Protein 6V81 (pdb70)

Solvent-accessible surface area: 26970 Å² total; per-residue (Å²): 193,132,39,26,52,7,4,20,16,59,34,76,0,101,77,6,9,44,2,7,21,11,20,14,7,12,44,22,3,24,17,21,11,5,2,17,6,11,42,20,70,7,32,0,21,17,18,23,8,7,2,10,8,13,12,14,66,19,40,93,30,3,33,2,6,0,1,21,10,14,32,1,2,3,0,14,2,1,0,50,10,17,10,11,1,6,7,3,3,0,5,89,16,2,54,2,19,12,5,10,14,1,6,21,53,0,1,4,7,7,0,4,5,27,3,53,14,40,71,11,127,99,49,41,28,78,23,37,2,46,16,121,4,40,71,24,21,112,3,83,4,103,14,38,14,0,11,87,17,98,124,114,57,51,26,46,38,70,1,71,2,49,7,100,14,52,14,154,15,39,12,82,36,5,23,0,101,18,43,12,35,9,15,39,74,6,66,66,93,37,132,1,75,59,11,78,6,85,2,23,4,38,3,100,1,42,11,7,18,11,0,42,94,75,36,16,126,87,64,40,70,52,12,52,46,2,131,105,18,44,13,48,28,47,8,109,10,50,5,51,4,74,81,60,42,97,63,108,52,117,116,8,59,59,20,48,19,89,13,52,5,82,33,90,13,32,35,28,52,34,51,66,105,76,57,2,120,63,64,22,14,19,5,0,0,16,32,28,71,30,79,6,79,5,80,28,42,88,124,36,56,120,8,82,166,74,42,69,9,33,44,31,29,17,81,14,66,3,16,1,18,3,42,28,65,0,40,14,4,35,187,42,119,21,86,75,28,135,58,27,21,25,11,111,4,38,0,80,0,54,0,68,25,71,51,19,83,78,85,80,56,154,91,57,8,58,7,36,9,42,11,64,0,6,0,70,0,31,8,61,16,109,35,92,42,131,61,9,24,71,12,35,19,82,17,53,22,90,61,148,2,50,8,25,4,88,39,100,18,84,64,138,32,86,20,43,3,83,1,41,12,133,7,3,27,2,0,4,5,60,9,0,16,25,68,57,102,68,106,70,13,5,28,109,68,11,106,19,2,38,9,56,14,85,2,81,2,20,10,29,140,64,53,101,5,37,61,20,63,5,82,11,53,2,44,2,53,29,13,3,17,64,47,48,74,94,31,46,54,45,7,49,62,39,25,10,106,2,85,9,89,14,20,3,68,18,75,29,33,125,89,105,52,59,91,45,32,47,34,11,84,11,108,9,72,1,27,8,123,26,65,10,22,92,168,111,109,0,48,58,32,23,11,1,6,1,3,99,45,23,7,35,49,24,98,8,104,24,38,103,91,13,179,8,33,7,52,28,35,46,63,12,2,26,2,26,0,3,24,66,33,105,14,74,1,44,48,22,73,18,36,1,72,14,59,7,85,64,106,41,131,143,63,52,10,32,20,101,6,25,26,39,20,4,53,149,70,87,119,23,2,6,1,0,10,0,50,24,106,97,18,55,21,4,7,11,15,7,30,97,32,108,2,86,4,78,19,64,21,120,76,137

Nearest PDB structures (foldseek):
  6v81-assembly1_A  TM=1.002E+00  e=0.000E+00  Escherichia coli BW25113
  9c4o-assembly1_A  TM=9.715E-01  e=0.000E+00  Escherichia coli BW25113
  4cu4-assembly1_A  TM=8.064E-01  e=3.973E-36  Escherichia coli str. K-12 substr. MG1655
  8b14-assembly1_A  TM=7.980E-01  e=5.601E-36  Escherichia coli
  1by5-assembly1_A  TM=8.026E-01  e=2.342E-35  Escherichia coli

Secondary structure (DSSP, 8-state):
--S-SSSEEEEEHHHHTTTS-SS-GGGTSTTSTTEEEE--S-TTS--EEEETTBTTT-SSSB-SSEEEETTEESB-TTS-B--TT--GGGEEEEEEEESGGGGGG-TT-SEEEEEEE----SS-EEEEEEEEETTTEEEEEEEEEEESS---TT-EEEEEEEEEEEE--SSSS--EEEEEEEEEEEEE----EEEEEEEEEEEEEE----B-HHHHHH-SS--HHHHHHT-EEEEEEEEEEEEEEEE-SSSEEEEEEEEEEEEEEEEE----TTGGGSTT---SEEEEEEEEEEEEEEEEE---SSSSEEEEEEEEEEEEEEEEEEE-S----SS--SEEEEEEEEEEEEEEEEEEEEEEETTEEEEEEEEEEEEEEEEEE---BTTB----EEEEEEEEEEEEEEEEESSSSEEEEEEEE--EEPPPHHHHS--TT--SS--TT---EE--EEEEEEEEEETTEEEEEEEEEEEEBS-EEEEEEETTEEEEEE---EEEEEEEEEEEEEETTTEEEEEEEEEEEEEESS---SSS--TTPBPTT-BSEEEEEEEEE--SSS-EEEEEEEEE--EE--SS---EEPPEEEEEEEEEEEEEETTEEEEEEEEEESTT---EEEEE-TT-TTS--EEEE-SSEEEEEEEEEEE-

Organism: Escherichia coli (strain K12) (NCBI:txid83333)

B-factor: mean 84.2, std 17.34, range [40.43, 155.65]

Sequence (652 aa):
ELDTPAAVSVVDGEEMRLATPRINLSESLTGVPGLQVQNRQNYAQDLQLSIRGFGSRSTYGIRGIRLYVDGIPATMPDGQGQTSNIDLSSVQNVEVLRGPFSALYGNASGGVMNVTTQTGQQPPTIEASSYYGSFGSWRYGLKATGATGDGQPGDVDYTVSTTRFTTHGYRDHSGAQKNLANAKLGVRIDESKLSLIFNSVDIKADDPGGLTKAEWKANPQQAPRAEQYDTRKTIKQTQAGLRYERSLSSRDDMSVMMYAGERETTQYQSIPMAPQLNPSHAGGVITLQRHYQGIDSRWTHRGELGVPVTFTTGLNYENMSENRKGYNNFREYGQKGELRRDERNLMWNIDPYLQTQWQLSEKLSLDAGVRYSSVWFDSNDHYVTPGNGDDSGDASYHKWLPAGSLKYAMTDAWNIYLAAGRGFETPTINELSYRADGQSGMNLGLKPSTNDTIEIGSKTRIGDGLLSLALFQTDTDDEIVVDSSSGGRTTYKNAGKTRRQGAELAWDQRFAGDFRVNASWTWLDATYRSNVCNEQDCNGNRMPGIARNMGFASIGYVPEDGWYAGTEARYMGDIMADDENTAKAPSYTLVGLFTGYKYNYHNLTVDLFGRVDNLFDKEYVGSVIVNESNGRYYEPSPGRNYGVGMNIAWRF

GO terms:
  GO:0009279 cell outer membrane (C, IDA)

Structure (mmCIF, N/CA/C/O backbone):
data_6V81
#
_entry.id   6V81
#
_cell.length_a   87.940
_cell.length_b   98.640
_cell.length_c   124.860
_cell.angle_alpha   90.000
_cell.angle_beta   90.000
_cell.angle_gamma   90.00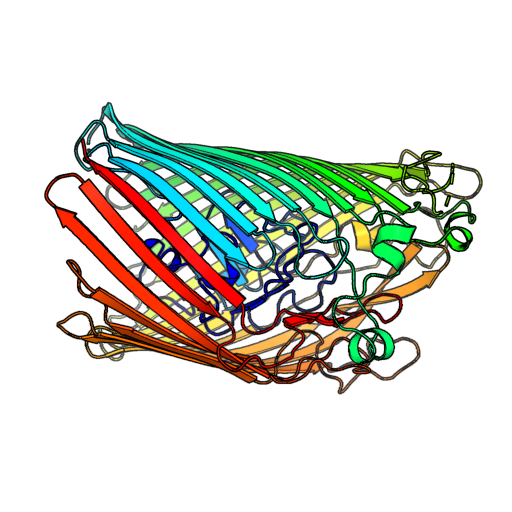0
#
_symmetry.space_group_name_H-M   'P 21 2 21'
#
loop_
_entity.id
_entity.type
_entity.pdbx_description
1 polymer 'Probable TonB-dependent receptor YncD'
2 non-polymer 'octyl beta-D-glucopyranoside'
3 non-polymer 'CALCIUM ION'
#
loop_
_atom_site.group_PDB
_atom_site.id
_atom_site.type_symbol
_atom_site.label_atom_id
_atom_site.label_alt_id
_atom_site.label_comp_id
_atom_site.label_asym_id
_atom_site.label_entity_id
_atom_site.label_seq_id
_atom_site.pdbx_PDB_ins_code
_atom_site.Cartn_x
_atom_site.Cartn_y
_atom_site.Cartn_z
_atom_site.occupancy
_atom_site.B_iso_or_equiv
_atom_site.auth_seq_id
_atom_site.auth_comp_id
_atom_site.auth_asym_id
_atom_site.auth_atom_id
_atom_site.pdbx_PDB_model_num
ATOM 1 N N . GLU A 1 40 ? 20.400 37.288 32.670 1.00 87.36 40 GLU A N 1
ATOM 2 C CA . GLU A 1 40 ? 19.591 36.338 31.917 1.00 97.74 40 GLU A CA 1
ATOM 3 C C . GLU A 1 40 ? 18.094 36.635 32.021 1.00 98.58 40 GLU A C 1
ATOM 4 O O . GLU A 1 40 ? 17.328 35.804 32.511 1.00 98.01 40 GLU A O 1
ATOM 10 N N . LEU A 1 41 ? 17.673 37.808 31.553 1.00 90.92 41 LEU A N 1
ATOM 11 C CA . LEU A 1 41 ? 16.288 38.241 31.682 1.00 86.52 41 LEU A CA 1
ATOM 12 C C . LEU A 1 41 ? 15.629 38.338 30.315 1.00 95.28 41 LEU A C 1
ATOM 13 O O . LEU A 1 41 ? 16.272 38.723 29.331 1.00 81.80 41 LEU A O 1
ATOM 18 N N . ASP A 1 42 ? 14.346 37.991 30.267 1.00 88.21 42 ASP A N 1
ATOM 19 C CA . ASP A 1 42 ? 13.556 38.128 29.049 1.00 83.38 42 ASP A CA 1
ATOM 20 C C . ASP A 1 42 ? 13.332 39.608 28.788 1.00 77.41 42 ASP A C 1
ATOM 21 O O . ASP A 1 42 ? 12.440 40.236 29.364 1.00 67.01 42 ASP A O 1
ATOM 26 N N . THR A 1 43 ? 14.156 40.169 27.919 1.00 97.40 43 THR A N 1
ATOM 27 C CA . THR A 1 43 ? 14.135 41.595 27.651 1.00 88.42 43 THR A CA 1
ATOM 28 C C . THR A 1 43 ? 15.020 41.935 26.451 1.00 89.36 43 THR A C 1
ATOM 29 O O . THR A 1 43 ? 14.591 42.739 25.620 1.00 95.14 43 THR A O 1
ATOM 33 N N . PRO A 1 44 ? 16.216 41.351 26.270 1.00 83.83 44 PRO A N 1
ATOM 34 C CA . PRO A 1 44 ? 17.029 41.789 25.117 1.00 83.40 44 PRO A CA 1
ATOM 35 C C . PRO A 1 44 ? 16.363 41.523 23.775 1.00 81.86 44 PRO A C 1
ATOM 36 O O . PRO A 1 44 ? 16.252 42.443 22.953 1.00 74.67 44 PRO A O 1
ATOM 40 N N . ALA A 1 45 ? 15.904 40.294 23.532 1.00 86.29 45 ALA A N 1
ATOM 41 C CA . ALA A 1 45 ? 15.388 39.953 22.205 1.00 80.55 45 ALA A CA 1
ATOM 42 C C . ALA A 1 45 ? 14.404 38.785 22.342 1.00 83.17 45 ALA A C 1
ATOM 43 O O . ALA A 1 45 ? 13.753 38.635 23.378 1.00 77.58 45 ALA A O 1
ATOM 45 N N . ALA A 1 46 ? 14.286 37.978 21.277 1.00 75.68 46 ALA A N 1
ATOM 46 C CA . ALA A 1 46 ? 13.413 36.801 21.274 1.00 66.94 46 ALA A CA 1
ATOM 47 C C . ALA A 1 46 ? 14.182 35.629 21.870 1.00 70.18 46 ALA A C 1
ATOM 48 O O . ALA A 1 46 ? 14.665 34.728 21.179 1.00 75.54 46 ALA A O 1
ATOM 50 N N . VAL A 1 47 ? 14.298 35.651 23.185 1.00 77.00 47 VAL A N 1
ATOM 51 C CA . VAL A 1 47 ? 15.057 34.655 23.921 1.00 77.16 47 VAL A CA 1
ATOM 52 C C . VAL A 1 47 ? 14.124 34.063 24.957 1.00 68.72 47 VAL A C 1
ATOM 53 O O . VAL A 1 47 ? 13.355 34.791 25.595 1.00 87.19 47 VAL A O 1
ATOM 57 N N . SER A 1 48 ? 14.165 32.752 25.110 1.00 62.53 48 SER A N 1
ATOM 58 C CA . SER A 1 48 ? 13.330 32.091 26.099 1.00 78.01 48 SER A CA 1
ATOM 59 C C . SER A 1 48 ? 14.176 31.108 26.888 1.00 66.28 48 SER A C 1
ATOM 60 O O . SER A 1 48 ? 14.983 30.365 26.321 1.00 61.23 48 SER A O 1
ATOM 63 N N . VAL A 1 49 ? 13.972 31.109 28.202 1.00 80.08 49 VAL A N 1
ATOM 64 C CA . VAL A 1 49 ? 14.778 30.345 29.142 1.00 78.54 49 VAL A CA 1
ATOM 65 C C . VAL A 1 49 ? 13.860 29.408 29.907 1.00 61.62 49 VAL A C 1
ATOM 66 O O . VAL A 1 49 ? 12.820 29.838 30.420 1.00 94.15 49 VAL A O 1
ATOM 70 N N . VAL A 1 50 ? 14.244 28.136 29.994 1.00 62.14 50 VAL A N 1
ATOM 71 C CA . VAL A 1 50 ? 13.461 27.120 30.686 1.00 94.17 50 VAL A CA 1
ATOM 72 C C . VAL A 1 50 ? 14.283 26.573 31.845 1.00 92.24 50 VAL A C 1
ATOM 73 O O . VAL A 1 50 ? 15.469 26.255 31.684 1.00 93.42 50 VAL A O 1
ATOM 77 N N . ASP A 1 51 ? 13.630 26.432 33.000 1.00 106.72 51 ASP A N 1
ATOM 78 C CA . ASP A 1 51 ? 14.279 26.024 34.238 1.00 102.08 51 ASP A CA 1
ATOM 79 C C . ASP A 1 51 ? 14.383 24.507 34.324 1.00 98.97 51 ASP A C 1
ATOM 80 O O . ASP A 1 51 ? 13.526 23.772 33.828 1.00 97.75 51 ASP A O 1
ATOM 85 N N . GLY A 1 52 ? 15.434 24.040 34.985 1.00 98.88 52 GLY A N 1
ATOM 86 C CA . GLY A 1 52 ? 15.725 22.627 35.039 1.00 86.83 52 GLY A CA 1
ATOM 87 C C . GLY A 1 52 ? 14.840 21.855 35.991 1.00 86.92 52 GLY A C 1
ATOM 88 O O . GLY A 1 52 ? 14.294 20.808 35.627 1.00 90.09 52 GLY A O 1
ATOM 89 N N . GLU A 1 53 ? 14.686 22.364 37.216 1.00 87.10 53 GLU A N 1
ATOM 90 C CA . GLU A 1 53 ? 13.907 21.635 38.212 1.00 103.08 53 GLU A CA 1
ATOM 91 C C . GLU A 1 53 ? 12.457 21.472 37.772 1.00 104.64 53 GLU A C 1
ATOM 92 O O . GLU A 1 53 ? 11.780 20.525 38.194 1.00 97.58 53 GLU A O 1
ATOM 98 N N . GLU A 1 54 ? 12.019 22.329 36.862 1.00 109.66 54 GLU A N 1
ATOM 99 C CA . GLU A 1 54 ? 10.629 22.229 36.366 1.00 100.87 54 GLU A CA 1
ATOM 100 C C . GLU A 1 54 ? 10.622 21.339 35.137 1.00 84.15 54 GLU A C 1
ATOM 101 O O . GLU A 1 54 ? 9.646 20.666 34.906 1.00 90.82 54 GLU A O 1
ATOM 107 N N . MET A 1 55 ? 11.676 21.409 34.354 1.00 80.76 55 MET A N 1
ATOM 108 C CA . MET A 1 55 ? 11.847 20.470 33.252 1.00 75.31 55 MET A CA 1
ATOM 109 C C . MET A 1 55 ? 12.095 19.056 33.748 1.00 75.77 55 MET A C 1
ATOM 110 O O . MET A 1 55 ? 12.166 18.126 32.936 1.00 75.78 55 MET A O 1
ATOM 115 N N . ARG A 1 56 ? 12.229 18.893 35.059 1.00 81.04 56 ARG A N 1
ATOM 116 C CA . ARG A 1 56 ? 12.521 17.627 35.711 1.00 80.61 56 ARG A CA 1
ATOM 117 C C . ARG A 1 56 ? 11.339 17.137 36.530 1.00 80.23 56 ARG A C 1
ATOM 118 O O . ARG A 1 56 ? 11.422 16.062 37.141 1.00 62.48 56 ARG A O 1
ATOM 126 N N . LEU A 1 57 ? 10.236 17.891 36.525 1.00 96.93 57 LEU A N 1
ATOM 127 C CA . LEU A 1 57 ? 9.132 17.719 37.462 1.00 91.99 57 LEU A CA 1
ATOM 128 C C . LEU A 1 57 ? 8.207 16.622 36.964 1.00 75.32 57 LEU A C 1
ATOM 129 O O . LEU A 1 57 ? 7.459 16.823 36.002 1.00 69.62 57 LEU A O 1
ATOM 134 N N . ALA A 1 58 ? 8.222 15.479 37.640 1.00 67.96 58 ALA A N 1
ATOM 135 C CA . ALA A 1 58 ? 7.438 14.330 37.215 1.00 62.02 58 ALA A CA 1
ATOM 136 C C . ALA A 1 58 ? 7.614 14.116 35.715 1.00 70.85 58 ALA A C 1
ATOM 137 O O . ALA A 1 58 ? 6.697 14.297 34.924 1.00 90.80 58 ALA A O 1
ATOM 139 N N . THR A 1 59 ? 8.839 13.792 35.328 1.00 76.54 59 THR A N 1
ATOM 140 C CA . THR A 1 59 ? 9.166 13.503 33.942 1.00 67.27 59 THR A CA 1
ATOM 141 C C . THR A 1 59 ? 10.198 12.387 33.924 1.00 70.29 59 THR A C 1
ATOM 142 O O . THR A 1 59 ? 10.967 12.229 34.881 1.00 75.68 59 THR A O 1
ATOM 146 N N . PRO A 1 60 ? 10.208 11.575 32.865 1.00 67.81 60 PRO A N 1
ATOM 147 C CA . PRO A 1 60 ? 11.197 10.484 32.783 1.00 70.59 60 PRO A CA 1
ATOM 148 C C . PRO A 1 60 ? 12.619 10.980 32.875 1.00 76.01 60 PRO A C 1
ATOM 149 O O . PRO A 1 60 ? 13.515 10.221 33.283 1.00 70.78 60 PRO A O 1
ATOM 153 N N . ARG A 1 61 ? 12.858 12.238 32.512 1.00 70.08 61 ARG A N 1
ATOM 154 C CA . ARG A 1 61 ? 14.195 12.816 32.486 1.00 68.10 61 ARG A CA 1
ATOM 155 C C . ARG A 1 61 ? 15.062 12.092 31.462 1.00 70.52 61 ARG A C 1
ATOM 156 O O . ARG A 1 61 ? 16.207 11.717 31.726 1.00 66.70 61 ARG A O 1
ATOM 164 N N . ILE A 1 62 ? 14.495 11.911 30.270 1.00 69.97 62 ILE A N 1
ATOM 165 C CA . ILE A 1 62 ? 15.143 11.184 29.188 1.00 70.26 62 ILE A CA 1
ATOM 166 C C . ILE A 1 62 ? 15.337 12.130 28.012 1.00 70.84 62 ILE A C 1
ATOM 167 O O . ILE A 1 62 ? 16.471 12.411 27.605 1.00 62.68 62 ILE A O 1
ATOM 172 N N . ASN A 1 63 ? 14.230 12.631 27.467 1.00 66.35 63 ASN A N 1
ATOM 173 C CA . ASN A 1 63 ? 14.246 13.426 26.250 1.00 60.15 63 ASN A CA 1
ATOM 174 C C . ASN A 1 63 ? 13.900 14.878 26.533 1.00 58.55 63 ASN A C 1
ATOM 175 O O . ASN A 1 63 ? 12.983 15.171 27.303 1.00 57.47 63 ASN A O 1
ATOM 180 N N . LEU A 1 64 ? 14.651 15.780 25.896 1.00 71.98 64 LEU A N 1
ATOM 181 C CA . LEU A 1 64 ? 14.344 17.201 25.980 1.00 58.71 64 LEU A CA 1
ATOM 182 C C . LEU A 1 64 ? 12.913 17.470 25.547 1.00 72.44 64 LEU A C 1
ATOM 183 O O . LEU A 1 64 ? 12.273 18.394 26.047 1.00 84.01 64 LEU A O 1
ATOM 188 N N . SER A 1 65 ? 12.402 16.676 24.613 1.00 77.15 65 SER A N 1
ATOM 189 C CA . SER A 1 65 ? 11.046 16.874 24.121 1.00 80.05 65 SER A CA 1
ATOM 190 C C . SER A 1 65 ? 10.041 16.963 25.264 1.00 77.60 65 SER A C 1
ATOM 191 O O . SER A 1 65 ? 9.164 17.832 25.260 1.00 69.50 65 SER A O 1
ATOM 194 N N . GLU A 1 66 ? 10.168 16.090 26.267 1.00 72.65 66 GLU A N 1
ATOM 195 C CA . GLU A 1 66 ? 9.191 16.064 27.348 1.00 63.57 66 GLU A CA 1
ATOM 196 C C . GLU A 1 66 ? 9.198 17.344 28.176 1.00 54.77 66 GLU A C 1
ATOM 197 O O . GLU A 1 66 ? 8.249 17.590 28.927 1.00 72.32 66 GLU A O 1
ATOM 203 N N . SER A 1 67 ? 10.246 18.152 28.062 1.00 68.21 67 SER A N 1
ATOM 204 C CA . SER A 1 67 ? 10.435 19.286 28.955 1.00 77.99 67 SER A CA 1
ATOM 205 C C . SER A 1 67 ? 10.080 20.600 28.266 1.00 73.62 67 SER A C 1
ATOM 206 O O . SER A 1 67 ? 9.119 21.271 28.651 1.00 79.84 67 SER A O 1
ATOM 209 N N . LEU A 1 68 ? 10.851 20.972 27.244 1.00 87.59 68 LEU A N 1
ATOM 210 C CA . LEU A 1 68 ? 10.743 22.270 26.589 1.00 90.18 68 LEU A CA 1
ATOM 211 C C . LEU A 1 68 ? 9.833 22.237 25.374 1.00 74.19 68 LEU A C 1
ATOM 212 O O . LEU A 1 68 ? 10.072 22.968 24.401 1.00 69.06 68 LEU A O 1
ATOM 217 N N . THR A 1 69 ? 8.795 21.405 25.401 1.00 81.85 69 THR A N 1
ATOM 218 C CA . THR A 1 69 ? 7.909 21.282 24.254 1.00 84.14 69 THR A CA 1
ATOM 219 C C . THR A 1 69 ? 7.074 22.533 24.018 1.00 70.39 69 THR A C 1
ATOM 220 O O . THR A 1 69 ? 6.429 22.634 22.971 1.00 69.66 69 THR A O 1
ATOM 224 N N . GLY A 1 70 ? 7.086 23.487 24.943 1.00 71.40 70 GLY A N 1
ATOM 225 C CA . GLY A 1 70 ? 6.227 24.646 24.832 1.00 74.50 70 GLY A CA 1
ATOM 226 C C . GLY A 1 70 ? 6.896 25.947 24.438 1.00 67.79 70 GLY A C 1
ATOM 227 O O . GLY A 1 70 ? 6.216 26.968 24.303 1.00 82.25 70 GLY A O 1
ATOM 228 N N . VAL A 1 71 ? 8.211 25.949 24.252 1.00 74.10 71 VAL A N 1
ATOM 229 C CA . VAL A 1 71 ? 8.893 27.188 23.878 1.00 81.63 71 VAL A CA 1
ATOM 230 C C . VAL A 1 71 ? 8.353 27.593 22.511 1.00 72.48 71 VAL A C 1
ATOM 231 O O . VAL A 1 71 ? 8.405 26.791 21.566 1.00 62.46 71 VAL A O 1
ATOM 235 N N . PRO A 1 72 ? 7.821 28.805 22.357 1.00 80.02 72 PRO A N 1
ATOM 236 C CA . PRO A 1 72 ? 7.274 29.200 21.056 1.00 78.18 72 PRO A CA 1
ATOM 237 C C . PRO A 1 72 ? 8.366 29.314 20.009 1.00 63.13 72 PRO A C 1
ATOM 238 O O . PRO A 1 72 ? 9.500 29.708 20.293 1.00 80.60 72 PRO A O 1
ATOM 242 N N . GLY A 1 73 ? 8.009 28.947 18.781 1.00 64.77 73 GLY A N 1
ATOM 243 C CA . GLY A 1 73 ? 8.943 28.957 17.681 1.00 74.08 73 GLY A CA 1
ATOM 244 C C . GLY A 1 73 ? 9.916 27.803 17.659 1.00 64.94 73 GLY A C 1
ATOM 245 O O . GLY A 1 73 ? 10.604 27.616 16.646 1.00 61.42 73 GLY A O 1
ATOM 246 N N . LEU A 1 74 ? 10.006 27.024 18.737 1.00 69.58 74 LEU A N 1
ATOM 247 C CA . LEU A 1 74 ? 10.921 25.892 18.815 1.00 72.57 74 LEU A CA 1
ATOM 248 C C . LEU A 1 74 ? 10.105 24.623 18.615 1.00 67.97 74 LEU A C 1
ATOM 249 O O . LEU A 1 74 ? 9.290 24.259 19.471 1.00 74.14 74 LEU A O 1
ATOM 254 N N . GLN A 1 75 ? 10.315 23.957 17.485 1.00 56.89 75 GLN A N 1
ATOM 255 C CA . GLN A 1 75 ? 9.585 22.743 17.145 1.00 67.38 75 GLN A CA 1
ATOM 256 C C . GLN A 1 75 ? 10.472 21.557 17.496 1.00 58.62 75 GLN A C 1
ATOM 257 O O . GLN A 1 75 ? 11.477 21.306 16.826 1.00 63.10 75 GLN A O 1
ATOM 263 N N . VAL A 1 76 ? 10.098 20.838 18.552 1.00 67.92 76 VAL A N 1
ATOM 264 C CA . VAL A 1 76 ? 10.835 19.680 19.040 1.00 66.16 76 VAL A CA 1
ATOM 265 C C . VAL A 1 76 ? 9.877 18.499 19.103 1.00 65.45 76 VAL A C 1
ATOM 266 O O . VAL A 1 76 ? 8.768 18.619 19.636 1.00 75.22 76 VAL A O 1
ATOM 270 N N . GLN A 1 77 ? 10.298 17.366 18.548 1.00 53.62 77 GLN A N 1
ATOM 271 C CA . GLN A 1 77 ? 9.497 16.150 18.568 1.00 53.82 77 GLN A CA 1
ATOM 272 C C . GLN A 1 77 ? 10.405 14.953 18.801 1.00 54.48 77 GLN A C 1
ATOM 273 O O . GLN A 1 77 ? 11.466 14.837 18.178 1.00 69.71 77 GLN A O 1
ATOM 279 N N . ASN A 1 78 ? 9.981 14.072 19.706 1.00 62.53 78 ASN A N 1
ATOM 280 C CA . ASN A 1 78 ? 10.772 12.918 20.124 1.00 64.21 78 ASN A CA 1
ATOM 281 C C . ASN A 1 78 ? 10.423 11.729 19.238 1.00 51.56 78 ASN A C 1
ATOM 282 O O . ASN A 1 78 ? 9.326 11.171 19.337 1.00 51.69 78 ASN A O 1
ATOM 287 N N . ARG A 1 79 ? 11.371 11.326 18.390 1.00 54.92 79 ARG A N 1
ATOM 288 C CA . ARG A 1 79 ? 11.182 10.184 17.509 1.00 55.15 79 ARG A CA 1
ATOM 289 C C . ARG A 1 79 ? 11.097 8.858 18.252 1.00 52.01 79 ARG A C 1
ATOM 290 O O . ARG A 1 79 ? 10.821 7.836 17.614 1.00 50.50 79 ARG A O 1
ATOM 298 N N . GLN A 1 80 ? 11.352 8.837 19.557 1.00 56.34 80 GLN A N 1
ATOM 299 C CA . GLN A 1 80 ? 11.430 7.592 20.323 1.00 61.84 80 GLN A CA 1
ATOM 300 C C . GLN A 1 80 ? 12.258 6.549 19.566 1.00 56.36 80 GLN A C 1
ATOM 301 O O . GLN A 1 80 ? 11.898 5.377 19.445 1.00 50.16 80 GLN A O 1
ATOM 307 N N . ASN A 1 81 ? 13.402 7.007 19.058 1.00 74.61 81 ASN A N 1
ATOM 308 C CA . ASN A 1 81 ? 14.311 6.205 18.236 1.00 72.99 81 ASN A CA 1
ATOM 309 C C . ASN A 1 81 ? 15.718 6.654 18.611 1.00 69.86 81 ASN A C 1
ATOM 310 O O . ASN A 1 81 ? 16.215 7.661 18.093 1.00 67.05 81 ASN A O 1
ATOM 315 N N . TYR A 1 82 ? 16.351 5.929 19.529 1.00 68.89 82 TYR A N 1
ATOM 316 C CA . TYR A 1 82 ? 17.634 6.335 20.088 1.00 67.89 82 TYR A CA 1
ATOM 317 C C . TYR A 1 82 ? 18.807 5.963 19.195 1.00 62.45 82 TYR A C 1
ATOM 318 O O . TYR A 1 82 ? 19.958 6.061 19.625 1.00 56.43 82 TYR A O 1
ATOM 327 N N . ALA A 1 83 ? 18.536 5.553 17.958 1.00 63.90 83 ALA A N 1
ATOM 328 C CA . ALA A 1 83 ? 19.529 5.536 16.897 1.00 59.28 83 ALA A CA 1
ATOM 329 C C . ALA A 1 83 ? 19.403 6.757 15.986 1.00 57.94 83 ALA A C 1
ATOM 330 O O . ALA A 1 83 ? 19.913 6.740 14.861 1.00 62.93 83 ALA A O 1
ATOM 332 N N . GLN A 1 84 ? 18.721 7.806 16.450 1.00 50.47 84 GLN A N 1
ATOM 333 C CA . GLN A 1 84 ? 18.532 9.038 15.696 1.00 47.28 84 GLN A CA 1
ATOM 334 C C . GLN A 1 84 ? 18.347 10.181 16.691 1.00 52.04 84 GLN A C 1
ATOM 335 O O . GLN A 1 84 ? 18.257 9.966 17.905 1.00 57.68 84 GLN A O 1
ATOM 341 N N . ASP A 1 85 ? 18.269 11.401 16.173 1.00 62.25 85 ASP A N 1
ATOM 342 C CA . ASP A 1 85 ? 18.198 12.591 17.009 1.00 73.43 85 ASP A CA 1
ATOM 343 C C . ASP A 1 85 ? 16.771 13.129 17.055 1.00 71.47 85 ASP A C 1
ATOM 344 O O . ASP A 1 85 ? 15.905 12.740 16.268 1.00 73.68 85 ASP A O 1
ATOM 349 N N . LEU A 1 86 ? 16.541 14.047 17.994 1.00 79.07 86 LEU A N 1
ATOM 350 C CA . LEU A 1 86 ? 15.249 14.710 18.085 1.00 70.11 86 LEU A CA 1
ATOM 351 C C . LEU A 1 86 ? 14.970 15.487 16.806 1.00 77.48 86 LEU A C 1
ATOM 352 O O . LEU A 1 86 ? 15.882 16.053 16.195 1.00 72.92 86 LEU A O 1
ATOM 357 N N . GLN A 1 87 ? 13.707 15.508 16.395 1.00 87.69 87 GLN A N 1
ATOM 358 C CA . GLN A 1 87 ? 13.296 16.406 15.320 1.00 78.93 87 GLN A CA 1
ATOM 359 C C . GLN A 1 87 ? 13.261 17.802 15.923 1.00 75.23 87 GLN A C 1
ATOM 360 O O . GLN A 1 87 ? 12.312 18.165 16.620 1.00 84.90 87 GLN A O 1
ATOM 366 N N . LEU A 1 88 ? 14.329 18.566 15.715 1.00 74.92 88 LEU A N 1
ATOM 367 C CA . LEU A 1 88 ? 14.484 19.885 16.307 1.00 69.23 88 LEU A CA 1
ATOM 368 C C . LEU A 1 88 ? 14.602 20.932 15.211 1.00 62.29 88 LEU A C 1
ATOM 369 O O . LEU A 1 88 ? 15.324 20.736 14.229 1.00 74.86 88 LEU A O 1
ATOM 374 N N . SER A 1 89 ? 13.891 22.041 15.390 1.00 59.07 89 SER A N 1
ATOM 375 C CA . SER A 1 89 ? 14.007 23.174 14.481 1.00 57.53 89 SER A CA 1
ATOM 376 C C . SER A 1 89 ? 13.593 24.437 15.221 1.00 59.62 89 SER A C 1
ATOM 377 O O . SER A 1 89 ? 12.869 24.389 16.217 1.00 65.28 89 SER A O 1
ATOM 380 N N . ILE A 1 90 ? 14.075 25.568 14.720 1.00 55.69 90 ILE A N 1
ATOM 381 C CA . ILE A 1 90 ? 13.729 26.882 15.247 1.00 55.29 90 ILE A CA 1
ATOM 382 C C . ILE A 1 90 ? 13.198 27.692 14.075 1.00 59.86 90 ILE A C 1
ATOM 383 O O . ILE A 1 90 ? 13.932 27.942 13.110 1.00 60.06 90 ILE A O 1
ATOM 388 N N . ARG A 1 91 ? 11.921 28.076 14.145 1.00 62.29 91 ARG A N 1
ATOM 389 C CA . ARG A 1 91 ? 11.305 28.933 13.133 1.00 53.39 91 ARG A CA 1
ATOM 390 C C . ARG A 1 91 ? 11.617 28.428 11.728 1.00 62.89 91 ARG A C 1
ATOM 391 O O . ARG A 1 91 ? 11.947 29.199 10.821 1.00 62.18 91 ARG A O 1
ATOM 399 N N . GLY A 1 92 ? 11.530 27.108 11.553 1.00 61.50 92 GLY A N 1
ATOM 400 C CA . GLY A 1 92 ? 11.771 26.482 10.275 1.00 66.69 92 GLY A CA 1
ATOM 401 C C . GLY A 1 92 ? 13.216 26.140 9.984 1.00 74.25 92 GLY A C 1
ATOM 402 O O . GLY A 1 92 ? 13.479 25.423 9.007 1.00 69.02 92 GLY A O 1
ATOM 403 N N . PHE A 1 93 ? 14.158 26.629 10.790 1.00 77.46 93 PHE A N 1
ATOM 404 C CA . PHE A 1 93 ? 15.569 26.326 10.577 1.00 69.51 93 PHE A CA 1
ATOM 405 C C . PHE A 1 93 ? 15.852 24.872 10.942 1.00 63.30 93 PHE A C 1
ATOM 406 O O . PHE A 1 93 ? 15.557 24.436 12.058 1.00 65.01 93 PHE A O 1
ATOM 414 N N . GLY A 1 94 ? 16.424 24.122 10.003 1.00 72.46 94 GLY A N 1
ATOM 415 C CA . GLY A 1 94 ? 16.745 22.730 10.235 1.00 74.99 94 GLY A CA 1
ATOM 416 C C . GLY A 1 94 ? 15.593 21.765 10.074 1.00 74.08 94 GLY A C 1
ATOM 417 O O . GLY A 1 94 ? 15.779 20.561 10.305 1.00 69.14 94 GLY A O 1
ATOM 418 N N . SER A 1 95 ? 14.414 22.250 9.683 1.00 82.43 95 SER A N 1
ATOM 419 C CA . SER A 1 95 ? 13.259 21.372 9.536 1.00 76.61 95 SER A CA 1
ATOM 420 C C . SER A 1 95 ? 13.485 20.332 8.444 1.00 83.34 95 SER A C 1
ATOM 421 O O . SER A 1 95 ? 13.073 19.174 8.587 1.00 83.85 95 SER A O 1
ATOM 424 N N . ARG A 1 96 ? 14.135 20.729 7.344 1.00 82.13 96 ARG A N 1
ATOM 425 C CA . ARG A 1 96 ? 14.328 19.839 6.206 1.00 75.23 96 ARG A CA 1
ATOM 426 C C . ARG A 1 96 ? 15.292 18.693 6.500 1.00 79.48 96 ARG A C 1
ATOM 427 O O . ARG A 1 96 ? 15.404 17.775 5.677 1.00 60.33 96 ARG A O 1
ATOM 435 N N . SER A 1 97 ? 15.974 18.712 7.646 1.00 68.85 97 SER A N 1
ATOM 436 C CA . SER A 1 97 ? 16.985 17.704 7.929 1.00 52.64 97 SER A CA 1
ATOM 437 C C . SER A 1 97 ? 16.357 16.325 8.077 1.00 44.61 97 SER A C 1
ATOM 438 O O . SER A 1 97 ? 15.291 16.166 8.673 1.00 57.33 97 SER A O 1
ATOM 441 N N . THR A 1 98 ? 17.047 15.317 7.551 1.00 56.94 98 THR A N 1
ATOM 442 C CA . THR A 1 98 ? 16.497 13.973 7.456 1.00 50.94 98 THR A CA 1
ATOM 443 C C . THR A 1 98 ? 16.890 13.098 8.642 1.00 60.82 98 THR A C 1
ATOM 444 O O . THR A 1 98 ? 16.020 12.470 9.255 1.00 56.60 98 THR A O 1
ATOM 448 N N . TYR A 1 99 ? 18.187 13.044 8.981 1.00 54.27 99 TYR A N 1
ATOM 449 C CA . TYR A 1 99 ? 18.661 12.126 10.012 1.00 73.39 99 TYR A CA 1
ATOM 450 C C . TYR A 1 99 ? 19.381 12.787 11.178 1.00 80.29 99 TYR A C 1
ATOM 451 O O . TYR A 1 99 ? 19.330 12.251 12.291 1.00 72.57 99 TYR A O 1
ATOM 460 N N . GLY A 1 100 ? 20.043 13.920 10.967 1.00 69.66 100 GLY A N 1
ATOM 461 C CA . GLY A 1 100 ? 20.608 14.693 12.051 1.00 70.52 100 GLY A CA 1
ATOM 462 C C . GLY A 1 100 ? 19.826 15.967 12.292 1.00 61.76 100 GLY A C 1
ATOM 463 O O . GLY A 1 100 ? 18.742 16.181 11.749 1.00 63.30 100 GLY A O 1
ATOM 464 N N . ILE A 1 101 ? 20.391 16.819 13.129 1.00 61.47 101 ILE A N 1
ATOM 465 C CA . ILE A 1 101 ? 19.906 18.186 13.268 1.00 74.15 101 ILE A CA 1
ATOM 466 C C . ILE A 1 101 ? 20.850 19.087 12.483 1.00 67.51 101 ILE A C 1
ATOM 467 O O . ILE A 1 101 ? 22.071 18.893 12.499 1.00 66.63 101 ILE A O 1
ATOM 472 N N . ARG A 1 102 ? 20.286 20.053 11.767 1.00 77.19 102 ARG A N 1
ATOM 473 C CA . ARG A 1 102 ? 21.059 20.917 10.887 1.00 71.92 102 ARG A CA 1
ATOM 474 C C . ARG A 1 102 ? 20.541 22.341 11.019 1.00 71.13 102 ARG A C 1
ATOM 475 O O . ARG A 1 102 ? 19.445 22.581 11.531 1.00 88.67 102 ARG A O 1
ATOM 483 N N . GLY A 1 103 ? 21.363 23.290 10.582 1.00 71.28 103 GLY A N 1
ATOM 484 C CA . GLY A 1 103 ? 20.932 24.669 10.470 1.00 69.80 103 GLY A CA 1
ATOM 485 C C . GLY A 1 103 ? 20.737 25.416 11.766 1.00 73.68 103 GLY A C 1
ATOM 486 O O . GLY A 1 103 ? 20.261 26.555 11.734 1.00 73.69 103 GLY A O 1
ATOM 487 N N . ILE A 1 104 ? 21.091 24.823 12.908 1.00 73.89 104 ILE A N 1
ATOM 488 C CA . ILE A 1 104 ? 20.984 25.493 14.199 1.00 88.98 104 ILE A CA 1
ATOM 489 C C . ILE A 1 104 ? 22.260 25.254 15.000 1.00 73.65 104 ILE A C 1
ATOM 490 O O . ILE A 1 104 ? 23.137 24.490 14.604 1.00 68.86 104 ILE A O 1
ATOM 495 N N . ARG A 1 105 ? 22.348 25.929 16.147 1.00 82.23 105 ARG A N 1
ATOM 496 C CA . ARG A 1 105 ? 23.496 25.846 17.039 1.00 76.37 105 ARG A CA 1
ATOM 497 C C . ARG A 1 105 ? 23.060 25.321 18.400 1.00 67.43 105 ARG A C 1
ATOM 498 O O . ARG A 1 105 ? 22.106 25.836 18.994 1.00 65.37 105 ARG A O 1
ATOM 506 N N . LEU A 1 106 ? 23.778 24.314 18.895 1.00 67.60 106 LEU A N 1
ATOM 507 C CA . LEU A 1 106 ? 23.511 23.701 20.191 1.00 71.61 106 LEU A CA 1
ATOM 508 C C . LEU A 1 106 ? 24.808 23.618 20.985 1.00 77.61 106 LEU A C 1
ATOM 509 O O . LEU A 1 106 ? 25.838 23.185 20.455 1.00 79.71 106 LEU A O 1
ATOM 514 N N . TYR A 1 107 ? 24.757 24.038 22.249 1.00 74.77 107 TYR A N 1
ATOM 515 C CA . TYR A 1 107 ? 25.912 24.012 23.136 1.00 70.93 107 TYR A CA 1
ATOM 516 C C . TYR A 1 107 ? 25.505 23.384 24.455 1.00 67.53 107 TYR A C 1
ATOM 517 O O . TYR A 1 107 ? 24.533 23.815 25.083 1.00 75.30 107 TYR A O 1
ATOM 526 N N . VAL A 1 108 ? 26.238 22.355 24.855 1.00 72.76 108 VAL A N 1
ATOM 527 C CA . VAL A 1 108 ? 26.054 21.690 26.137 1.00 81.78 108 VAL A CA 1
ATOM 528 C C . VAL A 1 108 ? 27.236 22.091 27.008 1.00 83.36 108 VAL A C 1
ATOM 529 O O . VAL A 1 108 ? 28.367 21.647 26.774 1.00 87.10 108 VAL A O 1
ATOM 533 N N . ASP A 1 109 ? 26.988 22.936 28.008 1.00 75.67 109 ASP A N 1
ATOM 534 C CA . ASP A 1 109 ? 28.053 23.417 28.883 1.00 72.90 109 ASP A CA 1
ATOM 535 C C . ASP A 1 109 ? 29.138 24.113 28.067 1.00 74.33 109 ASP A C 1
ATOM 536 O O . ASP A 1 109 ? 30.333 23.867 28.235 1.00 75.11 109 ASP A O 1
ATOM 541 N N . GLY A 1 110 ? 28.709 24.971 27.147 1.00 79.17 110 GLY A N 1
ATOM 542 C CA . GLY A 1 110 ? 29.630 25.655 26.270 1.00 74.10 110 GLY A CA 1
ATOM 543 C C . GLY A 1 110 ? 30.311 24.789 25.235 1.00 78.94 110 GLY A C 1
ATOM 544 O O . GLY A 1 110 ? 31.037 25.327 24.388 1.00 64.75 110 GLY A O 1
ATOM 545 N N . ILE A 1 111 ? 30.109 23.475 25.264 1.00 81.05 111 ILE A N 1
ATOM 546 C CA . ILE A 1 111 ? 30.697 22.579 24.269 1.00 77.96 111 ILE A CA 1
ATOM 547 C C . ILE A 1 111 ? 29.760 22.494 23.070 1.00 82.34 111 ILE A C 1
ATOM 548 O O . ILE A 1 111 ? 28.564 22.215 23.240 1.00 75.16 111 ILE A O 1
ATOM 553 N N . PRO A 1 112 ? 30.253 22.717 21.849 1.00 80.03 112 PRO A N 1
ATOM 554 C CA . PRO A 1 112 ? 29.364 22.687 20.678 1.00 79.48 112 PRO A CA 1
ATOM 555 C C . PRO A 1 112 ? 28.873 21.275 20.399 1.00 77.76 112 PRO A C 1
ATOM 556 O O . PRO A 1 112 ? 29.647 20.314 20.428 1.00 69.02 112 PRO A O 1
ATOM 560 N N . ALA A 1 113 ? 27.573 21.156 20.142 1.00 74.49 113 ALA A N 1
ATOM 561 C CA . ALA A 1 113 ? 26.995 19.902 19.688 1.00 64.26 113 ALA A CA 1
ATOM 562 C C . ALA A 1 113 ? 26.828 19.860 18.180 1.00 58.82 113 ALA A C 1
ATOM 563 O O . ALA A 1 113 ? 26.749 18.766 17.607 1.00 51.14 113 ALA A O 1
ATOM 565 N N . THR A 1 114 ? 26.785 21.019 17.530 1.00 67.78 114 THR A N 1
ATOM 566 C CA . THR A 1 114 ? 26.783 21.104 16.078 1.00 76.43 114 THR A CA 1
ATOM 567 C C . THR A 1 114 ? 28.202 21.372 15.593 1.00 78.55 114 THR A C 1
ATOM 568 O O . THR A 1 114 ? 28.943 22.166 16.184 1.00 81.19 114 THR A O 1
ATOM 572 N N . MET A 1 115 ? 28.576 20.691 14.524 1.00 65.21 115 MET A N 1
ATOM 573 C CA . MET A 1 115 ? 29.921 20.766 13.993 1.00 69.23 115 MET A CA 1
ATOM 574 C C . MET A 1 115 ? 30.057 21.996 13.113 1.00 72.15 115 MET A C 1
ATOM 575 O O . MET A 1 115 ? 29.072 22.663 12.788 1.00 58.94 115 MET A O 1
ATOM 580 N N . PRO A 1 116 ? 31.286 22.350 12.746 1.00 79.68 116 PRO A N 1
ATOM 581 C CA . PRO A 1 116 ? 31.471 23.505 11.854 1.00 64.74 116 PRO A CA 1
ATOM 582 C C . PRO A 1 116 ? 30.591 23.449 10.619 1.00 67.68 116 PRO A C 1
ATOM 583 O O . PRO A 1 116 ? 29.997 24.464 10.241 1.00 74.41 116 PRO A O 1
ATOM 587 N N . ASP A 1 117 ? 30.470 22.281 9.991 1.00 59.61 117 ASP A N 1
ATOM 588 C CA . ASP A 1 117 ? 29.695 22.178 8.761 1.00 65.58 117 ASP A CA 1
ATOM 589 C C . ASP A 1 117 ? 28.200 22.373 8.984 1.00 66.88 117 ASP A C 1
ATOM 590 O O . ASP A 1 117 ? 27.461 22.519 8.005 1.00 63.96 117 ASP A O 1
ATOM 595 N N . GLY A 1 118 ? 27.737 22.403 10.229 1.00 82.39 118 GLY A N 1
ATOM 596 C CA . GLY A 1 118 ? 26.347 22.631 10.545 1.00 76.69 118 GLY A CA 1
ATOM 597 C C . GLY A 1 118 ? 25.613 21.418 11.080 1.00 73.76 118 GLY A C 1
ATOM 598 O O . GLY A 1 118 ? 24.548 21.579 11.689 1.00 83.73 118 GLY A O 1
ATOM 599 N N . GLN A 1 119 ? 26.152 20.215 10.873 1.00 65.73 119 GLN A N 1
ATOM 600 C CA . GLN A 1 119 ? 25.498 19.001 11.350 1.00 63.30 119 GLN A CA 1
ATOM 601 C C . GLN A 1 119 ? 25.597 18.899 12.868 1.00 60.30 119 GLN A C 1
ATOM 602 O O . GLN A 1 119 ? 26.631 19.209 13.460 1.00 71.15 119 GLN A O 1
ATOM 608 N N . GLY A 1 120 ? 24.502 18.462 13.501 1.00 66.69 120 GLY A N 1
ATOM 609 C CA . GLY A 1 120 ? 24.432 18.404 14.946 1.00 64.55 120 GLY A CA 1
ATOM 610 C C . GLY A 1 120 ? 23.797 17.117 15.426 1.00 61.92 120 GLY A C 1
ATOM 611 O O . GLY A 1 120 ? 23.302 16.305 14.639 1.00 63.13 120 GLY A O 1
ATOM 612 N N . GLN A 1 121 ? 23.811 16.946 16.748 1.00 64.04 121 GLN A N 1
ATOM 613 C CA . GLN A 1 121 ? 23.317 15.742 17.405 1.00 64.04 121 GLN A CA 1
ATOM 614 C C . GLN A 1 121 ? 22.716 16.155 18.746 1.00 71.76 121 GLN A C 1
ATOM 615 O O . GLN A 1 121 ? 22.757 17.328 19.131 1.00 64.05 121 GLN A O 1
ATOM 621 N N . THR A 1 122 ? 22.135 15.181 19.456 1.00 77.42 122 THR A N 1
ATOM 622 C CA . THR A 1 122 ? 21.365 15.500 20.652 1.00 72.58 122 THR A CA 1
ATOM 623 C C . THR A 1 122 ? 21.528 14.504 21.797 1.00 70.09 122 THR A C 1
ATOM 624 O O . THR A 1 122 ? 20.924 14.709 22.855 1.00 71.97 122 THR A O 1
ATOM 628 N N . SER A 1 123 ? 22.348 13.464 21.646 1.00 72.28 123 SER A N 1
ATOM 629 C CA . SER A 1 123 ? 22.377 12.381 22.626 1.00 77.96 123 SER A CA 1
ATOM 630 C C . SER A 1 123 ? 23.090 12.737 23.927 1.00 83.80 123 SER A C 1
ATOM 631 O O . SER A 1 123 ? 22.994 11.967 24.890 1.00 69.15 123 SER A O 1
ATOM 634 N N . ASN A 1 124 ? 23.784 13.871 23.990 1.00 87.20 124 ASN A N 1
ATOM 635 C CA . ASN A 1 124 ? 24.687 14.166 25.095 1.00 63.34 124 ASN A CA 1
ATOM 636 C C . ASN A 1 124 ? 23.985 14.693 26.343 1.00 73.12 124 ASN A C 1
ATOM 637 O O . ASN A 1 124 ? 24.605 14.723 27.411 1.00 77.48 124 ASN A O 1
ATOM 642 N N . ILE A 1 125 ? 22.727 15.101 26.260 1.00 85.54 125 ILE A N 1
ATOM 643 C CA . ILE A 1 125 ? 22.113 15.862 27.342 1.00 81.76 125 ILE A CA 1
ATOM 644 C C . ILE A 1 125 ? 21.610 14.913 28.427 1.00 76.63 125 ILE A C 1
ATOM 645 O O . ILE A 1 125 ? 20.785 14.030 28.166 1.00 63.47 125 ILE A O 1
ATOM 650 N N . ASP A 1 126 ? 22.090 15.123 29.658 1.00 89.27 126 ASP A N 1
ATOM 651 C CA . ASP A 1 126 ? 21.657 14.377 30.838 1.00 84.93 126 ASP A CA 1
ATOM 652 C C . ASP A 1 126 ? 20.653 15.247 31.585 1.00 71.73 126 ASP A C 1
ATOM 653 O O . ASP A 1 126 ? 21.034 16.196 32.274 1.00 72.06 126 ASP A O 1
ATOM 658 N N . LEU A 1 127 ? 19.368 14.914 31.453 1.00 75.41 127 LEU A N 1
ATOM 659 C CA . LEU A 1 127 ? 18.313 15.730 32.035 1.00 71.48 127 LEU A CA 1
ATOM 660 C C . LEU A 1 127 ? 18.249 15.634 33.555 1.00 75.49 127 LEU A C 1
ATOM 661 O O . LEU A 1 127 ? 17.560 16.448 34.176 1.00 81.93 127 LEU A O 1
ATOM 666 N N . SER A 1 128 ? 18.941 14.678 34.171 1.00 82.98 128 SER A N 1
ATOM 667 C CA . SER A 1 128 ? 18.946 14.546 35.622 1.00 73.96 128 SER A CA 1
ATOM 668 C C . SER A 1 128 ? 19.989 15.439 36.295 1.00 69.05 128 SER A C 1
ATOM 669 O O . SER A 1 128 ? 20.266 15.253 37.483 1.00 77.41 128 SER A O 1
ATOM 672 N N . SER A 1 129 ? 20.559 16.408 35.570 1.00 85.88 129 SER A N 1
ATOM 673 C CA . SER A 1 129 ? 21.582 17.290 36.126 1.00 79.59 129 SER A CA 1
ATOM 674 C C . SER A 1 129 ? 21.722 18.579 35.320 1.00 72.70 129 SER A C 1
ATOM 675 O O . SER A 1 129 ? 22.841 19.036 35.067 1.00 74.14 129 SER A O 1
ATOM 678 N N . VAL A 1 130 ? 20.600 19.180 34.930 1.00 79.54 130 VAL A N 1
ATOM 679 C CA . VAL A 1 130 ? 20.576 20.352 34.058 1.00 79.11 130 VAL A CA 1
ATOM 680 C C . VAL A 1 130 ? 20.117 21.556 34.867 1.00 82.44 130 VAL A C 1
ATOM 681 O O . VAL A 1 130 ? 19.142 21.463 35.622 1.00 87.00 130 VAL A O 1
ATOM 685 N N . GLN A 1 131 ? 20.806 22.689 34.706 1.00 74.11 131 GLN A N 1
ATOM 686 C CA . GLN A 1 131 ? 20.363 23.911 35.368 1.00 73.24 131 GLN A CA 1
ATOM 687 C C . GLN A 1 131 ? 19.276 24.598 34.554 1.00 92.10 131 GLN A C 1
ATOM 688 O O . GLN A 1 131 ? 18.175 24.847 35.052 1.00 105.20 131 GLN A O 1
ATOM 694 N N . ASN A 1 132 ? 19.572 24.921 33.298 1.00 87.69 132 ASN A N 1
ATOM 695 C CA . ASN A 1 132 ? 18.614 25.645 32.476 1.00 87.34 132 ASN A CA 1
ATOM 696 C C . ASN A 1 132 ? 18.944 25.430 31.009 1.00 84.86 132 ASN A C 1
ATOM 697 O O . ASN A 1 132 ? 20.044 24.992 30.656 1.00 73.94 132 ASN A O 1
ATOM 702 N N . VAL A 1 133 ? 17.967 25.738 30.159 1.00 90.67 133 VAL A N 1
ATOM 703 C CA . VAL A 1 133 ? 18.159 25.735 28.713 1.00 74.01 133 VAL A CA 1
ATOM 704 C C . VAL A 1 133 ? 17.696 27.082 28.180 1.00 60.08 133 VAL A C 1
ATOM 705 O O . VAL A 1 133 ? 16.537 27.463 28.367 1.00 72.52 133 VAL A O 1
ATOM 709 N N . GLU A 1 134 ? 18.606 27.809 27.545 1.00 67.30 134 GLU A N 1
ATOM 710 C CA . GLU A 1 134 ? 18.315 29.094 26.928 1.00 70.58 134 GLU A CA 1
ATOM 711 C C . GLU A 1 134 ? 18.272 28.899 25.420 1.00 71.63 134 GLU A C 1
ATOM 712 O O . GLU A 1 134 ? 19.215 28.359 24.834 1.00 77.78 134 GLU A O 1
ATOM 718 N N . VAL A 1 135 ? 17.181 29.326 24.798 1.00 68.85 135 VAL A N 1
ATOM 719 C CA . VAL A 1 135 ? 17.043 29.311 23.351 1.00 72.23 135 VAL A CA 1
ATOM 720 C C . VAL A 1 135 ? 17.002 30.757 22.885 1.00 66.51 135 VAL A C 1
ATOM 721 O O . VAL A 1 135 ? 16.194 31.556 23.375 1.00 71.46 135 VAL A O 1
ATOM 725 N N . LEU A 1 136 ? 17.886 31.098 21.967 1.00 66.67 136 LEU A N 1
ATOM 726 C CA . LEU A 1 136 ? 17.912 32.413 21.343 1.00 66.67 136 LEU A CA 1
ATOM 727 C C . LEU A 1 136 ? 17.470 32.215 19.905 1.00 72.10 136 LEU A C 1
ATOM 728 O O . LEU A 1 136 ? 18.206 31.644 19.096 1.00 82.37 136 LEU A O 1
ATOM 733 N N . ARG A 1 137 ? 16.268 32.669 19.592 1.00 69.83 137 ARG A N 1
ATOM 734 C CA . ARG A 1 137 ? 15.766 32.621 18.231 1.00 78.40 137 ARG A CA 1
ATOM 735 C C . ARG A 1 137 ? 15.713 34.035 17.676 1.00 74.62 137 ARG A C 1
ATOM 736 O O . ARG A 1 137 ? 15.523 35.008 18.413 1.00 67.06 137 ARG A O 1
ATOM 744 N N . GLY A 1 138 ? 15.912 34.138 16.371 1.00 79.31 138 GLY A N 1
ATOM 745 C CA . GLY A 1 138 ? 15.905 35.415 15.713 1.00 84.09 138 GLY A CA 1
ATOM 746 C C . GLY A 1 138 ? 17.248 35.757 15.116 1.00 83.86 138 GLY A C 1
ATOM 747 O O . GLY A 1 138 ? 18.159 34.927 15.046 1.00 91.69 138 GLY A O 1
ATOM 748 N N . PRO A 1 139 ? 17.400 37.008 14.684 1.00 86.86 139 PRO A N 1
ATOM 749 C CA . PRO A 1 139 ? 18.626 37.387 13.967 1.00 88.37 139 PRO A CA 1
ATOM 750 C C . PRO A 1 139 ? 19.877 37.264 14.814 1.00 102.19 139 PRO A C 1
ATOM 751 O O . PRO A 1 139 ? 20.942 36.926 14.281 1.00 94.36 139 PRO A O 1
ATOM 755 N N . PHE A 1 140 ? 19.786 37.537 16.118 1.00 104.64 140 PHE A N 1
ATOM 756 C CA . PHE A 1 140 ? 20.974 37.520 16.961 1.00 93.64 140 PHE A CA 1
ATOM 757 C C . PHE A 1 140 ? 21.558 36.120 17.100 1.00 83.76 140 PHE A C 1
ATOM 758 O O . PHE A 1 140 ? 22.732 35.988 17.457 1.00 71.50 140 PHE A O 1
ATOM 766 N N . SER A 1 141 ? 20.773 35.075 16.825 1.00 84.37 141 SER A N 1
ATOM 767 C CA . SER A 1 141 ? 21.342 33.733 16.769 1.00 82.28 141 SER A CA 1
ATOM 768 C C . SER A 1 141 ? 22.492 33.668 15.772 1.00 84.66 141 SER A C 1
ATOM 769 O O . SER A 1 141 ? 23.409 32.855 15.931 1.00 81.11 141 SER A O 1
ATOM 772 N N . ALA A 1 142 ? 22.471 34.528 14.749 1.00 84.69 142 ALA A N 1
ATOM 773 C CA . ALA A 1 142 ? 23.547 34.564 13.766 1.00 86.20 142 ALA A CA 1
ATOM 774 C C . ALA A 1 142 ? 24.904 34.873 14.391 1.00 83.00 142 ALA A C 1
ATOM 775 O O . ALA A 1 142 ? 25.938 34.604 13.768 1.00 71.56 142 ALA A O 1
ATOM 777 N N . LEU A 1 143 ? 24.932 35.430 15.603 1.00 93.89 143 LEU A N 1
ATOM 778 C CA . LEU A 1 143 ? 26.209 35.664 16.263 1.00 78.91 143 LEU A CA 1
ATOM 779 C C . LEU A 1 143 ? 26.903 34.371 16.666 1.00 79.79 143 LEU A C 1
ATOM 780 O O . LEU A 1 143 ? 28.081 34.413 17.036 1.00 92.76 143 LEU A O 1
ATOM 785 N N . TYR A 1 144 ? 26.209 33.234 16.614 1.00 80.39 144 TYR A N 1
ATOM 786 C CA . TYR A 1 144 ? 26.689 32.010 17.238 1.00 82.01 144 TYR A CA 1
ATOM 787 C C . TYR A 1 144 ? 27.145 30.967 16.225 1.00 82.94 144 TYR A C 1
ATOM 788 O O . TYR A 1 144 ? 27.209 29.780 16.557 1.00 87.70 144 TYR A O 1
ATOM 797 N N . GLY A 1 145 ? 27.465 31.374 15.002 1.00 74.08 145 GLY A N 1
ATOM 798 C CA . GLY A 1 145 ? 28.211 30.493 14.132 1.00 88.03 145 GLY A CA 1
ATOM 799 C C . GLY A 1 145 ? 27.759 30.567 12.686 1.00 83.55 145 GLY A C 1
ATOM 800 O O . GLY A 1 145 ? 27.080 31.502 12.267 1.00 81.23 145 GLY A O 1
ATOM 801 N N . ASN A 1 146 ? 28.180 29.546 11.937 1.00 84.16 146 ASN A N 1
ATOM 802 C CA . ASN A 1 146 ? 27.937 29.500 10.500 1.00 75.26 146 ASN A CA 1
ATOM 803 C C . ASN A 1 146 ? 26.461 29.295 10.200 1.00 80.40 146 ASN A C 1
ATOM 804 O O . ASN A 1 146 ? 25.827 30.116 9.527 1.00 89.20 146 ASN A O 1
ATOM 809 N N . ALA A 1 147 ? 25.903 28.190 10.678 1.00 82.45 147 ALA A N 1
ATOM 810 C CA . ALA A 1 147 ? 24.513 27.855 10.415 1.00 73.06 147 ALA A CA 1
ATOM 811 C C . ALA A 1 147 ? 23.719 28.051 11.696 1.00 76.22 147 ALA A C 1
ATOM 812 O O . ALA A 1 147 ? 23.211 27.086 12.277 1.00 71.89 147 ALA A O 1
ATOM 814 N N . SER A 1 148 ? 23.632 29.290 12.161 1.00 74.61 148 SER A N 1
ATOM 815 C CA . SER A 1 148 ? 22.904 29.621 13.380 1.00 75.54 148 SER A CA 1
ATOM 816 C C . SER A 1 148 ? 21.658 30.407 12.980 1.00 87.52 148 SER A C 1
ATOM 817 O O . SER A 1 148 ? 21.680 31.636 12.888 1.00 88.40 148 SER A O 1
ATOM 820 N N . GLY A 1 149 ? 20.574 29.687 12.720 1.00 73.69 149 GLY A N 1
ATOM 821 C CA . GLY A 1 149 ? 19.299 30.340 12.523 1.00 70.86 149 GLY A CA 1
ATOM 822 C C . GLY A 1 149 ? 18.667 30.558 13.877 1.00 83.72 149 GLY A C 1
ATOM 823 O O . GLY A 1 149 ? 17.855 31.467 14.078 1.00 99.32 149 GLY A O 1
ATOM 824 N N . GLY A 1 150 ? 19.059 29.708 14.819 1.00 82.25 150 GLY A N 1
ATOM 825 C CA . GLY A 1 150 ? 18.607 29.801 16.188 1.00 79.32 150 GLY A CA 1
ATOM 826 C C . GLY A 1 150 ? 19.546 29.012 17.069 1.00 69.43 150 GLY A C 1
ATOM 827 O O . GLY A 1 150 ? 19.876 27.865 16.754 1.00 69.51 150 GLY A O 1
ATOM 828 N N . VAL A 1 151 ? 19.998 29.607 18.164 1.00 70.85 151 VAL A N 1
ATOM 829 C CA . VAL A 1 151 ? 21.000 28.994 19.021 1.00 66.28 151 VAL A CA 1
ATOM 830 C C . VAL A 1 151 ? 20.356 28.556 20.329 1.00 66.00 151 VAL A C 1
ATOM 831 O O . VAL A 1 151 ? 19.567 29.292 20.935 1.00 57.10 151 VAL A O 1
ATOM 835 N N . MET A 1 152 ? 20.725 27.361 20.772 1.00 70.78 152 MET A N 1
ATOM 836 C CA . MET A 1 152 ? 20.251 26.775 22.014 1.00 65.27 152 MET A CA 1
ATOM 837 C C . MET A 1 152 ? 21.454 26.479 22.899 1.00 81.58 152 MET A C 1
ATOM 838 O O . MET A 1 152 ? 22.450 25.916 22.431 1.00 81.25 152 MET A O 1
ATOM 843 N N . ASN A 1 153 ? 21.370 26.870 24.168 1.00 81.52 153 ASN A N 1
ATOM 844 C CA . ASN A 1 153 ? 22.477 26.703 25.100 1.00 71.52 153 ASN A CA 1
ATOM 845 C C . ASN A 1 153 ? 21.985 25.965 26.333 1.00 63.95 153 ASN A C 1
ATOM 846 O O . ASN A 1 153 ? 21.115 26.462 27.054 1.00 64.92 153 ASN A O 1
ATOM 851 N N . VAL A 1 154 ? 22.541 24.781 26.565 1.00 70.30 154 VAL A N 1
ATOM 852 C CA . VAL A 1 154 ? 22.241 23.981 27.745 1.00 77.65 154 VAL A CA 1
ATOM 853 C C . VAL A 1 154 ? 23.411 24.102 28.708 1.00 80.21 154 VAL A C 1
ATOM 854 O O . VAL A 1 154 ? 24.576 23.951 28.311 1.00 85.44 154 VAL A O 1
ATOM 858 N N . THR A 1 155 ? 23.108 24.378 29.970 1.00 72.38 155 THR A N 1
ATOM 859 C CA . THR A 1 155 ? 24.113 24.515 31.010 1.00 76.71 155 THR A CA 1
ATOM 860 C C . THR A 1 155 ? 23.738 23.610 32.177 1.00 81.24 155 THR A C 1
ATOM 861 O O . THR A 1 155 ? 22.557 23.378 32.453 1.00 95.64 155 THR A O 1
ATOM 865 N N . THR A 1 156 ? 24.753 23.086 32.854 1.00 84.65 156 THR A N 1
ATOM 866 C CA . THR A 1 156 ? 24.559 22.074 33.885 1.00 91.24 156 THR A CA 1
ATOM 867 C C . THR A 1 156 ? 24.652 22.684 35.283 1.00 90.32 156 THR A C 1
AT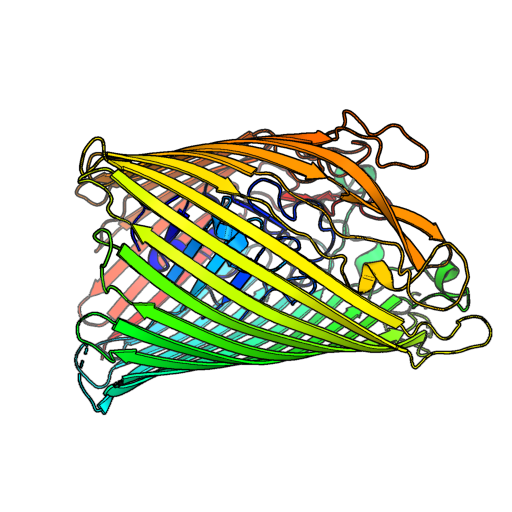OM 868 O O . THR A 1 156 ? 25.198 23.773 35.479 1.00 85.44 156 THR A O 1
ATOM 872 N N . GLN A 1 157 ? 24.094 21.959 36.258 1.00 99.16 157 GLN A N 1
ATOM 873 C CA . GLN A 1 157 ? 23.980 22.465 37.621 1.00 103.96 157 GLN A CA 1
ATOM 874 C C . GLN A 1 157 ? 25.350 22.759 38.223 1.00 101.49 157 GLN A C 1
ATOM 875 O O . GLN A 1 157 ? 26.345 22.095 37.922 1.00 104.20 157 GLN A O 1
ATOM 881 N N . THR A 1 158 ? 25.381 23.748 39.119 1.00 109.02 158 THR A N 1
ATOM 882 C CA . THR A 1 158 ? 26.632 24.237 39.687 1.00 110.12 158 THR A CA 1
ATOM 883 C C . THR A 1 158 ? 26.991 23.583 41.018 1.00 110.87 158 THR A C 1
ATOM 884 O O . THR A 1 158 ? 28.179 23.389 41.300 1.00 119.82 158 THR A O 1
ATOM 888 N N . GLY A 1 159 ? 26.008 23.238 41.845 1.00 10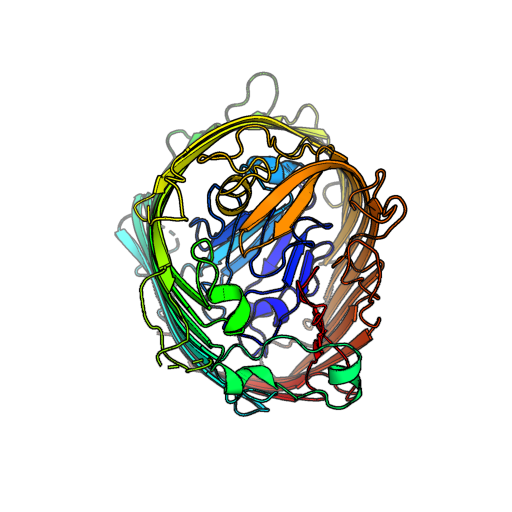6.30 159 GLY A N 1
ATOM 889 C CA . GLY A 1 159 ? 26.297 22.619 43.124 1.00 107.17 159 GLY A CA 1
ATOM 890 C C . GLY A 1 159 ? 26.574 23.648 44.198 1.00 112.94 159 GLY A C 1
ATOM 891 O O . GLY A 1 159 ? 27.181 24.685 43.918 1.00 127.62 159 GLY A O 1
ATOM 892 N N . GLN A 1 160 ? 26.144 23.382 45.427 1.00 112.41 160 GLN A N 1
ATOM 893 C CA . GLN A 1 160 ? 26.226 24.375 46.492 1.00 107.69 160 GLN A CA 1
ATOM 894 C C . GLN A 1 160 ? 26.059 23.664 47.831 1.00 100.24 160 GLN A C 1
ATOM 895 O O . GLN A 1 160 ? 26.042 22.431 47.902 1.00 95.16 160 GLN A O 1
ATOM 901 N N . GLN A 1 161 ? 25.965 24.446 48.906 1.00 99.35 161 GLN A N 1
ATOM 902 C CA . GLN A 1 161 ? 25.752 23.864 50.225 1.00 106.95 161 GLN A CA 1
ATOM 903 C C . GLN A 1 161 ? 24.286 23.455 50.379 1.00 99.46 161 GLN A C 1
ATOM 904 O O . GLN A 1 161 ? 23.388 24.201 49.976 1.00 84.83 161 GLN A O 1
ATOM 910 N N . PRO A 1 162 ? 24.006 22.281 50.966 1.00 101.10 162 PRO A N 1
ATOM 911 C CA . PRO A 1 162 ? 24.938 21.265 51.476 1.00 100.87 162 PRO A CA 1
ATOM 912 C C . PRO A 1 162 ? 25.276 20.188 50.454 1.00 93.31 162 PRO A C 1
ATOM 913 O O . PRO A 1 162 ? 24.595 20.084 49.435 1.00 93.49 162 PRO A O 1
ATOM 917 N N . PRO A 1 163 ? 26.312 19.390 50.720 1.00 91.88 163 PRO A N 1
ATOM 918 C CA . PRO A 1 163 ? 26.541 18.204 49.883 1.00 96.73 163 PRO A CA 1
ATOM 919 C C . PRO A 1 163 ? 25.329 17.288 49.918 1.00 98.72 163 PRO A C 1
ATOM 920 O O . PRO A 1 163 ? 25.084 16.611 50.919 1.00 95.59 163 PRO A O 1
ATOM 924 N N . THR A 1 164 ? 24.552 17.277 48.842 1.00 90.05 164 THR A N 1
ATOM 925 C CA . THR A 1 164 ? 23.352 16.465 48.746 1.00 80.08 164 THR A CA 1
ATOM 926 C C . THR A 1 164 ? 23.514 15.375 47.692 1.00 76.13 164 THR A C 1
ATOM 927 O O . THR A 1 164 ? 24.088 15.599 46.619 1.00 64.32 164 THR A O 1
ATOM 931 N N . ILE A 1 165 ? 22.980 14.199 48.010 1.00 73.03 165 ILE A N 1
ATOM 932 C CA . ILE A 1 165 ? 23.014 13.027 47.147 1.00 71.48 165 ILE A CA 1
ATOM 933 C C . ILE A 1 165 ? 21.581 12.675 46.776 1.00 67.22 165 ILE A C 1
ATOM 934 O O . ILE A 1 165 ? 20.712 12.591 47.649 1.00 58.96 165 ILE A O 1
ATOM 939 N N . GLU A 1 166 ? 21.340 12.457 45.491 1.00 72.69 166 GLU A N 1
ATOM 940 C CA . GLU A 1 166 ? 20.021 12.130 44.976 1.00 68.69 166 GLU A CA 1
ATOM 941 C C . GLU A 1 166 ? 20.083 10.813 44.216 1.00 70.90 166 GLU A C 1
ATOM 942 O O . GLU A 1 166 ? 21.015 10.567 43.444 1.00 68.52 166 GLU A O 1
ATOM 948 N N . ALA A 1 167 ? 19.077 9.973 44.451 1.00 76.21 167 ALA A N 1
ATOM 949 C CA . ALA A 1 167 ? 18.850 8.744 43.697 1.00 70.22 167 ALA A CA 1
ATOM 950 C C . ALA A 1 167 ? 17.494 8.880 43.012 1.00 72.88 167 ALA A C 1
ATOM 951 O O . ALA A 1 167 ? 16.455 8.926 43.678 1.00 60.65 167 ALA A O 1
ATOM 953 N N . SER A 1 168 ? 17.509 8.977 41.691 1.00 78.66 168 SER A N 1
ATOM 954 C CA . SER A 1 168 ? 16.307 9.143 40.894 1.00 59.20 168 SER A CA 1
ATOM 955 C C . SER A 1 168 ? 16.016 7.851 40.149 1.00 53.67 168 SER A C 1
ATOM 956 O O . SER A 1 168 ? 16.926 7.136 39.735 1.00 65.67 168 SER A O 1
ATOM 959 N N . SER A 1 169 ? 14.731 7.558 39.982 1.00 71.59 169 SER A N 1
ATOM 960 C CA . SER A 1 169 ? 14.306 6.364 39.273 1.00 69.71 169 SER A CA 1
ATOM 961 C C . SER A 1 169 ? 12.992 6.673 38.580 1.00 64.49 169 SER A C 1
ATOM 962 O O . SER A 1 169 ? 12.173 7.444 39.085 1.00 67.16 169 SER A O 1
ATOM 965 N N . TYR A 1 170 ? 12.807 6.070 37.409 1.00 64.99 170 TYR A N 1
ATOM 966 C CA . TYR A 1 170 ? 11.586 6.219 36.635 1.00 79.97 170 TYR A CA 1
ATOM 967 C C . TYR A 1 170 ? 11.338 4.916 35.893 1.00 70.05 170 TYR A C 1
ATOM 968 O O . TYR A 1 170 ? 12.277 4.222 35.494 1.00 78.07 170 TYR A O 1
ATOM 977 N N . TYR A 1 171 ? 10.059 4.590 35.712 1.00 60.92 171 TYR A N 1
ATOM 978 C CA . TYR A 1 171 ? 9.654 3.394 34.984 1.00 78.89 171 TYR A CA 1
ATOM 979 C C . TYR A 1 171 ? 8.407 3.707 34.174 1.00 89.66 171 TYR A C 1
ATOM 980 O O . TYR A 1 171 ? 7.412 4.191 34.721 1.00 83.57 171 TYR A O 1
ATOM 989 N N . GLY A 1 172 ? 8.458 3.422 32.871 1.00 86.54 172 GLY A N 1
ATOM 990 C CA . GLY A 1 172 ? 7.349 3.678 31.989 1.00 72.89 172 GLY A CA 1
ATOM 991 C C . GLY A 1 172 ? 7.068 2.482 31.094 1.00 74.33 172 GLY A C 1
ATOM 992 O O . GLY A 1 172 ? 7.859 1.529 30.999 1.00 79.91 172 GLY A O 1
ATOM 993 N N . SER A 1 173 ? 5.933 2.573 30.409 1.00 84.53 173 SER A N 1
ATOM 994 C CA . SER A 1 173 ? 5.412 1.463 29.634 1.00 83.20 173 SER A CA 1
ATOM 995 C C . SER A 1 173 ? 6.307 1.162 28.436 1.00 78.57 173 SER A C 1
ATOM 996 O O . SER A 1 173 ? 7.202 1.933 28.065 1.00 71.99 173 SER A O 1
ATOM 999 N N . PHE A 1 174 ? 6.041 0.009 27.820 1.00 81.15 174 PHE A N 1
ATOM 1000 C CA . PHE A 1 174 ? 6.885 -0.551 26.773 1.00 78.95 174 PHE A CA 1
ATOM 1001 C C . PHE A 1 174 ? 8.261 -0.930 27.312 1.00 76.95 174 PHE A C 1
ATOM 1002 O O . PHE A 1 174 ? 9.245 -0.970 26.567 1.00 81.58 174 PHE A O 1
ATOM 1010 N N . GLY A 1 175 ? 8.326 -1.220 28.607 1.00 78.89 175 GLY A N 1
ATOM 1011 C CA . GLY A 1 175 ? 9.542 -1.716 29.221 1.00 79.40 175 GLY A CA 1
ATOM 1012 C C . GLY A 1 175 ? 10.663 -0.707 29.307 1.00 72.22 175 GLY A C 1
ATOM 1013 O O . GLY A 1 175 ? 11.834 -1.079 29.150 1.00 72.28 175 GLY A O 1
ATOM 1014 N N . SER A 1 176 ? 10.341 0.560 29.556 1.00 67.85 176 SER A N 1
ATOM 1015 C CA . SER A 1 176 ? 11.361 1.591 29.687 1.00 65.39 176 SER A CA 1
ATOM 1016 C C . SER A 1 176 ? 11.624 1.849 31.162 1.00 75.78 176 SER A C 1
ATOM 1017 O O . SER A 1 176 ? 10.692 1.926 31.961 1.00 71.16 176 SER A O 1
ATOM 1020 N N . TRP A 1 177 ? 12.889 1.993 31.530 1.00 89.98 177 TRP A N 1
ATOM 1021 C CA . TRP A 1 177 ? 13.168 2.375 32.905 1.00 86.29 177 TRP A CA 1
ATOM 1022 C C . TRP A 1 177 ? 14.576 2.940 33.014 1.00 74.21 177 TRP A C 1
ATOM 1023 O O . TRP A 1 177 ? 15.497 2.506 32.311 1.00 65.05 177 TRP A O 1
ATOM 1034 N N . ARG A 1 178 ? 14.707 3.939 33.884 1.00 71.79 178 ARG A N 1
ATOM 1035 C CA . ARG A 1 178 ? 15.900 4.758 34.008 1.00 70.77 178 ARG A CA 1
ATOM 1036 C C . ARG A 1 178 ? 16.161 4.989 35.487 1.00 77.62 178 ARG A C 1
ATOM 1037 O O . ARG A 1 178 ? 15.233 5.049 36.296 1.00 78.82 178 ARG A O 1
ATOM 1045 N N . TYR A 1 179 ? 17.436 5.089 35.838 1.00 83.50 179 TYR A N 1
ATOM 1046 C CA . TYR A 1 179 ? 17.820 5.392 37.208 1.00 72.33 179 TYR A CA 1
ATOM 1047 C C . TYR A 1 179 ? 19.104 6.205 37.166 1.00 75.01 179 TYR A C 1
ATOM 1048 O O . TYR A 1 179 ? 19.788 6.266 36.144 1.00 72.11 179 TYR A O 1
ATOM 1057 N N . GLY A 1 180 ? 19.418 6.840 38.286 1.00 84.93 180 GLY A N 1
ATOM 1058 C CA . GLY A 1 180 ? 20.576 7.705 38.323 1.00 67.75 180 GLY A CA 1
ATOM 1059 C C . GLY A 1 180 ? 20.955 8.187 39.703 1.00 59.02 180 GLY A C 1
ATOM 1060 O O . GLY A 1 180 ? 20.107 8.331 40.591 1.00 50.48 180 GLY A O 1
ATOM 1061 N N . LEU A 1 181 ? 22.249 8.438 39.876 1.00 67.38 181 LEU A N 1
ATOM 1062 C CA . LEU A 1 181 ? 22.806 8.970 41.109 1.00 65.29 181 LEU A CA 1
ATOM 1063 C C . LEU A 1 181 ? 23.444 10.316 40.816 1.00 61.01 181 LEU A C 1
ATOM 1064 O O . LEU A 1 181 ? 24.181 10.456 39.837 1.00 65.82 181 LEU A O 1
ATOM 1069 N N . LYS A 1 182 ? 23.170 11.296 41.670 1.00 67.25 182 LYS A N 1
ATOM 1070 C CA . LYS A 1 182 ? 23.695 12.644 41.505 1.00 71.30 182 LYS A CA 1
ATOM 1071 C C . LYS A 1 182 ? 24.212 13.134 42.846 1.00 67.68 182 LYS A C 1
ATOM 1072 O O . LYS A 1 182 ? 23.445 13.267 43.799 1.00 75.56 182 LYS A O 1
ATOM 1078 N N . ALA A 1 183 ? 25.502 13.413 42.918 1.00 59.08 183 ALA A N 1
ATOM 1079 C CA . ALA A 1 183 ? 26.116 13.964 44.118 1.00 66.39 183 ALA A CA 1
ATOM 1080 C C . ALA A 1 183 ? 26.542 15.394 43.819 1.00 72.86 183 ALA A C 1
ATOM 1081 O O . ALA A 1 183 ? 27.318 15.628 42.888 1.00 70.54 183 ALA A O 1
ATOM 1083 N N . THR A 1 184 ? 26.047 16.349 44.608 1.00 81.18 184 THR A N 1
ATOM 1084 C CA . THR A 1 184 ? 26.326 17.753 44.344 1.00 78.44 184 THR A CA 1
ATOM 1085 C C . THR A 1 184 ? 26.489 18.552 45.629 1.00 80.26 184 THR A C 1
ATOM 1086 O O . THR A 1 184 ? 25.634 18.494 46.514 1.00 64.93 184 THR A O 1
ATOM 1090 N N . GLY A 1 185 ? 27.568 19.323 45.706 1.00 95.25 185 GLY A N 1
ATOM 1091 C CA . GLY A 1 185 ? 27.850 20.077 46.913 1.00 96.74 185 GLY A CA 1
ATOM 1092 C C . GLY A 1 185 ? 28.926 21.120 46.693 1.00 104.97 185 GLY A C 1
ATOM 1093 O O . GLY A 1 185 ? 29.335 21.394 45.563 1.00 101.60 185 GLY A O 1
ATOM 1094 N N . ALA A 1 186 ? 29.385 21.704 47.804 1.00 111.51 186 ALA A N 1
ATOM 1095 C CA . ALA A 1 186 ? 30.415 22.734 47.757 1.00 101.80 186 ALA A CA 1
ATOM 1096 C C . ALA A 1 186 ? 31.228 22.727 49.044 1.00 96.63 186 ALA A C 1
ATOM 1097 O O . ALA A 1 186 ? 30.745 22.323 50.105 1.00 97.61 186 ALA A O 1
ATOM 1099 N N . THR A 1 187 ? 32.474 23.189 48.931 1.00 102.19 187 THR A N 1
ATOM 1100 C CA . THR A 1 187 ? 33.383 23.282 50.066 1.00 104.18 187 THR A CA 1
ATOM 1101 C C . THR A 1 187 ? 33.235 24.585 50.835 1.00 107.80 187 THR A C 1
ATOM 1102 O O . THR A 1 187 ? 33.628 24.642 52.006 1.00 125.64 187 THR A O 1
ATOM 1106 N N . GLY A 1 188 ? 32.683 25.623 50.217 1.00 103.15 188 GLY A N 1
ATOM 1107 C CA . GLY A 1 188 ? 32.535 26.886 50.905 1.00 104.82 188 GLY A CA 1
ATOM 1108 C C . GLY A 1 188 ? 31.340 27.694 50.457 1.00 104.79 188 GLY A C 1
ATOM 1109 O O . GLY A 1 188 ? 30.495 27.212 49.699 1.00 103.85 188 GLY A O 1
ATOM 1110 N N . ASP A 1 189 ? 31.278 28.937 50.928 1.00 113.08 189 ASP A N 1
ATOM 1111 C CA . ASP A 1 189 ? 30.183 29.842 50.628 1.00 111.91 189 ASP A CA 1
ATOM 1112 C C . ASP A 1 189 ? 30.251 30.331 49.182 1.00 116.21 189 ASP A C 1
ATOM 1113 O O . ASP A 1 189 ? 31.267 30.201 48.492 1.00 117.43 189 ASP A O 1
ATOM 1118 N N . GLY A 1 190 ? 29.139 30.898 48.728 1.00 119.44 190 GLY A N 1
ATOM 1119 C CA . GLY A 1 190 ? 29.045 31.431 47.383 1.00 119.49 190 GLY A CA 1
ATOM 1120 C C . GLY A 1 190 ? 27.915 32.430 47.222 1.00 109.04 190 GLY A C 1
ATOM 1121 O O . GLY A 1 190 ? 27.534 33.112 48.175 1.00 107.91 190 GLY A O 1
ATOM 1122 N N . GLN A 1 192 ? 34.867 33.041 47.051 1.00 103.61 192 GLN A N 1
ATOM 1123 C CA . GLN A 1 192 ? 36.027 33.162 47.932 1.00 108.83 192 GLN A CA 1
ATOM 1124 C C . GLN A 1 192 ? 37.103 32.168 47.509 1.00 100.02 192 GLN A C 1
ATOM 1125 O O . GLN A 1 192 ? 36.795 31.016 47.225 1.00 94.46 192 GLN A O 1
ATOM 1131 N N . PRO A 1 193 ? 38.366 32.598 47.473 1.00 111.40 193 PRO A N 1
ATOM 1132 C CA . PRO A 1 193 ? 39.433 31.684 47.040 1.00 109.17 193 PRO A CA 1
ATOM 1133 C C . PRO A 1 193 ? 39.421 30.382 47.834 1.00 105.42 193 PRO A C 1
ATOM 1134 O O . PRO A 1 193 ? 39.069 30.352 49.017 1.00 103.57 193 PRO A O 1
ATOM 1138 N N . GLY A 1 194 ? 39.805 29.298 47.158 1.00 99.97 194 GLY A N 1
ATOM 1139 C CA . GLY A 1 194 ? 39.794 27.977 47.741 1.00 100.77 194 GLY A CA 1
ATOM 1140 C C . GLY A 1 194 ? 38.440 27.309 47.805 1.00 100.39 194 GLY A C 1
ATOM 1141 O O . GLY A 1 194 ? 38.382 26.094 48.045 1.00 95.03 194 GLY A O 1
ATOM 1142 N N . ASP A 1 195 ? 37.353 28.055 47.602 1.00 98.31 195 ASP A N 1
ATOM 1143 C CA . ASP A 1 195 ? 36.010 27.489 47.663 1.00 105.18 195 ASP A CA 1
ATOM 1144 C C . ASP A 1 195 ? 35.742 26.664 46.410 1.00 106.05 195 ASP A C 1
ATOM 1145 O O . ASP A 1 195 ? 35.744 27.201 45.297 1.00 98.13 195 ASP A O 1
ATOM 1150 N N . VAL A 1 196 ? 35.507 25.364 46.584 1.00 108.61 196 VAL A N 1
ATOM 1151 C CA . VAL A 1 196 ? 35.317 24.457 45.460 1.00 98.54 196 VAL A CA 1
ATOM 1152 C C . VAL A 1 196 ? 33.875 23.959 45.453 1.00 96.93 196 VAL A C 1
ATOM 1153 O O . VAL A 1 196 ? 33.182 23.952 46.476 1.00 99.97 196 VAL A O 1
ATOM 1157 N N . ASP A 1 197 ? 33.424 23.530 44.270 1.00 108.20 197 ASP A N 1
ATOM 1158 C CA . ASP A 1 197 ? 32.059 23.055 44.064 1.00 110.26 197 ASP A CA 1
ATOM 1159 C C . ASP A 1 197 ? 32.055 21.873 43.101 1.00 98.62 197 ASP A C 1
ATOM 1160 O O . ASP A 1 197 ? 32.844 21.821 42.152 1.00 91.85 197 ASP A O 1
ATOM 1165 N N . TYR A 1 198 ? 31.140 20.932 43.337 1.00 93.73 198 TYR A N 1
ATOM 1166 C CA . TYR A 1 198 ? 31.128 19.674 42.605 1.00 92.36 198 TYR A CA 1
ATOM 1167 C C . TYR A 1 198 ? 29.703 19.255 42.272 1.00 95.88 198 TYR A C 1
ATOM 1168 O O . TYR A 1 198 ? 28.775 19.499 43.050 1.00 86.27 198 TYR A O 1
ATOM 1177 N N . THR A 1 199 ? 29.537 18.637 41.098 1.00 86.24 199 THR A N 1
ATOM 1178 C CA . THR A 1 199 ? 28.265 18.022 40.729 1.00 73.42 199 THR A CA 1
ATOM 1179 C C . THR A 1 199 ? 28.566 16.874 39.776 1.00 63.83 199 THR A C 1
ATOM 1180 O O . THR A 1 199 ? 29.030 17.105 38.659 1.00 66.31 199 THR A O 1
ATOM 1184 N N . VAL A 1 200 ? 28.297 15.646 40.209 1.00 69.80 200 VAL A N 1
ATOM 1185 C CA . VAL A 1 200 ? 28.448 14.456 39.381 1.00 68.22 200 VAL A CA 1
ATOM 1186 C C . VAL A 1 200 ? 27.083 13.810 39.217 1.00 64.78 200 VAL A C 1
ATOM 1187 O O . VAL A 1 200 ? 26.287 13.776 40.160 1.00 67.35 200 VAL A O 1
ATOM 1191 N N . SER A 1 201 ? 26.812 13.298 38.020 1.00 63.20 201 SER A N 1
ATOM 1192 C CA . SER A 1 201 ? 25.564 12.604 37.755 1.00 73.65 201 SER A CA 1
ATOM 1193 C C . SER A 1 201 ? 25.849 11.428 36.836 1.00 54.89 201 SER A C 1
ATOM 1194 O O . SER A 1 201 ? 26.634 11.533 35.889 1.00 51.50 201 SER A O 1
ATOM 1197 N N . THR A 1 202 ? 25.235 10.303 37.157 1.00 49.77 202 THR A N 1
ATOM 1198 C CA . THR A 1 202 ? 25.266 9.111 36.331 1.00 52.53 202 THR A CA 1
ATOM 1199 C C . THR A 1 202 ? 23.833 8.645 36.176 1.00 71.22 202 THR A C 1
ATOM 1200 O O . THR A 1 202 ? 23.041 8.725 37.118 1.00 82.13 202 THR A O 1
ATOM 1204 N N . THR A 1 203 ? 23.497 8.184 34.982 1.00 74.74 203 THR A N 1
ATOM 1205 C CA . THR A 1 203 ? 22.174 7.645 34.726 1.00 66.65 203 THR A CA 1
ATOM 1206 C C . THR A 1 203 ? 22.303 6.477 33.763 1.00 61.41 203 THR A C 1
ATOM 1207 O O . THR A 1 203 ? 23.216 6.424 32.938 1.00 68.88 203 THR A O 1
ATOM 1211 N N . ARG A 1 204 ? 21.385 5.533 33.897 1.00 70.32 204 ARG A N 1
ATOM 1212 C CA . ARG A 1 204 ? 21.315 4.373 33.023 1.00 68.39 204 ARG A CA 1
ATOM 1213 C C . ARG A 1 204 ? 19.857 4.171 32.651 1.00 72.81 204 ARG A C 1
ATOM 1214 O O . ARG A 1 204 ? 18.983 4.199 33.524 1.00 73.47 204 ARG A O 1
ATOM 1222 N N . PHE A 1 205 ? 19.600 3.982 31.356 1.00 72.45 205 PHE A N 1
ATOM 1223 C CA . PHE A 1 205 ? 18.249 3.879 30.826 1.00 74.96 205 PHE A CA 1
ATOM 1224 C C . PHE A 1 205 ? 18.193 2.742 29.819 1.00 58.71 205 PHE A C 1
ATOM 1225 O O . PHE A 1 205 ? 19.120 2.560 29.026 1.00 63.30 205 PHE A O 1
ATOM 1233 N N . THR A 1 206 ? 17.116 1.960 29.866 1.00 75.70 206 THR A N 1
ATOM 1234 C CA . THR A 1 206 ? 16.928 0.878 28.906 1.00 71.19 206 THR A CA 1
ATOM 1235 C C . THR A 1 206 ? 15.451 0.745 28.564 1.00 80.83 206 THR A C 1
ATOM 1236 O O . THR A 1 206 ? 14.585 0.947 29.421 1.00 81.62 206 THR A O 1
ATOM 1240 N N . THR A 1 207 ? 15.170 0.400 27.305 1.00 86.04 207 THR A N 1
ATOM 1241 C CA . THR A 1 207 ? 13.803 0.284 26.817 1.00 87.21 207 THR A CA 1
ATOM 1242 C C . THR A 1 207 ? 13.678 -0.917 25.891 1.00 89.13 207 THR A C 1
ATOM 1243 O O . THR A 1 207 ? 14.618 -1.274 25.173 1.00 85.00 207 THR A O 1
ATOM 1247 N N . HIS A 1 208 ? 12.502 -1.543 25.920 1.00 80.21 208 HIS A N 1
ATOM 1248 C CA . HIS A 1 208 ? 12.175 -2.628 25.008 1.00 87.75 208 HIS A CA 1
ATOM 1249 C C . HIS A 1 208 ? 11.413 -2.141 23.787 1.00 84.27 208 HIS A C 1
ATOM 1250 O O . HIS A 1 208 ? 11.019 -2.958 22.946 1.00 81.41 208 HIS A O 1
ATOM 1257 N N . GLY A 1 209 ? 11.191 -0.834 23.679 1.00 83.00 209 GLY A N 1
ATOM 1258 C CA . GLY A 1 209 ? 10.657 -0.245 22.472 1.00 80.00 209 GLY A CA 1
ATOM 1259 C C . GLY A 1 209 ? 9.178 -0.481 22.300 1.00 74.92 209 GLY A C 1
ATOM 1260 O O . GLY A 1 209 ? 8.699 -1.607 22.454 1.00 88.85 209 GLY A O 1
ATOM 1261 N N . TYR A 1 210 ? 8.441 0.582 21.985 1.00 70.62 210 TYR A N 1
ATOM 1262 C CA . TYR A 1 210 ? 7.024 0.430 21.677 1.00 80.29 210 TYR A CA 1
ATOM 1263 C C . TYR A 1 210 ? 6.829 -0.393 20.409 1.00 81.65 210 TYR A C 1
ATOM 1264 O O . TYR A 1 210 ? 6.025 -1.332 20.382 1.00 79.94 210 TYR A O 1
ATOM 1273 N N . ARG A 1 211 ? 7.570 -0.067 19.354 1.00 93.12 211 ARG A N 1
ATOM 1274 C CA . ARG A 1 211 ? 7.460 -0.751 18.075 1.00 85.05 211 ARG A CA 1
ATOM 1275 C C . ARG A 1 211 ? 8.619 -1.719 17.872 1.00 86.96 211 ARG A C 1
ATOM 1276 O O . ARG A 1 211 ? 9.700 -1.570 18.445 1.00 81.18 211 ARG A O 1
ATOM 1284 N N . ASP A 1 212 ? 8.372 -2.723 17.032 1.00 87.58 212 ASP A N 1
ATOM 1285 C CA . ASP A 1 212 ? 9.329 -3.804 16.846 1.00 90.24 212 ASP A CA 1
ATOM 1286 C C . ASP A 1 212 ? 10.704 -3.254 16.502 1.00 88.52 212 ASP A C 1
ATOM 1287 O O . ASP A 1 212 ? 10.834 -2.245 15.804 1.00 80.38 212 ASP A O 1
ATOM 1292 N N . HIS A 1 213 ? 11.732 -3.931 17.002 1.00 93.65 213 HIS A N 1
ATOM 1293 C CA . HIS A 1 213 ? 13.118 -3.571 16.737 1.00 89.33 213 HIS A CA 1
ATOM 1294 C C . HIS A 1 213 ? 13.358 -2.090 17.030 1.00 82.39 213 HIS A C 1
ATOM 1295 O O . HIS A 1 213 ? 13.700 -1.292 16.155 1.00 74.02 213 HIS A O 1
ATOM 1302 N N . SER A 1 214 ? 13.163 -1.73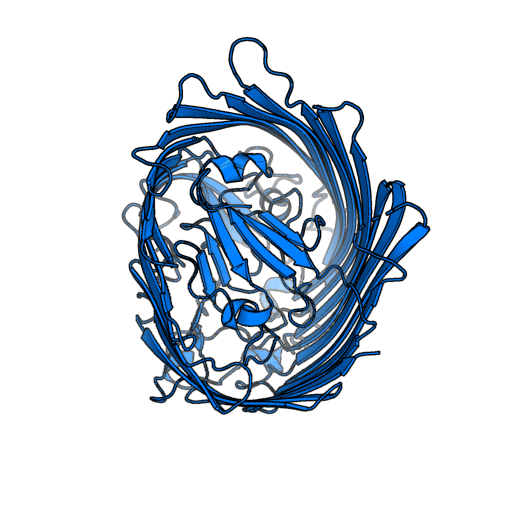9 18.301 1.00 84.02 214 SER A N 1
ATOM 1303 C CA . SER A 1 214 ? 13.363 -0.373 18.760 1.00 78.16 214 SER A CA 1
ATOM 1304 C C . SER A 1 214 ? 13.996 -0.301 20.144 1.00 82.15 214 SER A C 1
ATOM 1305 O O . SER A 1 214 ? 14.238 0.809 20.631 1.00 80.57 214 SER A O 1
ATOM 1308 N N . GLY A 1 215 ? 14.283 -1.432 20.784 1.00 73.41 215 GLY A N 1
ATOM 1309 C CA . GLY A 1 215 ? 14.881 -1.384 22.107 1.00 71.49 215 GLY A CA 1
ATOM 1310 C C . GLY A 1 215 ? 16.241 -0.710 22.072 1.00 62.12 215 GLY A C 1
ATOM 1311 O O . GLY A 1 215 ? 17.041 -0.924 21.160 1.00 76.51 215 GLY A O 1
ATOM 1312 N N . ALA A 1 216 ? 16.505 0.111 23.081 1.00 59.62 216 ALA A N 1
ATOM 1313 C CA . ALA A 1 216 ? 17.738 0.874 23.164 1.00 58.99 216 ALA A CA 1
ATOM 1314 C C . ALA A 1 216 ? 18.310 0.771 24.573 1.00 70.94 216 ALA A C 1
ATOM 1315 O O . ALA A 1 216 ? 17.630 0.357 25.517 1.00 77.50 216 ALA A O 1
ATOM 1317 N N . GLN A 1 217 ? 19.587 1.135 24.698 1.00 71.09 217 GLN A N 1
ATOM 1318 C CA . GLN A 1 217 ? 20.305 1.109 25.970 1.00 55.76 217 GLN A CA 1
ATOM 1319 C C . GLN A 1 217 ? 21.229 2.320 25.992 1.00 56.14 217 GLN A C 1
ATOM 1320 O O . GLN A 1 217 ? 22.078 2.458 25.108 1.00 69.78 217 GLN A O 1
ATOM 1326 N N . LYS A 1 218 ? 21.068 3.202 26.983 1.00 64.89 218 LYS A N 1
ATOM 1327 C CA . LYS A 1 218 ? 21.774 4.483 27.003 1.00 60.55 218 LYS A CA 1
ATOM 1328 C C . LYS A 1 218 ? 22.273 4.801 28.410 1.00 68.76 218 LYS A C 1
ATOM 1329 O O . LYS A 1 218 ? 21.481 4.886 29.354 1.00 69.32 218 LYS A O 1
ATOM 1335 N N . ASN A 1 219 ? 23.584 5.013 28.542 1.00 70.65 219 ASN A N 1
ATOM 1336 C CA . ASN A 1 219 ? 24.211 5.338 29.817 1.00 55.89 219 ASN A CA 1
ATOM 1337 C C . ASN A 1 219 ? 24.885 6.698 29.731 1.00 55.93 219 ASN A C 1
ATOM 1338 O O . ASN A 1 219 ? 25.678 6.948 28.817 1.00 57.67 219 ASN A O 1
ATOM 1343 N N . LEU A 1 220 ? 24.585 7.561 30.694 1.00 68.56 220 LEU A N 1
ATOM 1344 C CA . LEU A 1 220 ? 25.093 8.920 30.736 1.00 66.27 220 LEU A CA 1
ATOM 1345 C C . LEU A 1 220 ? 25.953 9.116 31.975 1.00 65.02 220 LEU A C 1
ATOM 1346 O O . LEU A 1 220 ? 25.618 8.636 33.063 1.00 57.86 220 LEU A O 1
ATOM 1351 N N . ALA A 1 221 ? 27.066 9.819 31.793 1.00 70.74 221 ALA A N 1
ATOM 1352 C CA . ALA A 1 221 ? 27.919 10.276 32.879 1.00 64.32 221 ALA A CA 1
ATOM 1353 C C . ALA A 1 221 ? 28.251 11.731 32.584 1.00 62.95 221 ALA A C 1
ATOM 1354 O O . ALA A 1 221 ? 28.796 12.041 31.518 1.00 59.19 221 ALA A O 1
ATOM 1356 N N . ASN A 1 222 ? 27.888 12.621 33.505 1.00 68.32 222 ASN A N 1
ATOM 1357 C CA . ASN A 1 222 ? 28.079 14.056 33.327 1.00 59.75 222 ASN A CA 1
ATOM 1358 C C . ASN A 1 222 ? 28.576 14.647 34.636 1.00 65.98 222 ASN A C 1
ATOM 1359 O O . ASN A 1 222 ? 27.883 14.568 35.655 1.00 64.16 222 ASN A O 1
ATOM 1364 N N . ALA A 1 223 ? 29.757 15.255 34.609 1.00 72.55 223 ALA A N 1
ATOM 1365 C CA . ALA A 1 223 ? 30.358 15.834 35.802 1.00 66.50 223 ALA A CA 1
ATOM 1366 C C . ALA A 1 223 ? 30.804 17.261 35.513 1.00 62.32 223 ALA A C 1
ATOM 1367 O O . ALA A 1 223 ? 31.229 17.579 34.397 1.00 67.07 223 ALA A O 1
ATOM 1369 N N . LYS A 1 224 ? 30.676 18.121 36.526 1.00 68.49 224 LYS A N 1
ATOM 1370 C CA . LYS A 1 224 ? 31.105 19.512 36.457 1.00 73.34 224 LYS A CA 1
ATOM 1371 C C . LYS A 1 224 ? 31.719 19.923 37.788 1.00 89.16 224 LYS A C 1
ATOM 1372 O O . LYS A 1 224 ? 31.091 19.759 38.842 1.00 91.47 224 LYS A O 1
ATOM 1378 N N . LEU A 1 225 ? 32.931 20.494 37.731 1.00 94.31 225 LEU A N 1
ATOM 1379 C CA . LEU A 1 225 ? 33.692 20.867 38.917 1.00 85.12 225 LEU A CA 1
ATOM 1380 C C . LEU A 1 225 ? 34.257 22.273 38.782 1.00 77.89 225 LEU A C 1
ATOM 1381 O O . LEU A 1 225 ? 34.665 22.682 37.689 1.00 74.85 225 LEU A O 1
ATOM 1386 N N . GLY A 1 226 ? 34.294 22.999 39.900 1.00 91.73 226 GLY A N 1
ATOM 1387 C CA . GLY A 1 226 ? 34.781 24.365 39.897 1.00 96.96 226 GLY A CA 1
ATOM 1388 C C . GLY A 1 226 ? 35.626 24.733 41.101 1.00 101.96 226 GLY A C 1
ATOM 1389 O O . GLY A 1 226 ? 35.344 24.301 42.223 1.00 103.73 226 GLY A O 1
ATOM 1390 N N . VAL A 1 227 ? 36.660 25.546 40.879 1.00 99.17 227 VAL A N 1
ATOM 1391 C CA . VAL A 1 227 ? 37.582 25.979 41.925 1.00 106.57 227 VAL A CA 1
ATOM 1392 C C . VAL A 1 227 ? 37.779 27.484 41.792 1.00 107.22 227 VAL A C 1
ATOM 1393 O O . VAL A 1 227 ? 38.066 27.978 40.696 1.00 108.09 227 VAL A O 1
ATOM 1397 N N . ARG A 1 228 ? 37.635 28.210 42.902 1.00 107.76 228 ARG A N 1
ATOM 1398 C CA . ARG A 1 228 ? 37.846 29.659 42.912 1.00 106.72 228 ARG A CA 1
ATOM 1399 C C . ARG A 1 228 ? 39.338 29.927 43.084 1.00 103.22 228 ARG A C 1
ATOM 1400 O O . ARG A 1 228 ? 39.880 29.820 44.188 1.00 95.88 228 ARG A O 1
ATOM 1408 N N . ILE A 1 229 ? 40.007 30.269 41.980 1.00 97.49 229 ILE A N 1
ATOM 1409 C CA . ILE A 1 229 ? 41.430 30.595 42.038 1.00 97.53 229 ILE A CA 1
ATOM 1410 C C . ILE A 1 229 ? 41.655 31.815 42.921 1.00 99.41 229 ILE A C 1
ATOM 1411 O O . ILE A 1 229 ? 42.472 31.793 43.850 1.00 108.03 229 ILE A O 1
ATOM 1416 N N . ASP A 1 230 ? 40.944 32.902 42.637 1.00 95.81 230 ASP A N 1
ATOM 1417 C CA . ASP A 1 230 ? 41.032 34.119 43.431 1.00 96.58 230 ASP A CA 1
ATOM 1418 C C . ASP A 1 230 ? 39.792 34.951 43.145 1.00 109.81 230 ASP A C 1
ATOM 1419 O O . ASP A 1 230 ? 38.995 34.626 42.261 1.00 115.33 230 ASP A O 1
ATOM 1424 N N . GLU A 1 231 ? 39.643 36.040 43.893 1.00 114.35 231 GLU A N 1
ATOM 1425 C CA . GLU A 1 231 ? 38.525 36.953 43.667 1.00 107.76 231 GLU A CA 1
ATOM 1426 C C . GLU A 1 231 ? 38.973 38.132 42.803 1.00 97.46 231 GLU A C 1
ATOM 1427 O O . GLU A 1 231 ? 39.298 37.964 41.626 1.00 88.82 231 GLU A O 1
ATOM 1433 N N . SER A 1 233 ? 38.810 35.658 39.576 1.00 95.06 233 SER A N 1
ATOM 1434 C CA . SER A 1 233 ? 39.352 34.579 38.755 1.00 94.08 233 SER A CA 1
ATOM 1435 C C . SER A 1 233 ? 38.863 33.203 39.222 1.00 98.09 233 SER A C 1
ATOM 1436 O O . SER A 1 233 ? 39.177 32.760 40.326 1.00 97.61 233 SER A O 1
ATOM 1439 N N . LYS A 1 234 ? 38.104 32.534 38.352 1.00 101.50 234 LYS A N 1
ATOM 1440 C CA . LYS A 1 234 ? 37.484 31.245 38.635 1.00 101.93 234 LYS A CA 1
ATOM 1441 C C . LYS A 1 234 ? 37.677 30.299 37.452 1.00 88.00 234 LYS A C 1
ATOM 1442 O O . LYS A 1 234 ? 37.920 30.725 36.319 1.00 78.73 234 LYS A O 1
ATOM 1448 N N . LEU A 1 235 ? 37.539 28.998 37.732 1.00 91.35 235 LEU A N 1
ATOM 1449 C CA . LEU A 1 235 ? 37.850 27.938 36.777 1.00 87.62 235 LEU A CA 1
ATOM 1450 C C . LEU A 1 235 ? 36.794 26.840 36.856 1.00 91.49 235 LEU A C 1
ATOM 1451 O O . LEU A 1 235 ? 36.113 26.681 37.873 1.00 89.20 235 LEU A O 1
ATOM 1456 N N . SER A 1 236 ? 36.669 26.072 35.769 1.00 82.78 236 SER A N 1
ATOM 1457 C CA . SER A 1 236 ? 35.678 25.004 35.713 1.00 78.67 236 SER A CA 1
ATOM 1458 C C . SER A 1 236 ? 36.072 23.921 34.715 1.00 75.76 236 SER A C 1
ATOM 1459 O O . SER A 1 236 ? 36.660 24.208 33.667 1.00 78.25 236 SER A O 1
ATOM 1462 N N . LEU A 1 237 ? 35.701 22.677 35.043 1.00 70.55 237 LEU A N 1
ATOM 1463 C CA . LEU A 1 237 ? 35.914 21.515 34.186 1.00 79.39 237 LEU A CA 1
ATOM 1464 C C . LEU A 1 237 ? 34.588 20.810 33.930 1.00 78.58 237 LEU A C 1
ATOM 1465 O O . LEU A 1 237 ? 33.750 20.695 34.830 1.00 82.64 237 LEU A O 1
ATOM 1470 N N . ILE A 1 238 ? 34.415 20.319 32.706 1.00 79.55 238 ILE A N 1
ATOM 1471 C CA . ILE A 1 238 ? 33.236 19.568 32.305 1.00 67.38 238 ILE A CA 1
ATOM 1472 C C . ILE A 1 238 ? 33.687 18.215 31.779 1.00 67.74 238 ILE A C 1
ATOM 1473 O O . ILE A 1 238 ? 34.651 18.133 31.006 1.00 67.93 238 ILE A O 1
ATOM 1478 N N . PHE A 1 239 ? 32.975 17.164 32.178 1.00 60.19 239 PHE A N 1
ATOM 1479 C CA . PHE A 1 239 ? 33.179 15.830 31.631 1.00 64.93 239 PHE A CA 1
ATOM 1480 C C . PHE A 1 239 ? 31.827 15.243 31.243 1.00 64.37 239 PHE A C 1
ATOM 1481 O O . PHE A 1 239 ? 30.957 15.056 32.101 1.00 52.26 239 PHE A O 1
ATOM 1489 N N . ASN A 1 240 ? 31.662 14.952 29.951 1.00 66.65 240 ASN A N 1
ATOM 1490 C CA . ASN A 1 240 ? 30.444 14.373 29.395 1.00 66.05 240 ASN A CA 1
ATOM 1491 C C . ASN A 1 240 ? 30.759 13.003 28.810 1.00 66.92 240 ASN A C 1
ATOM 1492 O O . ASN A 1 240 ? 31.823 12.811 28.218 1.00 72.59 240 ASN A O 1
ATOM 1497 N N . SER A 1 241 ? 29.834 12.055 28.957 1.00 72.42 241 SER A N 1
ATOM 1498 C CA . SER A 1 241 ? 30.031 10.723 28.395 1.00 66.91 241 SER A CA 1
ATOM 1499 C C . SER A 1 241 ? 28.688 10.090 28.072 1.00 67.78 241 SER A C 1
ATOM 1500 O O . SER A 1 241 ? 27.802 10.036 28.931 1.00 54.05 241 SER A O 1
ATOM 1503 N N . VAL A 1 242 ? 28.556 9.601 26.840 1.00 75.02 242 VAL A N 1
ATOM 1504 C CA . VAL A 1 242 ? 27.348 8.942 26.362 1.00 65.73 242 VAL A CA 1
ATOM 1505 C C . VAL A 1 242 ? 27.731 7.589 25.782 1.00 63.02 242 VAL A C 1
ATOM 1506 O O . VAL A 1 242 ? 28.796 7.449 25.163 1.00 59.86 242 VAL A O 1
ATOM 1510 N N . ASP A 1 243 ? 26.845 6.599 25.969 1.00 59.58 243 ASP A N 1
ATOM 1511 C CA . ASP A 1 243 ? 27.062 5.231 25.494 1.00 56.39 243 ASP A CA 1
ATOM 1512 C C . ASP A 1 243 ? 25.695 4.652 25.135 1.00 59.30 243 ASP A C 1
ATOM 1513 O O . ASP A 1 243 ? 24.934 4.254 26.023 1.00 63.52 243 ASP A O 1
ATOM 1518 N N . ILE A 1 244 ? 25.401 4.588 23.837 1.00 68.83 244 ILE A N 1
ATOM 1519 C CA . ILE A 1 244 ? 24.114 4.141 23.321 1.00 70.91 244 ILE A CA 1
ATOM 1520 C C . ILE A 1 244 ? 24.334 2.911 22.452 1.00 57.80 244 ILE A C 1
ATOM 1521 O O . ILE A 1 244 ? 25.325 2.830 21.721 1.00 70.17 244 ILE A O 1
ATOM 1526 N N . LYS A 1 245 ? 23.395 1.958 22.520 1.00 48.58 245 LYS A N 1
ATOM 1527 C CA . LYS A 1 245 ? 23.397 0.761 21.674 1.00 48.04 245 LYS A CA 1
ATOM 1528 C C . LYS A 1 245 ? 21.925 0.506 21.352 1.00 60.27 245 LYS A C 1
ATOM 1529 O O . LYS A 1 245 ? 21.258 -0.319 21.980 1.00 63.45 245 LYS A O 1
ATOM 1535 N N . ALA A 1 246 ? 21.416 1.240 20.368 1.00 72.08 246 ALA A N 1
ATOM 1536 C CA . ALA A 1 246 ? 19.996 1.265 20.069 1.00 54.17 246 ALA A CA 1
ATOM 1537 C C . ALA A 1 246 ? 19.722 0.574 18.741 1.00 60.36 246 ALA A C 1
ATOM 1538 O O . ALA A 1 246 ? 20.566 0.555 17.844 1.00 71.93 246 ALA A O 1
ATOM 1540 N N . ASP A 1 247 ? 18.536 -0.014 18.635 1.00 70.66 247 ASP A N 1
ATOM 1541 C CA . ASP A 1 247 ? 18.049 -0.542 17.369 1.00 69.59 247 ASP A CA 1
ATOM 1542 C C . ASP A 1 247 ? 17.186 0.524 16.708 1.00 67.56 247 ASP A C 1
ATOM 1543 O O . ASP A 1 247 ? 16.256 1.050 17.328 1.00 62.78 247 ASP A O 1
ATOM 1548 N N . ASP A 1 248 ? 17.525 0.864 15.462 1.00 77.15 248 ASP A N 1
ATOM 1549 C CA . ASP A 1 248 ? 16.790 1.866 14.702 1.00 63.92 248 ASP A CA 1
ATOM 1550 C C . ASP A 1 248 ? 15.582 1.206 14.055 1.00 68.72 248 ASP A C 1
ATOM 1551 O O . ASP A 1 248 ? 15.743 0.416 13.117 1.00 76.16 248 ASP A O 1
ATOM 1556 N N . PRO A 1 249 ? 14.364 1.488 14.521 1.00 72.14 249 PRO A N 1
ATOM 1557 C CA . PRO A 1 249 ? 13.189 0.887 13.870 1.00 72.41 249 PRO A CA 1
ATOM 1558 C C . PRO A 1 249 ? 13.027 1.294 12.416 1.00 67.54 249 PRO A C 1
ATOM 1559 O O . PRO A 1 249 ? 12.556 0.491 11.601 1.00 72.29 249 PRO A O 1
ATOM 1563 N N . GLY A 1 250 ? 13.399 2.514 12.065 1.00 62.32 250 GLY A N 1
ATOM 1564 C CA . GLY A 1 250 ? 13.210 2.992 10.716 1.00 56.76 250 GLY A CA 1
ATOM 1565 C C . GLY A 1 250 ? 11.836 3.582 10.532 1.00 66.27 250 GLY A C 1
ATOM 1566 O O . GLY A 1 250 ? 11.035 3.696 11.463 1.00 64.90 250 GLY A O 1
ATOM 1567 N N . GLY A 1 251 ? 11.559 3.963 9.283 1.00 84.02 251 GLY A N 1
ATOM 1568 C CA . GLY A 1 251 ? 10.298 4.569 8.925 1.00 86.63 251 GLY A CA 1
ATOM 1569 C C . GLY A 1 251 ? 9.336 3.601 8.242 1.00 82.76 251 GLY A C 1
ATOM 1570 O O . GLY A 1 251 ? 9.688 2.489 7.853 1.00 71.88 251 GLY A O 1
ATOM 1571 N N . LEU A 1 252 ? 8.092 4.066 8.101 1.00 86.05 252 LEU A N 1
ATOM 1572 C CA . LEU A 1 252 ? 7.011 3.293 7.506 1.00 88.96 252 LEU A CA 1
ATOM 1573 C C . LEU A 1 252 ? 6.313 4.111 6.431 1.00 88.54 252 LEU A C 1
ATOM 1574 O O . LEU A 1 252 ? 6.061 5.306 6.614 1.00 87.73 252 LEU A O 1
ATOM 1579 N N . THR A 1 253 ? 5.976 3.458 5.321 1.00 86.24 253 THR A N 1
ATOM 1580 C CA . THR A 1 253 ? 5.267 4.144 4.253 1.00 80.76 253 THR A CA 1
ATOM 1581 C C . THR A 1 253 ? 3.785 4.269 4.598 1.00 89.22 253 THR A C 1
ATOM 1582 O O . THR A 1 253 ? 3.243 3.511 5.408 1.00 94.50 253 THR A O 1
ATOM 1586 N N . LYS A 1 254 ? 3.127 5.240 3.958 1.00 93.65 254 LYS A N 1
ATOM 1587 C CA . LYS A 1 254 ? 1.726 5.522 4.261 1.00 97.45 254 LYS A CA 1
ATOM 1588 C C . LYS A 1 254 ? 0.913 4.233 4.335 1.00 97.61 254 LYS A C 1
ATOM 1589 O O . LYS A 1 254 ? 0.246 3.964 5.342 1.00 90.53 254 LYS A O 1
ATOM 1595 N N . ALA A 1 255 ? 0.974 3.412 3.280 1.00 103.50 255 ALA A N 1
ATOM 1596 C CA . ALA A 1 255 ? 0.265 2.136 3.287 1.00 97.57 255 ALA A CA 1
ATOM 1597 C C . ALA A 1 255 ? 0.704 1.263 4.458 1.00 96.41 255 ALA A C 1
ATOM 1598 O O . ALA A 1 255 ? -0.132 0.634 5.121 1.00 105.18 255 ALA A O 1
ATOM 1600 N N . GLU A 1 256 ? 2.012 1.220 4.733 1.00 97.38 256 GLU A N 1
ATOM 1601 C CA . GLU A 1 256 ? 2.517 0.374 5.810 1.00 96.87 256 GLU A CA 1
ATOM 1602 C C . GLU A 1 256 ? 2.071 0.878 7.179 1.00 91.09 256 GLU A C 1
ATOM 1603 O O . GLU A 1 256 ? 1.793 0.076 8.078 1.00 91.62 256 GLU A O 1
ATOM 1609 N N . TRP A 1 257 ? 2.030 2.201 7.368 1.00 88.62 257 TRP A N 1
ATOM 1610 C CA . TRP A 1 257 ? 1.620 2.746 8.660 1.00 89.19 257 TRP A CA 1
ATOM 1611 C C . TRP A 1 257 ? 0.130 2.555 8.885 1.00 94.31 257 TRP A C 1
ATOM 1612 O O . TRP A 1 257 ? -0.295 2.178 9.984 1.00 86.95 257 TRP A O 1
ATOM 1623 N N . LYS A 1 258 ? -0.676 2.833 7.859 1.00 108.61 258 LYS A N 1
ATOM 1624 C CA . LYS A 1 258 ? -2.110 2.597 7.958 1.00 95.52 258 LYS A CA 1
ATOM 1625 C C . LYS A 1 258 ? -2.393 1.129 8.261 1.00 94.97 258 LYS A C 1
ATOM 1626 O O . LYS A 1 258 ? -3.171 0.809 9.167 1.00 90.51 258 LYS A O 1
ATOM 1632 N N . ALA A 1 259 ? -1.745 0.220 7.528 1.00 90.73 259 ALA A N 1
ATOM 1633 C CA . ALA A 1 259 ? -1.963 -1.205 7.754 1.00 89.82 259 ALA A CA 1
ATOM 1634 C C . ALA A 1 259 ? -1.681 -1.580 9.206 1.00 96.47 259 ALA A C 1
ATOM 1635 O O . ALA A 1 259 ? -2.573 -2.042 9.926 1.00 101.04 259 ALA A O 1
ATOM 1637 N N . ASN A 1 260 ? -0.440 -1.374 9.658 1.00 104.23 260 ASN A N 1
ATOM 1638 C CA . ASN A 1 260 ? -0.015 -1.721 11.015 1.00 102.41 260 ASN A CA 1
ATOM 1639 C C . ASN A 1 260 ? 0.903 -0.619 11.536 1.00 100.97 260 ASN A C 1
ATOM 1640 O O . ASN A 1 260 ? 1.822 -0.191 10.813 1.00 103.91 260 ASN A O 1
ATOM 1645 N N . PRO A 1 261 ? 0.681 -0.120 12.767 1.00 103.19 261 PRO A N 1
ATOM 1646 C CA . PRO A 1 261 ? 1.500 1.004 13.249 1.00 98.01 261 PRO A CA 1
ATOM 1647 C C . PRO A 1 261 ? 2.854 0.626 13.840 1.00 94.02 261 PRO A C 1
ATOM 1648 O O . PRO A 1 261 ? 3.804 1.404 13.722 1.00 92.30 261 PRO A O 1
ATOM 1652 N N . GLN A 1 262 ? 2.974 -0.534 14.478 1.00 93.07 262 GLN A N 1
ATOM 1653 C CA . GLN A 1 262 ? 4.231 -0.916 15.109 1.00 94.80 262 GLN A CA 1
ATOM 1654 C C . GLN A 1 262 ? 5.145 -1.723 14.185 1.00 99.62 262 GLN A C 1
ATOM 1655 O O . GLN A 1 262 ? 6.155 -2.262 14.648 1.00 97.08 262 GLN A O 1
ATOM 1661 N N . GLN A 1 263 ? 4.824 -1.813 12.898 1.00 104.51 263 GLN A N 1
ATOM 1662 C CA . GLN A 1 263 ? 5.540 -2.691 11.978 1.00 99.00 263 GLN A CA 1
ATOM 1663 C C . GLN A 1 263 ? 6.901 -2.107 11.615 1.00 94.75 263 GLN A C 1
ATOM 1664 O O . GLN A 1 263 ? 7.044 -0.898 11.419 1.00 92.83 263 GLN A O 1
ATOM 1670 N N . ALA A 1 264 ? 7.909 -2.977 11.543 1.00 101.59 264 ALA A N 1
ATOM 1671 C CA . ALA A 1 264 ? 9.268 -2.583 11.160 1.00 99.00 264 ALA A CA 1
ATOM 1672 C C . ALA A 1 264 ? 9.842 -3.656 10.247 1.00 91.20 264 ALA A C 1
ATOM 1673 O O . ALA A 1 264 ? 10.657 -4.486 10.668 1.00 86.03 264 ALA A O 1
ATOM 1675 N N . PRO A 1 265 ? 9.445 -3.659 8.966 1.00 96.45 265 PRO A N 1
ATOM 1676 C CA . PRO A 1 265 ? 9.732 -4.818 8.107 1.00 92.00 265 PRO A CA 1
ATOM 1677 C C . PRO A 1 265 ? 11.211 -5.027 7.844 1.00 93.40 265 PRO A C 1
ATOM 1678 O O . PRO A 1 265 ? 11.739 -6.126 8.038 1.00 89.73 265 PRO A O 1
ATOM 1682 N N . ARG A 1 266 ? 11.881 -3.974 7.380 1.00 100.87 266 ARG A N 1
ATOM 1683 C CA . ARG A 1 266 ? 13.300 -4.059 7.066 1.00 90.93 266 ARG A CA 1
ATOM 1684 C C . ARG A 1 266 ? 14.174 -4.055 8.310 1.00 87.44 266 ARG A C 1
ATOM 1685 O O . ARG A 1 266 ? 15.346 -4.438 8.229 1.00 91.52 266 ARG A O 1
ATOM 1693 N N . ALA A 1 267 ? 13.625 -3.636 9.452 1.00 97.12 267 ALA A N 1
ATOM 1694 C CA . ALA A 1 267 ? 14.419 -3.497 10.669 1.00 94.18 267 ALA A CA 1
ATOM 1695 C C . ALA A 1 267 ? 15.161 -4.784 11.009 1.00 92.63 267 ALA A C 1
ATOM 1696 O O . ALA A 1 267 ? 16.382 -4.774 11.208 1.00 97.52 267 ALA A O 1
ATOM 1698 N N . GLU A 1 268 ? 14.439 -5.903 11.104 1.00 81.47 268 GLU A N 1
ATOM 1699 C CA . GLU A 1 268 ? 15.106 -7.168 11.379 1.00 94.03 268 GLU A CA 1
ATOM 1700 C C . GLU A 1 268 ? 15.686 -7.794 10.120 1.00 91.72 268 GLU A C 1
ATOM 1701 O O . GLU A 1 268 ? 16.554 -8.667 10.224 1.00 92.14 268 GLU A O 1
ATOM 1707 N N . GLN A 1 269 ? 15.228 -7.370 8.939 1.00 91.90 269 GLN A N 1
ATOM 1708 C CA . GLN A 1 269 ? 15.814 -7.877 7.701 1.00 96.42 269 GLN A CA 1
ATOM 1709 C C . GLN A 1 269 ? 17.288 -7.499 7.605 1.00 92.02 269 GLN A C 1
ATOM 1710 O O . GLN A 1 269 ? 18.130 -8.338 7.264 1.00 83.47 269 GLN A O 1
ATOM 1716 N N . TYR A 1 270 ? 17.624 -6.253 7.932 1.00 83.57 270 TYR A N 1
ATOM 1717 C CA . TYR A 1 270 ? 19.004 -5.794 7.894 1.00 74.68 270 TYR A CA 1
ATOM 1718 C C . TYR A 1 270 ? 19.590 -5.506 9.275 1.00 88.52 270 TYR A C 1
ATOM 1719 O O . TYR A 1 270 ? 20.752 -5.093 9.363 1.00 97.13 270 TYR A O 1
ATOM 1728 N N . ASP A 1 271 ? 18.830 -5.721 10.351 1.00 88.78 271 ASP A N 1
ATOM 1729 C CA . ASP A 1 271 ? 19.290 -5.447 11.717 1.00 72.88 271 ASP A CA 1
ATOM 1730 C C . ASP A 1 271 ? 19.624 -3.968 11.910 1.00 67.61 271 ASP A C 1
ATOM 1731 O O . ASP A 1 271 ? 20.573 -3.611 12.613 1.00 80.29 271 ASP A O 1
ATOM 1736 N N . THR A 1 272 ? 18.817 -3.101 11.302 1.00 69.14 272 THR A N 1
ATOM 1737 C CA . THR A 1 272 ? 19.041 -1.663 11.378 1.00 68.88 272 THR A CA 1
ATOM 1738 C C . THR A 1 272 ? 19.257 -1.250 12.823 1.00 63.86 272 THR A C 1
ATOM 1739 O O . THR A 1 272 ? 18.376 -1.419 13.669 1.00 79.81 272 THR A O 1
ATOM 1743 N N . ARG A 1 273 ? 20.439 -0.726 13.112 1.00 66.04 273 ARG A N 1
ATOM 1744 C CA . ARG A 1 273 ? 20.759 -0.352 14.478 1.00 69.25 273 ARG A CA 1
ATOM 1745 C C . ARG A 1 273 ? 21.983 0.545 14.466 1.00 69.64 273 ARG A C 1
ATOM 1746 O O . ARG A 1 273 ? 22.763 0.557 13.511 1.00 63.67 273 ARG A O 1
ATOM 1754 N N . LYS A 1 274 ? 22.146 1.287 15.548 1.00 72.96 274 LYS A N 1
ATOM 1755 C CA . LYS A 1 274 ? 23.280 2.173 15.713 1.00 63.23 274 LYS A CA 1
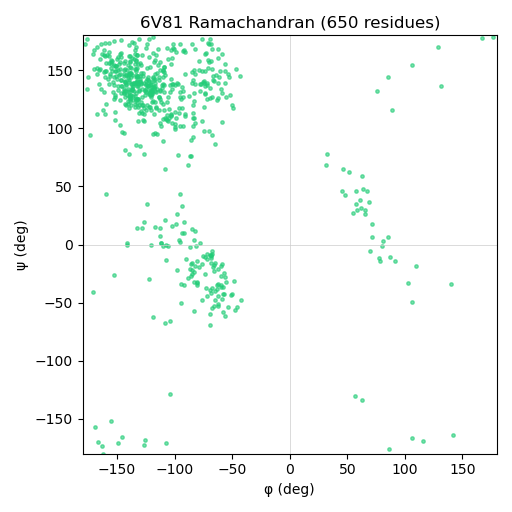ATOM 1756 C C . LYS A 1 274 ? 23.851 1.966 17.109 1.00 56.86 274 LYS A C 1
ATOM 1757 O O . LYS A 1 274 ? 23.192 1.437 18.014 1.00 56.10 274 LYS A O 1
ATOM 1763 N N . THR A 1 275 ? 25.119 2.337 17.243 1.00 69.64 275 THR A N 1
ATOM 1764 C CA . THR A 1 275 ? 25.835 2.302 18.511 1.00 61.38 275 THR A CA 1
ATOM 1765 C C . THR A 1 275 ? 26.700 3.551 18.556 1.00 47.85 275 THR A C 1
ATOM 1766 O O . THR A 1 275 ? 27.499 3.787 17.647 1.00 59.35 275 THR A O 1
ATOM 1770 N N . ILE A 1 276 ? 26.515 4.361 19.593 1.00 58.96 276 ILE A N 1
ATOM 1771 C CA . ILE A 1 276 ? 27.147 5.668 19.723 1.00 53.46 276 ILE A CA 1
ATOM 1772 C C . ILE A 1 276 ? 27.944 5.677 21.020 1.00 61.15 276 ILE A C 1
ATOM 1773 O O . ILE A 1 276 ? 27.508 5.115 22.028 1.00 65.09 276 ILE A O 1
ATOM 1778 N N . LYS A 1 277 ? 29.120 6.300 20.988 1.00 72.20 277 LYS A N 1
ATOM 1779 C CA . LYS A 1 277 ? 29.960 6.441 22.172 1.00 66.98 277 LYS A CA 1
ATOM 1780 C C . LYS A 1 277 ? 30.684 7.770 22.049 1.00 56.70 277 LYS A C 1
ATOM 1781 O O . LYS A 1 277 ? 31.261 8.066 20.998 1.00 64.98 277 LYS A O 1
ATOM 1787 N N . GLN A 1 278 ? 30.635 8.577 23.106 1.00 64.94 278 GLN A N 1
ATOM 1788 C CA . GLN A 1 278 ? 31.226 9.904 23.019 1.00 62.52 278 GLN A CA 1
ATOM 1789 C C . GLN A 1 278 ? 31.646 10.392 24.392 1.00 72.54 278 GLN A C 1
ATOM 1790 O O . GLN A 1 278 ? 30.936 10.182 25.378 1.00 72.18 278 GLN A O 1
ATOM 1796 N N . THR A 1 279 ? 32.802 11.048 24.444 1.00 63.22 279 THR A N 1
ATOM 1797 C CA . THR A 1 279 ? 33.277 11.680 25.664 1.00 64.72 279 THR A CA 1
ATOM 1798 C C . THR A 1 279 ? 33.806 13.062 25.314 1.00 50.64 279 THR A C 1
ATOM 1799 O O . THR A 1 279 ? 34.447 13.255 24.278 1.00 54.53 279 THR A O 1
ATOM 1803 N N . GLN A 1 280 ? 33.483 14.023 26.169 1.00 64.90 280 GLN A N 1
ATOM 1804 C CA . GLN A 1 280 ? 33.849 15.417 25.989 1.00 66.03 280 GLN A CA 1
ATOM 1805 C C . GLN A 1 280 ? 34.496 15.917 27.270 1.00 75.62 280 GLN A C 1
ATOM 1806 O O . GLN A 1 280 ? 34.030 15.609 28.375 1.00 70.49 280 GLN A O 1
ATOM 1812 N N . ALA A 1 281 ? 35.566 16.689 27.118 1.00 74.77 281 ALA A N 1
ATOM 1813 C CA . ALA A 1 281 ? 36.207 17.368 28.234 1.00 78.99 281 ALA A CA 1
ATOM 1814 C C . ALA A 1 281 ? 36.292 18.844 27.885 1.00 68.67 281 ALA A C 1
ATOM 1815 O O . ALA A 1 281 ? 36.754 19.205 26.797 1.00 61.04 281 ALA A O 1
ATOM 1817 N N . GLY A 1 282 ? 35.817 19.685 28.791 1.00 71.17 282 GLY A N 1
ATOM 1818 C CA . GLY A 1 282 ? 35.847 21.117 28.583 1.00 74.24 282 GLY A CA 1
ATOM 1819 C C . GLY A 1 282 ? 36.451 21.824 29.777 1.00 75.02 282 GLY A C 1
ATOM 1820 O O . GLY A 1 282 ? 36.404 21.335 30.903 1.00 67.67 282 GLY A O 1
ATOM 1821 N N . LEU A 1 283 ? 37.007 23.002 29.515 1.00 78.84 283 LEU A N 1
ATOM 1822 C CA . LEU A 1 283 ? 37.671 23.784 30.550 1.00 80.77 283 LEU A CA 1
ATOM 1823 C C . LEU A 1 283 ? 37.413 25.261 30.308 1.00 81.35 283 LEU A C 1
ATOM 1824 O O . LEU A 1 283 ? 37.609 25.753 29.191 1.00 77.64 283 LEU A O 1
ATOM 1829 N N . ARG A 1 284 ? 36.986 25.962 31.362 1.00 68.91 284 ARG A N 1
ATOM 1830 C CA . ARG A 1 284 ? 36.595 27.362 31.265 1.00 77.15 284 ARG A CA 1
ATOM 1831 C C . ARG A 1 284 ? 37.245 28.181 32.369 1.00 84.37 284 ARG A C 1
ATOM 1832 O O . ARG A 1 284 ? 37.278 27.761 33.527 1.00 86.92 284 ARG A O 1
ATOM 1840 N N . TYR A 1 285 ? 37.722 29.372 32.009 1.00 86.18 285 TYR A N 1
ATOM 1841 C CA . TYR A 1 285 ? 38.383 30.285 32.936 1.00 96.11 285 TYR A CA 1
ATOM 1842 C C . TYR A 1 285 ? 37.750 31.662 32.784 1.00 95.04 285 TYR A C 1
ATOM 1843 O O . TYR A 1 285 ? 37.460 32.100 31.666 1.00 91.82 285 TYR A O 1
ATOM 1852 N N . GLU A 1 286 ? 37.561 32.326 33.916 1.00 96.54 286 GLU A N 1
ATOM 1853 C CA . GLU A 1 286 ? 36.954 33.673 33.921 1.00 101.42 286 GLU A CA 1
ATOM 1854 C C . GLU A 1 286 ? 37.697 34.529 34.937 1.00 98.35 286 GLU A C 1
ATOM 1855 O O . GLU A 1 286 ? 38.111 33.988 35.953 1.00 86.27 286 GLU A O 1
ATOM 1861 N N . ARG A 1 287 ? 37.823 35.821 34.659 1.00 101.82 287 ARG A N 1
ATOM 1862 C CA . ARG A 1 287 ? 38.540 36.722 35.554 1.00 108.55 287 ARG A CA 1
ATOM 1863 C C . ARG A 1 287 ? 38.052 38.142 35.301 1.00 107.76 287 ARG A C 1
ATOM 1864 O O . ARG A 1 287 ? 37.841 38.537 34.151 1.00 108.49 287 ARG A O 1
ATOM 1872 N N . SER A 1 288 ? 37.852 38.893 36.381 1.00 108.92 288 SER A N 1
ATOM 1873 C CA . SER A 1 288 ? 37.451 40.295 36.289 1.00 116.70 288 SER A CA 1
ATOM 1874 C C . SER A 1 288 ? 38.718 41.144 36.307 1.00 110.86 288 SER A C 1
ATOM 1875 O O . SER A 1 288 ? 39.322 41.363 37.361 1.00 112.06 288 SER A O 1
ATOM 1878 N N . LEU A 1 289 ? 39.132 41.614 35.131 1.00 108.32 289 LEU A N 1
ATOM 1879 C CA . LEU A 1 289 ? 40.321 42.449 35.040 1.00 108.46 289 LEU A CA 1
ATOM 1880 C C . LEU A 1 289 ? 40.047 43.804 35.679 1.00 111.05 289 LEU A C 1
ATOM 1881 O O . LEU A 1 289 ? 40.589 44.113 36.745 1.00 95.76 289 LEU A O 1
ATOM 1886 N N . SER A 1 290 ? 39.203 44.613 35.048 1.00 109.75 290 SER A N 1
ATOM 1887 C CA . SER A 1 290 ? 38.909 45.942 35.555 1.00 107.87 290 SER A CA 1
ATOM 1888 C C . SER A 1 290 ? 37.645 45.910 36.399 1.00 113.14 290 SER A C 1
ATOM 1889 O O . SER A 1 290 ? 36.929 44.909 36.467 1.00 116.75 290 SER A O 1
ATOM 1892 N N . SER A 1 291 ? 37.372 47.041 37.045 1.00 119.36 291 SER A N 1
ATOM 1893 C CA . SER A 1 291 ? 36.110 47.214 37.750 1.00 115.62 291 SER A CA 1
ATOM 1894 C C . SER A 1 291 ? 34.921 47.236 36.799 1.00 110.85 291 SER A C 1
ATOM 1895 O O . SER A 1 291 ? 33.784 47.038 37.239 1.00 113.94 291 SER A O 1
ATOM 1898 N N . ARG A 1 292 ? 35.164 47.463 35.508 1.00 110.09 292 ARG A N 1
ATOM 1899 C CA . ARG A 1 292 ? 34.110 47.586 34.511 1.00 106.42 292 ARG A CA 1
ATOM 1900 C C . ARG A 1 292 ? 34.410 46.761 33.270 1.00 104.91 292 ARG A C 1
ATOM 1901 O O . ARG A 1 292 ? 33.777 46.974 32.229 1.00 116.82 292 ARG A O 1
ATOM 1909 N N . ASP A 1 293 ? 35.370 45.844 33.347 1.00 111.91 293 ASP A N 1
ATOM 1910 C CA . ASP A 1 293 ? 35.800 45.068 32.194 1.00 111.13 293 ASP A CA 1
ATOM 1911 C C . ASP A 1 293 ? 36.108 43.651 32.649 1.00 115.28 293 ASP A C 1
ATOM 1912 O O . ASP A 1 293 ? 36.984 43.443 33.498 1.00 115.19 293 ASP A O 1
ATOM 1917 N N . ASP A 1 294 ? 35.385 42.691 32.081 1.00 107.98 294 ASP A N 1
ATOM 1918 C CA . ASP A 1 294 ? 35.508 41.269 32.356 1.00 105.97 294 ASP A CA 1
ATOM 1919 C C . ASP A 1 294 ? 36.002 40.554 31.102 1.00 102.64 294 ASP A C 1
ATOM 1920 O O . ASP A 1 294 ? 36.016 41.114 30.002 1.00 99.28 294 ASP A O 1
ATOM 1925 N N . MET A 1 295 ? 36.395 39.292 31.268 1.00 106.56 295 MET A N 1
ATOM 1926 C CA . MET A 1 295 ? 36.898 38.507 30.144 1.00 109.74 295 MET A CA 1
ATOM 1927 C C . MET A 1 295 ? 36.940 37.031 30.523 1.00 108.17 295 MET A C 1
ATOM 1928 O O . MET A 1 295 ? 37.122 36.685 31.695 1.00 99.09 295 MET A O 1
ATOM 1933 N N . SER A 1 296 ? 36.771 36.169 29.513 1.00 105.46 296 SER A N 1
ATOM 1934 C CA . SER A 1 296 ? 36.677 34.729 29.728 1.00 98.85 296 SER A CA 1
ATOM 1935 C C . SER A 1 296 ? 37.244 33.969 28.533 1.00 96.08 296 SER A C 1
ATOM 1936 O O . SER A 1 296 ? 37.390 34.515 27.433 1.00 98.01 296 SER A O 1
ATOM 1939 N N . VAL A 1 297 ? 37.560 32.690 28.763 1.00 82.42 297 VAL A N 1
ATOM 1940 C CA . VAL A 1 297 ? 37.999 31.788 27.697 1.00 94.64 297 VAL A CA 1
ATOM 1941 C C . VAL A 1 297 ? 37.502 30.377 28.003 1.00 91.82 297 VAL A C 1
ATOM 1942 O O . VAL A 1 297 ? 37.505 29.933 29.158 1.00 71.60 297 VAL A O 1
ATOM 1946 N N . MET A 1 298 ? 37.089 29.672 26.946 1.00 93.57 298 MET A N 1
ATOM 1947 C CA . MET A 1 298 ? 36.503 28.341 27.038 1.00 74.66 298 MET A CA 1
ATOM 1948 C C . MET A 1 298 ? 37.111 27.465 25.957 1.00 66.95 298 MET A C 1
ATOM 1949 O O . MET A 1 298 ? 37.079 27.826 24.779 1.00 61.57 298 MET A O 1
ATOM 1954 N N . MET A 1 299 ? 37.624 26.304 26.344 1.00 67.15 299 MET A N 1
ATOM 1955 C CA . MET A 1 299 ? 38.156 25.361 25.375 1.00 73.47 299 MET A CA 1
ATOM 1956 C C . MET A 1 299 ? 37.633 23.967 25.675 1.00 71.02 299 MET A C 1
ATOM 1957 O O . MET A 1 299 ? 37.380 23.603 26.829 1.00 58.55 299 MET A O 1
ATOM 1962 N N . TYR A 1 300 ? 37.493 23.191 24.609 1.00 67.37 300 TYR A N 1
ATOM 1963 C CA . TYR A 1 300 ? 36.875 21.881 24.680 1.00 71.85 300 TYR A CA 1
ATOM 1964 C C . TYR A 1 300 ? 37.668 20.918 23.817 1.00 65.72 300 TYR A C 1
ATOM 1965 O O . TYR A 1 300 ? 38.221 21.296 22.779 1.00 71.28 300 TYR A O 1
ATOM 1974 N N . ALA A 1 301 ? 37.713 19.666 24.270 1.00 58.20 301 ALA A N 1
ATOM 1975 C CA . ALA A 1 301 ? 38.231 18.542 23.504 1.00 59.25 301 ALA A CA 1
ATOM 1976 C C . ALA A 1 301 ? 37.240 17.395 23.623 1.00 72.07 301 ALA A C 1
ATOM 1977 O O . ALA A 1 301 ? 36.683 17.159 24.702 1.00 68.33 301 ALA A O 1
ATOM 1979 N N . GLY A 1 302 ? 37.014 16.685 22.518 1.00 57.65 302 GLY A N 1
ATOM 1980 C CA . GLY A 1 302 ? 36.082 15.575 22.536 1.00 60.95 302 GLY A CA 1
ATOM 1981 C C . GLY A 1 302 ? 36.304 14.624 21.386 1.00 60.16 302 GLY A C 1
ATOM 1982 O O . GLY A 1 302 ? 36.938 14.961 20.382 1.00 63.48 302 GLY A O 1
ATOM 1983 N N . GLU A 1 303 ? 35.752 13.421 21.546 1.00 62.03 303 GLU A N 1
ATOM 1984 C CA . GLU A 1 303 ? 35.883 12.338 20.581 1.00 67.94 303 GLU A CA 1
ATOM 1985 C C . GLU A 1 303 ? 34.540 11.636 20.443 1.00 78.05 303 GLU A C 1
ATOM 1986 O O . GLU A 1 303 ? 33.958 11.216 21.449 1.00 71.78 303 GLU A O 1
ATOM 1992 N N . ARG A 1 304 ? 34.052 11.504 19.208 1.00 78.77 304 ARG A N 1
ATOM 1993 C CA . ARG A 1 304 ? 32.827 10.770 18.921 1.00 76.50 304 ARG A CA 1
ATOM 1994 C C . ARG A 1 304 ? 33.127 9.570 18.028 1.00 81.02 304 ARG A C 1
ATOM 1995 O O . ARG A 1 304 ? 34.021 9.623 17.172 1.00 94.53 304 ARG A O 1
ATOM 2003 N N . GLU A 1 305 ? 32.367 8.486 18.227 1.00 69.92 305 GLU A N 1
ATOM 2004 C CA . GLU A 1 305 ? 32.538 7.265 17.435 1.00 79.43 305 GLU A CA 1
ATOM 2005 C C . GLU A 1 305 ? 31.192 6.580 17.257 1.00 71.74 305 GLU A C 1
ATOM 2006 O O . GLU A 1 305 ? 30.533 6.253 18.250 1.00 66.95 305 GLU A O 1
ATOM 2012 N N . THR A 1 306 ? 30.806 6.328 15.998 1.00 77.38 306 THR A N 1
ATOM 2013 C CA . THR A 1 306 ? 29.485 5.808 15.673 1.00 67.99 306 THR A CA 1
ATOM 2014 C C . THR A 1 306 ? 29.553 4.728 14.598 1.00 71.79 306 THR A C 1
ATOM 2015 O O . THR A 1 306 ? 30.441 4.733 13.738 1.00 79.60 306 THR A O 1
ATOM 2019 N N . THR A 1 307 ? 28.573 3.818 14.653 1.00 75.39 307 THR A N 1
ATOM 2020 C CA . THR A 1 307 ? 28.355 2.786 13.646 1.00 72.36 307 THR A CA 1
ATOM 2021 C C . THR A 1 307 ? 26.873 2.736 13.311 1.00 64.64 307 THR A C 1
ATOM 2022 O O . THR A 1 307 ? 26.040 2.599 14.211 1.00 72.61 307 THR A O 1
ATOM 2026 N N . GLN A 1 308 ? 26.545 2.823 12.026 1.00 59.78 308 GLN A N 1
ATOM 2027 C CA . GLN A 1 308 ? 25.166 2.789 11.561 1.00 55.45 308 GLN A CA 1
ATOM 2028 C C . GLN A 1 308 ? 25.035 1.665 10.547 1.00 51.98 308 GLN A C 1
ATOM 2029 O O . GLN A 1 308 ? 25.723 1.666 9.524 1.00 52.82 308 GLN A O 1
ATOM 2035 N N . TYR A 1 309 ? 24.173 0.701 10.841 1.00 65.14 309 TYR A N 1
ATOM 2036 C CA . TYR A 1 309 ? 23.815 -0.352 9.899 1.00 63.27 309 TYR A CA 1
ATOM 2037 C C . TYR A 1 309 ? 22.528 0.085 9.208 1.00 75.97 309 TYR A C 1
ATOM 2038 O O . TYR A 1 309 ? 21.478 0.189 9.850 1.00 82.96 309 TYR A O 1
ATOM 2047 N N . GLN A 1 310 ? 22.616 0.365 7.911 1.00 77.32 310 GLN A N 1
ATOM 2048 C CA . GLN A 1 310 ? 21.470 0.835 7.150 1.00 69.91 310 GLN A CA 1
ATOM 2049 C C . GLN A 1 310 ? 20.715 -0.342 6.541 1.00 67.68 310 GLN A C 1
ATOM 2050 O O . GLN A 1 310 ? 21.205 -1.471 6.482 1.00 59.95 310 GLN A O 1
ATOM 2056 N N . SER A 1 311 ? 19.498 -0.059 6.078 1.00 81.46 311 SER A N 1
ATOM 2057 C CA . SER A 1 311 ? 18.655 -1.037 5.391 1.00 82.00 311 SER A CA 1
ATOM 2058 C C . SER A 1 311 ? 18.789 -0.952 3.875 1.00 85.61 311 SER A C 1
ATOM 2059 O O . SER A 1 311 ? 17.786 -1.007 3.155 1.00 78.96 311 SER A O 1
ATOM 2062 N N . ILE A 1 312 ? 20.008 -0.820 3.366 1.00 85.15 312 ILE A N 1
ATOM 2063 C CA . ILE A 1 312 ? 20.232 -0.670 1.924 1.00 76.36 312 ILE A CA 1
ATOM 2064 C C . ILE A 1 312 ? 20.237 -2.056 1.286 1.00 77.94 312 ILE A C 1
ATOM 2065 O O . ILE A 1 312 ? 20.936 -2.953 1.783 1.00 72.98 312 ILE A O 1
ATOM 2070 N N . PRO A 1 313 ? 19.481 -2.280 0.189 1.00 83.06 313 PRO A N 1
ATOM 2071 C CA . PRO A 1 313 ? 19.432 -3.629 -0.400 1.00 77.13 313 PRO A CA 1
ATOM 2072 C C . PRO A 1 313 ? 20.746 -4.037 -1.041 1.00 85.49 313 PRO A C 1
ATOM 2073 O O . PRO A 1 313 ? 21.696 -3.253 -1.090 1.00 91.69 313 PRO A O 1
ATOM 2077 N N . MET A 1 314 ? 20.809 -5.266 -1.549 1.00 80.94 314 MET A N 1
ATOM 2078 C CA . MET A 1 314 ? 22.069 -5.761 -2.087 1.00 82.08 314 MET A CA 1
ATOM 2079 C C . MET A 1 314 ? 22.331 -5.260 -3.503 1.00 68.99 314 MET A C 1
ATOM 2080 O O . MET A 1 314 ? 23.489 -5.041 -3.870 1.00 65.36 314 MET A O 1
ATOM 2085 N N . ALA A 1 315 ? 21.287 -5.079 -4.311 1.00 83.99 315 ALA A N 1
ATOM 2086 C CA . ALA A 1 315 ? 21.496 -4.685 -5.701 1.00 79.91 315 ALA A CA 1
ATOM 2087 C C . ALA A 1 315 ? 22.275 -3.382 -5.816 1.00 82.58 315 ALA A C 1
ATOM 2088 O O . ALA A 1 315 ? 23.356 -3.378 -6.432 1.00 81.54 315 ALA A O 1
ATOM 2090 N N . PRO A 1 316 ? 21.817 -2.261 -5.250 1.00 76.74 316 PRO A N 1
ATOM 2091 C CA . PRO A 1 316 ? 22.518 -0.987 -5.496 1.00 76.94 316 PRO A CA 1
ATOM 2092 C C . PRO A 1 316 ? 23.969 -0.999 -5.054 1.00 83.08 316 PRO A C 1
ATOM 2093 O O . PRO A 1 316 ? 24.785 -0.260 -5.618 1.00 73.61 316 PRO A O 1
ATOM 2097 N N . GLN A 1 317 ? 24.316 -1.816 -4.060 1.00 88.86 317 GLN A N 1
ATOM 2098 C CA . GLN A 1 317 ? 25.682 -1.846 -3.557 1.00 79.29 317 GLN A CA 1
ATOM 2099 C C . GLN A 1 317 ? 26.648 -2.544 -4.507 1.00 85.34 317 GLN A C 1
ATOM 2100 O O . GLN A 1 317 ? 27.862 -2.472 -4.287 1.00 92.69 317 GLN A O 1
ATOM 2106 N N . LEU A 1 318 ? 26.150 -3.227 -5.541 1.00 89.87 318 LEU A N 1
ATOM 2107 C CA . LEU A 1 318 ? 27.030 -3.949 -6.451 1.00 88.14 318 LEU A CA 1
ATOM 2108 C C . LEU A 1 318 ? 27.790 -3.005 -7.374 1.00 81.15 318 LEU A C 1
ATOM 2109 O O . LEU A 1 318 ? 28.870 -3.366 -7.855 1.00 78.49 318 LEU A O 1
ATOM 2114 N N . ASN A 1 319 ? 27.253 -1.819 -7.624 1.00 75.63 319 ASN A N 1
ATOM 2115 C CA . ASN A 1 319 ? 27.961 -0.827 -8.416 1.00 74.97 319 ASN A CA 1
ATOM 2116 C C . ASN A 1 319 ? 29.246 -0.442 -7.693 1.00 87.53 319 ASN A C 1
ATOM 2117 O O . ASN A 1 319 ? 29.195 -0.067 -6.513 1.00 81.32 319 ASN A O 1
ATOM 2122 N N . PRO A 1 320 ? 30.410 -0.534 -8.342 1.00 95.40 320 PRO A N 1
ATOM 2123 C CA . PRO A 1 320 ? 31.665 -0.274 -7.618 1.00 82.31 320 PRO A CA 1
ATOM 2124 C C . PRO A 1 320 ? 31.747 1.109 -6.998 1.00 83.93 320 PRO A C 1
ATOM 2125 O O . PRO A 1 320 ? 32.605 1.326 -6.132 1.00 94.46 320 PRO A O 1
ATOM 2129 N N . SER A 1 321 ? 30.906 2.051 -7.408 1.00 77.53 321 SER A N 1
ATOM 2130 C CA . SER A 1 321 ? 30.940 3.397 -6.853 1.00 84.81 321 SER A CA 1
ATOM 2131 C C . SER A 1 321 ? 30.097 3.546 -5.594 1.00 82.79 321 SER A C 1
ATOM 2132 O O . SER A 1 321 ? 30.070 4.635 -5.010 1.00 67.47 321 SER A O 1
ATOM 2135 N N . HIS A 1 322 ? 29.406 2.495 -5.169 1.00 82.86 322 HIS A N 1
ATOM 2136 C CA . HIS A 1 322 ? 28.530 2.568 -4.009 1.00 86.58 322 HIS A CA 1
ATOM 2137 C C . HIS A 1 322 ? 29.349 2.567 -2.722 1.00 77.39 322 HIS A C 1
ATOM 2138 O O . HIS A 1 322 ? 30.437 1.987 -2.655 1.00 90.95 322 HIS A O 1
ATOM 2145 N N . ALA A 1 323 ? 28.811 3.229 -1.693 1.00 75.43 323 ALA A N 1
ATOM 2146 C CA . ALA A 1 323 ? 29.495 3.392 -0.416 1.00 58.01 323 ALA A CA 1
ATOM 2147 C C . ALA A 1 323 ? 29.201 2.272 0.576 1.00 65.37 323 ALA A C 1
ATOM 2148 O O . ALA A 1 323 ? 29.890 2.176 1.601 1.00 58.25 323 ALA A O 1
ATOM 2150 N N . GLY A 1 324 ? 28.201 1.437 0.307 1.00 83.70 324 GLY A N 1
ATOM 2151 C CA . GLY A 1 324 ? 27.851 0.320 1.165 1.00 77.81 324 GLY A CA 1
ATOM 2152 C C . GLY A 1 324 ? 26.568 0.575 1.945 1.00 85.70 324 GLY A C 1
ATOM 2153 O O . GLY A 1 324 ? 25.795 1.496 1.664 1.00 75.85 324 GLY A O 1
ATOM 2154 N N . GLY A 1 325 ? 26.358 -0.282 2.947 1.00 85.67 325 GLY A N 1
ATOM 2155 C CA . GLY A 1 325 ? 25.189 -0.190 3.800 1.00 75.21 325 GLY A CA 1
ATOM 2156 C C . GLY A 1 325 ? 25.526 0.019 5.263 1.00 65.91 325 GLY A C 1
ATOM 2157 O O . GLY A 1 325 ? 24.626 0.113 6.101 1.00 75.83 325 GLY A O 1
ATOM 2158 N N . VAL A 1 326 ? 26.818 0.089 5.582 1.00 73.06 326 VAL A N 1
ATOM 2159 C CA . VAL A 1 326 ? 27.292 0.350 6.938 1.00 58.98 326 VAL A CA 1
ATOM 2160 C C . VAL A 1 326 ? 28.166 1.596 6.906 1.00 55.84 326 VAL A C 1
ATOM 2161 O O . VAL A 1 326 ? 29.085 1.686 6.087 1.00 64.98 326 VAL A O 1
ATOM 2165 N N . ILE A 1 327 ? 27.885 2.543 7.798 1.00 58.01 327 ILE A N 1
ATOM 2166 C CA . ILE A 1 327 ? 28.641 3.788 7.916 1.00 51.51 327 ILE A CA 1
ATOM 2167 C C . ILE A 1 327 ? 29.358 3.785 9.261 1.00 56.73 327 ILE A C 1
ATOM 2168 O O . ILE A 1 327 ? 28.726 3.607 10.310 1.00 62.74 327 ILE A O 1
ATOM 2173 N N . THR A 1 328 ? 30.669 4.000 9.237 1.00 71.18 328 THR A N 1
ATOM 2174 C CA . THR A 1 328 ? 31.487 4.072 10.443 1.00 64.92 328 THR A CA 1
ATOM 2175 C C . THR A 1 328 ? 32.142 5.446 10.505 1.00 60.31 328 THR A C 1
ATOM 2176 O O . THR A 1 328 ? 32.716 5.905 9.509 1.00 71.61 328 THR A O 1
ATOM 2180 N N . LEU A 1 329 ? 32.066 6.096 11.669 1.00 48.35 329 LEU A N 1
ATOM 2181 C CA . LEU A 1 329 ? 32.562 7.466 11.803 1.00 59.72 329 LEU A CA 1
ATOM 2182 C C . LEU A 1 329 ? 33.356 7.612 13.094 1.00 69.01 329 LEU A C 1
ATOM 2183 O O . LEU A 1 329 ? 32.837 7.322 14.175 1.00 68.62 329 LEU A O 1
ATOM 2188 N N . GLN A 1 330 ? 34.610 8.074 12.984 1.00 87.04 330 GLN A N 1
ATOM 2189 C CA . GLN A 1 330 ? 35.471 8.333 14.138 1.00 79.29 330 GLN A CA 1
ATOM 2190 C C . GLN A 1 330 ? 35.998 9.758 14.041 1.00 82.37 330 GLN A C 1
ATOM 2191 O O . GLN A 1 330 ? 36.908 10.029 13.249 1.00 72.70 330 GLN A O 1
ATOM 2197 N N . ARG A 1 331 ? 35.474 10.661 14.870 1.00 83.00 331 ARG A N 1
ATOM 2198 C CA . ARG A 1 331 ? 35.834 12.067 14.774 1.00 82.18 331 ARG A CA 1
ATOM 2199 C C . ARG A 1 331 ? 36.403 12.590 16.086 1.00 72.52 331 ARG A C 1
ATOM 2200 O O . ARG A 1 331 ? 35.994 12.172 17.174 1.00 64.41 331 ARG A O 1
ATOM 2208 N N . HIS A 1 332 ? 37.369 13.488 15.957 1.00 80.03 332 HIS A N 1
ATOM 2209 C CA . HIS A 1 332 ? 37.918 14.260 17.060 1.00 83.03 332 HIS A CA 1
ATOM 2210 C C . HIS A 1 332 ? 37.517 15.711 16.828 1.00 63.73 332 HIS A C 1
ATOM 2211 O O . HIS A 1 332 ? 37.645 16.220 15.711 1.00 75.14 332 HIS A O 1
ATOM 2218 N N . TYR A 1 333 ? 37.008 16.368 17.859 1.00 53.87 333 TYR A N 1
ATOM 2219 C CA . TYR A 1 333 ? 36.691 17.784 17.757 1.00 59.76 333 TYR A CA 1
ATOM 2220 C C . TYR A 1 333 ? 37.329 18.525 18.924 1.00 66.98 333 TYR A C 1
ATOM 2221 O O . TYR A 1 333 ? 37.497 17.984 20.021 1.00 63.45 333 TYR A O 1
ATOM 2230 N N . GLN A 1 334 ? 37.712 19.767 18.659 1.00 70.08 334 GLN A N 1
ATOM 2231 C CA . GLN A 1 334 ? 38.312 20.607 19.684 1.00 69.35 334 GLN A CA 1
ATOM 2232 C C . GLN A 1 334 ? 38.084 22.059 19.305 1.00 65.10 334 GLN A C 1
ATOM 2233 O O . GLN A 1 334 ? 37.917 22.390 18.128 1.00 60.69 334 GLN A O 1
ATOM 2239 N N . GLY A 1 335 ? 38.092 22.922 20.309 1.00 61.47 335 GLY A N 1
ATOM 2240 C CA . GLY A 1 335 ? 37.925 24.332 20.007 1.00 66.66 335 GLY A CA 1
ATOM 2241 C C . GLY A 1 335 ? 38.252 25.222 21.183 1.00 71.71 335 GLY A C 1
ATOM 2242 O O . GLY A 1 335 ? 38.417 24.764 22.320 1.00 65.09 335 GLY A O 1
ATOM 2243 N N . ILE A 1 336 ? 38.304 26.518 20.879 1.00 80.58 336 ILE A N 1
ATOM 2244 C CA . ILE A 1 336 ? 38.695 27.552 21.836 1.00 84.72 336 ILE A CA 1
ATOM 2245 C C . ILE A 1 336 ? 37.965 28.845 21.491 1.00 86.19 336 ILE A C 1
ATOM 2246 O O . ILE A 1 336 ? 37.940 29.270 20.332 1.00 87.96 336 ILE A O 1
ATOM 2251 N N . ASP A 1 337 ? 37.385 29.477 22.510 1.00 72.16 337 ASP A N 1
ATOM 2252 C CA . ASP A 1 337 ? 36.537 30.652 22.370 1.00 95.12 337 ASP A CA 1
ATOM 2253 C C . ASP A 1 337 ? 36.982 31.672 23.404 1.00 88.53 337 ASP A C 1
ATOM 2254 O O . ASP A 1 337 ? 37.042 31.358 24.595 1.00 81.47 337 ASP A O 1
ATOM 2259 N N . SER A 1 338 ? 37.299 32.884 22.950 1.00 93.86 338 SER A N 1
ATOM 2260 C CA . SER A 1 338 ? 37.776 33.960 23.811 1.00 89.68 338 SER A CA 1
ATOM 2261 C C . SER A 1 338 ? 36.816 35.138 23.729 1.00 85.51 338 SER A C 1
ATOM 2262 O O . SER A 1 338 ? 36.451 35.558 22.626 1.00 75.18 338 SER A O 1
ATOM 2265 N N . ARG A 1 339 ? 36.423 35.676 24.894 1.00 99.59 339 ARG A N 1
ATOM 2266 C CA . ARG A 1 339 ? 35.459 36.765 24.983 1.00 101.18 339 ARG A CA 1
ATOM 2267 C C . ARG A 1 339 ? 35.984 37.856 25.910 1.00 101.74 339 ARG A C 1
ATOM 2268 O O . ARG A 1 339 ? 36.501 37.568 26.991 1.00 105.53 339 ARG A O 1
ATOM 2276 N N . TRP A 1 340 ? 35.833 39.113 25.484 1.00 92.74 340 TRP A N 1
ATOM 2277 C CA . TRP A 1 340 ? 36.253 40.291 26.245 1.00 95.40 340 TRP A CA 1
ATOM 2278 C C . TRP A 1 340 ? 35.063 41.240 26.319 1.00 94.80 340 TRP A C 1
ATOM 2279 O O . TRP A 1 340 ? 34.633 41.780 25.293 1.00 90.91 340 TRP A O 1
ATOM 2290 N N . THR A 1 341 ? 34.527 41.435 27.528 1.00 99.12 341 THR A N 1
ATOM 2291 C CA . THR A 1 341 ? 33.357 42.277 27.754 1.00 98.66 341 THR A CA 1
ATOM 2292 C C . THR A 1 341 ? 33.813 43.544 28.467 1.00 102.68 341 THR A C 1
ATOM 2293 O O . THR A 1 341 ? 34.154 43.511 29.652 1.00 104.95 341 THR A O 1
ATOM 2297 N N . HIS A 1 342 ? 33.802 44.656 27.754 1.00 107.88 342 HIS A N 1
ATOM 2298 C CA . HIS A 1 342 ? 34.184 45.954 28.294 1.00 104.32 342 HIS A CA 1
ATOM 2299 C C . HIS A 1 342 ? 32.908 46.761 28.483 1.00 99.82 342 HIS A C 1
ATOM 2300 O O . HIS A 1 342 ? 32.229 47.103 27.507 1.00 99.00 342 HIS A O 1
ATOM 2307 N N . ARG A 1 343 ? 32.556 47.005 29.743 1.00 108.54 343 ARG A N 1
ATOM 2308 C CA . ARG A 1 343 ? 31.442 47.869 30.086 1.00 104.73 343 ARG A CA 1
ATOM 2309 C C . ARG A 1 343 ? 31.844 49.330 30.090 1.00 112.48 343 ARG A C 1
ATOM 2310 O O . ARG A 1 343 ? 31.039 50.178 30.492 1.00 110.82 343 ARG A O 1
ATOM 2318 N N . GLY A 1 344 ? 33.086 49.620 29.712 1.00 122.52 344 GLY A N 1
ATOM 2319 C CA . GLY A 1 344 ? 33.485 50.999 29.512 1.00 117.57 344 GLY A CA 1
ATOM 2320 C C . GLY A 1 344 ? 32.580 51.670 28.494 1.00 119.89 344 GLY A C 1
ATOM 2321 O O . GLY A 1 344 ? 32.207 51.080 27.477 1.00 121.42 344 GLY A O 1
ATOM 2322 N N . GLU A 1 345 ? 32.229 52.920 28.781 1.00 133.15 345 GLU A N 1
ATOM 2323 C CA . GLU A 1 345 ? 31.174 53.634 28.071 1.00 125.00 345 GLU A CA 1
ATOM 2324 C C . GLU A 1 345 ? 31.735 54.962 27.581 1.00 129.71 345 GLU A C 1
ATOM 2325 O O . GLU A 1 345 ? 31.978 55.871 28.380 1.00 138.14 345 GLU A O 1
ATOM 2331 N N . LEU A 1 346 ? 31.965 55.058 26.271 1.00 127.31 346 LEU A N 1
ATOM 2332 C CA . LEU A 1 346 ? 32.401 56.288 25.616 1.00 130.31 346 LEU A CA 1
ATOM 2333 C C . LEU A 1 346 ? 31.531 56.499 24.384 1.00 126.37 346 LEU A C 1
ATOM 2334 O O . LEU A 1 346 ? 31.442 55.614 23.525 1.00 118.19 346 LEU A O 1
ATOM 2339 N N . GLY A 1 347 ? 30.898 57.670 24.298 1.00 125.97 347 GLY A N 1
ATOM 2340 C CA . GLY A 1 347 ? 29.882 57.927 23.297 1.00 118.71 347 GLY A CA 1
ATOM 2341 C C . GLY A 1 347 ? 28.499 57.930 23.917 1.00 122.27 347 GLY A C 1
ATOM 2342 O O . GLY A 1 347 ? 27.717 58.862 23.709 1.00 124.83 347 GLY A O 1
ATOM 2343 N N . VAL A 1 348 ? 28.205 56.887 24.693 1.00 126.49 348 VAL A N 1
ATOM 2344 C CA . VAL A 1 348 ? 26.967 56.739 25.461 1.00 124.01 348 VAL A CA 1
ATOM 2345 C C . VAL A 1 348 ? 27.246 55.663 26.509 1.00 121.35 348 VAL A C 1
ATOM 2346 O O . VAL A 1 348 ? 28.369 55.137 26.554 1.00 118.47 348 VAL A O 1
ATOM 2350 N N . PRO A 1 349 ? 26.280 55.298 27.378 1.00 127.19 349 PRO A N 1
ATOM 2351 C CA . PRO A 1 349 ? 26.465 54.091 28.204 1.00 119.72 349 PRO A CA 1
ATOM 2352 C C . PRO A 1 349 ? 26.452 52.837 27.338 1.00 109.64 349 PRO A C 1
ATOM 2353 O O . PRO A 1 349 ? 25.385 52.301 27.022 1.00 115.73 349 PRO A O 1
ATOM 2357 N N . VAL A 1 350 ? 27.632 52.376 26.930 1.00 105.50 350 VAL A N 1
ATOM 2358 C CA . VAL A 1 350 ? 27.770 51.248 26.018 1.00 98.54 350 VAL A CA 1
ATOM 2359 C C . VAL A 1 350 ? 28.572 50.150 26.701 1.00 99.76 350 VAL A C 1
ATOM 2360 O O . VAL A 1 350 ? 29.661 50.399 27.230 1.00 103.72 350 VAL A O 1
ATOM 2364 N N . THR A 1 351 ? 28.032 48.940 26.686 1.00 90.85 351 THR A N 1
ATOM 2365 C CA . THR A 1 351 ? 28.758 47.734 27.058 1.00 88.83 351 THR A CA 1
ATOM 2366 C C . THR A 1 351 ? 28.922 46.894 25.799 1.00 94.27 351 THR A C 1
ATOM 2367 O O . THR A 1 351 ? 27.953 46.693 25.059 1.00 100.39 351 THR A O 1
ATOM 2371 N N . PHE A 1 352 ? 30.138 46.415 25.545 1.00 86.61 352 PHE A N 1
ATOM 2372 C CA . PHE A 1 352 ? 30.405 45.660 24.328 1.00 94.74 352 PHE A CA 1
ATOM 2373 C C . PHE A 1 352 ? 31.201 44.400 24.635 1.00 102.50 352 PHE A C 1
ATOM 2374 O O . PHE A 1 352 ? 32.045 44.375 25.528 1.00 108.95 352 PHE A O 1
ATOM 2382 N N . THR A 1 353 ? 30.920 43.343 23.871 1.00 102.20 353 THR A N 1
ATOM 2383 C CA . THR A 1 353 ? 31.625 42.070 23.981 1.00 88.20 353 THR A CA 1
ATOM 2384 C C . THR A 1 353 ? 32.237 41.723 22.630 1.00 86.99 353 THR A C 1
ATOM 2385 O O . THR A 1 353 ? 31.548 41.767 21.607 1.00 94.01 353 THR A O 1
ATOM 2389 N N . THR A 1 354 ? 33.526 41.384 22.629 1.00 94.22 354 THR A N 1
ATOM 2390 C CA . THR A 1 354 ? 34.242 40.943 21.435 1.00 94.29 354 THR A CA 1
ATOM 2391 C C . THR A 1 354 ? 34.860 39.573 21.694 1.00 82.94 354 THR A C 1
ATOM 2392 O O . THR A 1 354 ? 34.845 39.073 22.817 1.00 89.96 354 THR A O 1
ATOM 2396 N N . GLY A 1 355 ? 35.425 38.959 20.660 1.00 64.11 355 GLY A N 1
ATOM 2397 C CA . GLY A 1 355 ? 36.024 37.652 20.855 1.00 61.89 355 GLY A CA 1
ATOM 2398 C C . GLY A 1 355 ? 36.350 36.942 19.558 1.00 63.83 355 GLY A C 1
ATOM 2399 O O . GLY A 1 355 ? 36.080 37.428 18.453 1.00 62.34 355 GLY A O 1
ATOM 2400 N N . LEU A 1 356 ? 36.948 35.760 19.731 1.00 74.54 356 LEU A N 1
ATOM 2401 C CA . LEU A 1 356 ? 37.376 34.908 18.625 1.00 89.73 356 LEU A CA 1
ATOM 2402 C C . LEU A 1 356 ? 37.036 33.455 18.925 1.00 93.36 356 LEU A C 1
ATOM 2403 O O . LEU A 1 356 ? 37.152 33.003 20.068 1.00 85.53 356 LEU A O 1
ATOM 2408 N N . ASN A 1 357 ? 36.653 32.716 17.882 1.00 86.82 357 ASN A N 1
ATOM 2409 C CA . ASN A 1 357 ? 36.206 31.336 18.016 1.00 89.65 357 ASN A CA 1
ATOM 2410 C C . ASN A 1 357 ? 36.934 30.456 17.012 1.00 83.45 357 ASN A C 1
ATOM 2411 O O . ASN A 1 357 ? 37.032 30.808 15.831 1.00 82.34 357 ASN A O 1
ATOM 2416 N N . TYR A 1 358 ? 37.440 29.314 17.485 1.00 76.41 358 TYR A N 1
ATOM 2417 C CA . TYR A 1 358 ? 38.069 28.307 16.635 1.00 79.52 358 TYR A CA 1
ATOM 2418 C C . TYR A 1 358 ? 37.430 26.962 16.942 1.00 77.10 358 TYR A C 1
ATOM 2419 O O . TYR A 1 358 ? 37.437 26.523 18.098 1.00 86.18 358 TYR A O 1
ATOM 2428 N N . GLU A 1 359 ? 36.865 26.319 15.914 1.00 70.11 359 GLU A N 1
ATOM 2429 C CA . GLU A 1 359 ? 36.247 25.005 16.040 1.00 68.65 359 GLU A CA 1
ATOM 2430 C C . GLU A 1 359 ? 36.840 24.066 15.001 1.00 59.72 359 GLU A C 1
ATOM 2431 O O . GLU A 1 359 ? 37.025 24.447 13.842 1.00 57.82 359 GLU A O 1
ATOM 2437 N N . ASN A 1 360 ? 37.089 22.824 15.413 1.00 62.55 360 ASN A N 1
ATOM 2438 C CA . ASN A 1 360 ? 37.818 21.854 14.611 1.00 70.61 360 ASN A CA 1
ATOM 2439 C C . ASN A 1 360 ? 37.156 20.500 14.764 1.00 67.26 360 ASN A C 1
ATOM 2440 O O . ASN A 1 360 ? 36.899 20.067 15.890 1.00 66.79 360 ASN A O 1
ATOM 2445 N N . MET A 1 361 ? 36.892 19.835 13.643 1.00 59.62 361 MET A N 1
ATOM 2446 C CA . MET A 1 361 ? 36.425 18.455 13.660 1.00 55.73 361 MET A CA 1
ATOM 2447 C C . MET A 1 361 ? 37.103 17.719 12.517 1.00 47.54 361 MET A C 1
ATOM 2448 O O . MET A 1 361 ? 36.966 18.107 11.354 1.00 48.38 361 MET A O 1
ATOM 2453 N N . SER A 1 362 ? 37.846 16.676 12.856 1.00 50.33 362 SER A N 1
ATOM 2454 C CA . SER A 1 362 ? 38.506 15.821 11.883 1.00 64.27 362 SER A CA 1
ATOM 2455 C C . SER A 1 362 ? 37.935 14.427 12.067 1.00 65.44 362 SER A C 1
ATOM 2456 O O . SER A 1 362 ? 37.978 13.878 13.173 1.00 72.86 362 SER A O 1
ATOM 2459 N N . GLU A 1 363 ? 37.387 13.866 11.001 1.00 70.15 363 GLU A N 1
ATOM 2460 C CA . GLU A 1 363 ? 36.784 12.548 11.059 1.00 72.09 363 GLU A CA 1
ATOM 2461 C C . GLU A 1 363 ? 37.485 11.616 10.084 1.00 68.30 363 GLU A C 1
ATOM 2462 O O . GLU A 1 363 ? 37.857 12.017 8.974 1.00 64.68 363 GLU A O 1
ATOM 2468 N N . ASN A 1 364 ? 37.693 10.385 10.530 1.00 70.71 364 ASN A N 1
ATOM 2469 C CA . ASN A 1 364 ? 37.973 9.252 9.661 1.00 78.46 364 ASN A CA 1
ATOM 2470 C C . ASN A 1 364 ? 36.651 8.525 9.425 1.00 70.87 364 ASN A C 1
ATOM 2471 O O . ASN A 1 364 ? 36.029 8.029 10.376 1.00 52.54 364 ASN A O 1
ATOM 2476 N N . ARG A 1 365 ? 36.218 8.481 8.163 1.00 75.38 365 ARG A N 1
ATOM 2477 C CA . ARG A 1 365 ? 34.937 7.901 7.772 1.00 78.11 365 ARG A CA 1
ATOM 2478 C C . ARG A 1 365 ? 35.180 6.677 6.902 1.00 61.70 365 ARG A C 1
ATOM 2479 O O . ARG A 1 365 ? 35.997 6.719 5.977 1.00 57.71 365 ARG A O 1
ATOM 2487 N N . LYS A 1 366 ? 34.463 5.597 7.195 1.00 68.05 366 LYS A N 1
ATOM 2488 C CA . LYS A 1 366 ? 34.549 4.370 6.421 1.00 68.38 366 LYS A CA 1
ATOM 2489 C C . LYS A 1 366 ? 33.148 3.863 6.102 1.00 72.28 366 LYS A C 1
ATOM 2490 O O . LYS A 1 366 ? 32.157 4.259 6.725 1.00 70.12 366 LYS A O 1
ATOM 2496 N N . GLY A 1 367 ? 33.085 2.970 5.118 1.00 68.98 367 GLY A N 1
ATOM 2497 C CA . GLY A 1 367 ? 31.842 2.327 4.763 1.00 70.95 367 GLY A CA 1
ATOM 2498 C C . GLY A 1 367 ? 32.076 0.860 4.470 1.00 71.83 367 GLY A C 1
ATOM 2499 O O . GLY A 1 367 ? 33.183 0.434 4.136 1.00 61.45 367 GLY A O 1
ATOM 2500 N N . TYR A 1 368 ? 30.995 0.093 4.583 1.00 81.00 368 TYR A N 1
ATOM 2501 C CA . TYR A 1 368 ? 31.089 -1.341 4.373 1.00 76.95 368 TYR A CA 1
ATOM 2502 C C . TYR A 1 368 ? 29.809 -1.883 3.757 1.00 68.92 368 TYR A C 1
ATOM 2503 O O . TYR A 1 368 ? 28.753 -1.237 3.773 1.00 80.60 368 TYR A O 1
ATOM 2512 N N . ASN A 1 369 ? 29.927 -3.106 3.243 1.00 82.33 369 ASN A N 1
ATOM 2513 C CA . ASN A 1 369 ? 28.803 -3.869 2.739 1.00 90.26 369 ASN A CA 1
ATOM 2514 C C . ASN A 1 369 ? 27.914 -4.342 3.888 1.00 88.26 369 ASN A C 1
ATOM 2515 O O . ASN A 1 369 ? 28.232 -4.194 5.071 1.00 84.66 369 ASN A O 1
ATOM 2520 N N . ASN A 1 370 ? 26.782 -4.932 3.509 1.00 97.87 370 ASN A N 1
ATOM 2521 C CA . ASN A 1 370 ? 25.987 -5.772 4.390 1.00 87.27 370 ASN A CA 1
ATOM 2522 C C . ASN A 1 370 ? 26.095 -7.246 4.029 1.00 83.33 370 ASN A C 1
ATOM 2523 O O . ASN A 1 370 ? 25.700 -8.094 4.833 1.00 90.75 370 ASN A O 1
ATOM 2528 N N . PHE A 1 371 ? 26.641 -7.571 2.859 1.00 83.83 371 PHE A N 1
ATOM 2529 C CA . PHE A 1 371 ? 26.704 -8.950 2.411 1.00 88.59 371 PHE A CA 1
ATOM 2530 C C . PHE A 1 371 ? 27.670 -9.754 3.275 1.00 104.36 371 PHE A C 1
ATOM 2531 O O . PHE A 1 371 ? 28.587 -9.214 3.898 1.00 100.75 371 PHE A O 1
ATOM 2539 N N . ARG A 1 372 ? 27.468 -11.069 3.274 1.00 92.52 372 ARG A N 1
ATOM 2540 C CA . ARG A 1 372 ? 28.445 -12.006 3.819 1.00 111.58 372 ARG A CA 1
ATOM 2541 C C . ARG A 1 372 ? 28.296 -13.346 3.093 1.00 121.06 372 ARG A C 1
ATOM 2542 O O . ARG A 1 372 ? 28.287 -13.398 1.857 1.00 81.79 372 ARG A O 1
ATOM 2550 N N . GLU A 1 379 ? 19.942 -8.549 2.897 1.00 77.91 379 GLU A N 1
ATOM 2551 C CA . GLU A 1 379 ? 21.326 -8.331 3.295 1.00 77.98 379 GLU A CA 1
ATOM 2552 C C . GLU A 1 379 ? 21.642 -8.884 4.691 1.00 94.44 379 GLU A C 1
ATOM 2553 O O . GLU A 1 379 ? 20.849 -8.742 5.617 1.00 100.17 379 GLU A O 1
ATOM 2555 N N . TYR A 1 380 ? 22.810 -9.516 4.827 1.00 97.47 380 TYR A N 1
ATOM 2556 C CA . TYR A 1 380 ? 23.270 -10.044 6.110 1.00 93.74 380 TYR A CA 1
ATOM 2557 C C . TYR A 1 380 ? 23.362 -8.904 7.129 1.00 99.35 380 TYR A C 1
ATOM 2558 O O . TYR A 1 380 ? 23.341 -7.718 6.784 1.00 98.23 380 TYR A O 1
ATOM 2567 N N . GLY A 1 381 ? 23.435 -9.273 8.410 1.00 103.34 381 GLY A N 1
ATOM 2568 C CA . GLY A 1 381 ? 23.378 -8.276 9.469 1.00 89.42 381 GLY A CA 1
ATOM 2569 C C . GLY A 1 381 ? 24.700 -7.623 9.812 1.00 94.69 381 GLY A C 1
ATOM 2570 O O . GLY A 1 381 ? 24.699 -6.524 10.381 1.00 63.61 381 GLY A O 1
ATOM 2571 N N . GLN A 1 382 ? 25.814 -8.276 9.493 1.00 102.58 382 GLN A N 1
ATOM 2572 C CA . GLN A 1 382 ? 27.142 -7.748 9.748 1.00 98.27 382 GLN A CA 1
ATOM 2573 C C . GLN A 1 382 ? 27.728 -7.183 8.457 1.00 83.75 382 GLN A C 1
ATOM 2574 O O . GLN A 1 382 ? 27.128 -7.264 7.382 1.00 68.73 382 GLN A O 1
ATOM 2580 N N . LYS A 1 383 ? 28.888 -6.525 8.585 1.00 101.66 383 LYS A N 1
ATOM 2581 C CA . LYS A 1 383 ? 29.556 -5.798 7.465 1.00 102.21 383 LYS A CA 1
ATOM 2582 C C . LYS A 1 383 ? 30.668 -6.595 6.792 1.00 89.04 383 LYS A C 1
ATOM 2583 O O . LYS A 1 383 ? 31.482 -7.153 7.499 1.00 73.75 383 LYS A O 1
ATOM 2589 N N . GLY A 1 384 ? 30.735 -6.520 5.463 1.00 87.71 384 GLY A N 1
ATOM 2590 C CA . GLY A 1 384 ? 31.697 -7.274 4.636 1.00 105.18 384 GLY A CA 1
ATOM 2591 C C . GLY A 1 384 ? 32.855 -6.443 4.118 1.00 102.07 384 GLY A C 1
ATOM 2592 O O . GLY A 1 384 ? 33.480 -5.746 4.913 1.00 105.15 384 GLY A O 1
ATOM 2593 N N . GLU A 1 385 ? 33.115 -6.481 2.814 1.00 95.30 385 GLU A N 1
ATOM 2594 C CA . GLU A 1 385 ? 34.286 -5.760 2.261 1.00 89.18 385 GLU A CA 1
ATOM 2595 C C . GLU A 1 385 ? 34.146 -4.251 2.462 1.00 78.92 385 GLU A C 1
ATOM 2596 O O . GLU A 1 385 ? 33.049 -3.746 2.402 1.00 78.14 385 GLU A O 1
ATOM 2602 N N . LEU A 1 386 ? 35.272 -3.585 2.693 1.00 79.84 386 LEU A N 1
ATOM 2603 C CA . LEU A 1 386 ? 35.363 -2.132 2.943 1.00 69.03 386 LEU A CA 1
ATOM 2604 C C . LEU A 1 386 ? 35.138 -1.439 1.620 1.00 73.24 386 LEU A C 1
ATOM 2605 O O . LEU A 1 386 ? 35.696 -1.887 0.657 1.00 68.93 386 LEU A O 1
ATOM 2610 N N . ARG A 1 387 ? 34.242 -0.457 1.582 1.00 67.75 387 ARG A N 1
ATOM 2611 C CA . ARG A 1 387 ? 33.829 0.234 0.366 1.00 69.29 387 ARG A CA 1
ATOM 2612 C C . ARG A 1 387 ? 33.915 1.750 0.488 1.00 62.64 387 ARG A C 1
ATOM 2613 O O . ARG A 1 387 ? 33.367 2.458 -0.374 1.00 54.89 387 ARG A O 1
ATOM 2621 N N . ARG A 1 388 ? 34.590 2.272 1.503 1.00 56.61 388 ARG A N 1
ATOM 2622 C CA . ARG A 1 388 ? 34.806 3.707 1.602 1.00 60.04 388 ARG A CA 1
ATOM 2623 C C . ARG A 1 388 ? 35.857 3.966 2.667 1.00 64.80 388 ARG A C 1
ATOM 2624 O O . ARG A 1 388 ? 35.944 3.234 3.656 1.00 73.90 388 ARG A O 1
ATOM 2632 N N . ASP A 1 389 ? 36.655 5.009 2.452 1.00 73.51 389 ASP A N 1
ATOM 2633 C CA . ASP A 1 389 ? 37.695 5.364 3.407 1.00 81.06 389 ASP A CA 1
ATOM 2634 C C . ASP A 1 389 ? 38.195 6.774 3.144 1.00 72.97 389 ASP A C 1
ATOM 2635 O O . ASP A 1 389 ? 38.483 7.128 1.994 1.00 77.24 389 ASP A O 1
ATOM 2640 N N . GLU A 1 390 ? 38.315 7.575 4.203 1.00 66.71 390 GLU A N 1
ATOM 2641 C CA . GLU A 1 390 ? 38.565 9.000 4.073 1.00 62.73 390 GLU A CA 1
ATOM 2642 C C . GLU A 1 390 ? 39.053 9.551 5.399 1.00 57.89 390 GLU A C 1
ATOM 2643 O O . GLU A 1 390 ? 38.902 8.923 6.450 1.00 55.84 390 GLU A O 1
ATOM 2649 N N . ARG A 1 391 ? 39.633 10.746 5.330 1.00 64.69 391 ARG A N 1
ATOM 2650 C CA . ARG A 1 391 ? 39.759 11.625 6.489 1.00 71.36 391 ARG A CA 1
ATOM 2651 C C . ARG A 1 391 ? 39.229 12.992 6.073 1.00 65.92 391 ARG A C 1
ATOM 2652 O O . ARG A 1 391 ? 39.798 13.648 5.190 1.00 61.85 391 ARG A O 1
ATOM 2660 N N . ASN A 1 392 ? 38.137 13.407 6.697 1.00 63.76 392 ASN A N 1
ATOM 2661 C CA . ASN A 1 392 ? 37.494 14.677 6.403 1.00 64.53 392 ASN A CA 1
ATOM 2662 C C . ASN A 1 392 ? 37.727 15.600 7.584 1.00 58.98 392 ASN A C 1
ATOM 2663 O O . ASN A 1 392 ? 37.270 15.323 8.697 1.00 62.52 392 ASN A O 1
ATOM 2668 N N . LEU A 1 393 ? 38.452 16.675 7.348 1.00 62.45 393 LEU A N 1
ATOM 2669 C CA . LEU A 1 393 ? 38.634 17.707 8.349 1.00 67.06 393 LEU A CA 1
ATOM 2670 C C . LEU A 1 393 ? 37.745 18.890 8.000 1.00 51.67 393 LEU A C 1
ATOM 2671 O O . LEU A 1 393 ? 37.538 19.213 6.826 1.00 44.67 393 LEU A O 1
ATOM 2676 N N . MET A 1 394 ? 37.189 19.503 9.034 1.00 58.24 394 MET A N 1
ATOM 2677 C CA . MET A 1 394 ? 36.462 20.754 8.911 1.00 60.10 394 MET A CA 1
ATOM 2678 C C . MET A 1 394 ? 36.850 21.619 10.099 1.00 58.33 394 MET A C 1
ATOM 2679 O O . MET A 1 394 ? 36.805 21.159 11.248 1.00 49.06 394 MET A O 1
ATOM 2684 N N . TRP A 1 395 ? 37.255 22.855 9.824 1.00 67.54 395 TRP A N 1
ATOM 2685 C CA . TRP A 1 395 ? 37.612 23.764 10.909 1.00 71.20 395 TRP A CA 1
ATOM 2686 C C . TRP A 1 395 ? 37.031 25.140 10.616 1.00 63.44 395 TRP A C 1
ATOM 2687 O O . TRP A 1 395 ? 36.678 25.473 9.479 1.00 58.18 395 TRP A O 1
ATOM 2698 N N . ASN A 1 396 ? 36.927 25.934 11.680 1.00 59.08 396 ASN A N 1
ATOM 2699 C CA . ASN A 1 396 ? 36.141 27.160 11.687 1.00 70.38 396 ASN A CA 1
ATOM 2700 C C . ASN A 1 396 ? 36.908 28.246 12.419 1.00 75.37 396 ASN A C 1
ATOM 2701 O O . ASN A 1 396 ? 37.302 28.051 13.573 1.00 70.02 396 ASN A O 1
ATOM 2706 N N . ILE A 1 397 ? 37.105 29.388 11.761 1.00 82.77 397 ILE A N 1
ATOM 2707 C CA . ILE A 1 397 ? 37.738 30.547 12.384 1.00 79.85 397 ILE A CA 1
ATOM 2708 C C . ILE A 1 397 ? 36.896 31.777 12.077 1.00 76.51 397 ILE A C 1
ATOM 2709 O O . ILE A 1 397 ? 36.374 31.939 10.962 1.00 89.21 397 ILE A O 1
ATOM 2714 N N . ASP A 1 398 ? 36.747 32.637 13.072 1.00 67.94 398 ASP A N 1
ATOM 2715 C CA . ASP A 1 398 ? 35.936 33.824 12.866 1.00 84.82 398 ASP A CA 1
ATOM 2716 C C . ASP A 1 398 ? 35.958 34.735 14.082 1.00 76.89 398 ASP A C 1
ATOM 2717 O O . ASP A 1 398 ? 35.850 34.270 15.225 1.00 62.99 398 ASP A O 1
ATOM 2722 N N . PRO A 1 399 ? 36.144 36.033 13.870 1.00 76.27 399 PRO A N 1
ATOM 2723 C CA . PRO A 1 399 ? 35.916 37.012 14.932 1.00 79.95 399 PRO A CA 1
ATOM 2724 C C . PRO A 1 399 ? 34.483 37.551 14.920 1.00 88.76 399 PRO A C 1
ATOM 2725 O O . PRO A 1 399 ? 33.713 37.350 13.971 1.00 92.49 399 PRO A O 1
ATOM 2729 N N . TYR A 1 400 ? 34.143 38.239 16.012 1.00 87.30 400 TYR A N 1
ATOM 2730 C CA . TYR A 1 400 ? 32.796 38.756 16.212 1.00 89.54 400 TYR A CA 1
ATOM 2731 C C . TYR A 1 400 ? 32.809 39.799 17.321 1.00 86.20 400 TYR A C 1
ATOM 2732 O O . TYR A 1 400 ? 33.823 40.019 17.988 1.00 78.18 400 TYR A O 1
ATOM 2741 N N . LEU A 1 401 ? 31.660 40.459 17.490 1.00 91.25 401 LEU A N 1
ATOM 2742 C CA . LEU A 1 401 ? 31.474 41.390 18.603 1.00 95.58 401 LEU A CA 1
ATOM 2743 C C . LEU A 1 401 ? 30.052 41.933 18.672 1.00 88.36 401 LEU A C 1
ATOM 2744 O O . LEU A 1 401 ? 29.425 42.170 17.628 1.00 84.17 401 LEU A O 1
ATOM 2749 N N . GLN A 1 402 ? 29.548 42.142 19.898 1.00 85.90 402 GLN A N 1
ATOM 2750 C CA . GLN A 1 402 ? 28.253 42.749 20.181 1.00 105.41 402 GLN A CA 1
ATOM 2751 C C . GLN A 1 402 ? 28.451 43.999 21.035 1.00 105.99 402 GLN A C 1
ATOM 2752 O O . GLN A 1 402 ? 29.419 44.107 21.796 1.00 104.09 402 GLN A O 1
ATOM 2758 N N . THR A 1 403 ? 27.509 44.936 20.908 1.00 105.08 403 THR A N 1
ATOM 2759 C CA . THR A 1 403 ? 27.521 46.205 21.618 1.00 102.87 403 THR A CA 1
ATOM 2760 C C . THR A 1 403 ? 26.105 46.525 22.076 1.00 96.76 403 THR A C 1
ATOM 2761 O O . THR A 1 403 ? 25.145 46.250 21.352 1.00 87.86 403 THR A O 1
ATOM 2765 N N . GLN A 1 404 ? 25.979 47.096 23.278 1.00 95.48 404 GLN A N 1
ATOM 2766 C CA . GLN A 1 404 ? 24.704 47.586 23.797 1.00 94.49 404 GLN A CA 1
ATOM 2767 C C . GLN A 1 404 ? 24.905 49.038 24.206 1.00 95.00 404 GLN A C 1
ATOM 2768 O O . GLN A 1 404 ? 25.637 49.315 25.161 1.00 90.04 404 GLN A O 1
ATOM 2774 N N . TRP A 1 405 ? 24.259 49.955 23.489 1.00 98.71 405 TRP A N 1
ATOM 2775 C CA . TRP A 1 405 ? 24.367 51.386 23.727 1.00 103.16 405 TRP A CA 1
ATOM 2776 C C . TRP A 1 405 ? 23.073 51.866 24.364 1.00 102.19 405 TRP A C 1
ATOM 2777 O O . TRP A 1 405 ? 21.999 51.687 23.785 1.00 101.25 405 TRP A O 1
ATOM 2788 N N . GLN A 1 406 ? 23.169 52.475 25.545 1.00 104.00 406 GLN A N 1
ATOM 2789 C CA . GLN A 1 406 ? 22.007 53.120 26.158 1.00 112.63 406 GLN A CA 1
ATOM 2790 C C . GLN A 1 406 ? 21.940 54.569 25.671 1.00 107.79 406 GLN A C 1
ATOM 2791 O O . GLN A 1 406 ? 22.149 55.531 26.414 1.00 113.00 406 GLN A O 1
ATOM 2797 N N . LEU A 1 407 ? 21.647 54.702 24.373 1.00 103.05 407 LEU A N 1
ATOM 2798 C CA . LEU A 1 407 ? 21.626 56.012 23.730 1.00 106.09 407 LEU A CA 1
ATOM 2799 C C . LEU A 1 407 ? 20.847 57.015 24.570 1.00 105.70 407 LEU A C 1
ATOM 2800 O O . LEU A 1 407 ? 21.366 58.072 24.947 1.00 106.50 407 LEU A O 1
ATOM 2805 N N . SER A 1 408 ? 19.597 56.697 24.875 1.00 108.35 408 SER A N 1
ATOM 2806 C CA . SER A 1 408 ? 18.777 57.468 25.798 1.00 115.54 408 SER A CA 1
ATOM 2807 C C . SER A 1 408 ? 18.311 56.544 26.920 1.00 117.45 408 SER A C 1
ATOM 2808 O O . SER A 1 408 ? 18.593 55.342 26.924 1.00 111.29 408 SER A O 1
ATOM 2811 N N . GLU A 1 409 ? 17.601 57.116 27.886 1.00 130.52 409 GLU A N 1
ATOM 2812 C CA . GLU A 1 409 ? 16.906 56.288 28.859 1.00 123.71 409 GLU A CA 1
ATOM 2813 C C . GLU A 1 409 ? 15.686 55.669 28.189 1.00 128.71 409 GLU A C 1
ATOM 2814 O O . GLU A 1 409 ? 15.013 56.306 27.371 1.00 124.49 409 GLU A O 1
ATOM 2820 N N . LYS A 1 410 ? 15.417 54.407 28.520 1.00 128.25 410 LYS A N 1
ATOM 2821 C CA . LYS A 1 410 ? 14.306 53.661 27.932 1.00 130.30 410 LYS A CA 1
ATOM 2822 C C . LYS A 1 410 ? 14.421 53.579 26.412 1.00 124.93 410 LYS A C 1
ATOM 2823 O O . LYS A 1 410 ? 13.412 53.505 25.705 1.00 131.43 410 LYS A O 1
ATOM 2829 N N . LEU A 1 411 ? 15.653 53.592 25.902 1.00 116.88 411 LEU A N 1
ATOM 2830 C CA . LEU A 1 411 ? 15.917 53.267 24.500 1.00 113.29 411 LEU A CA 1
ATOM 2831 C C . LEU A 1 411 ? 17.383 52.890 24.366 1.00 121.15 411 LEU A C 1
ATOM 2832 O O . LEU A 1 411 ? 18.262 53.702 24.678 1.00 123.34 411 LEU A O 1
ATOM 2837 N N . SER A 1 412 ? 17.646 51.671 23.899 1.00 122.31 412 SER A N 1
ATOM 2838 C CA . SER A 1 412 ? 19.003 51.208 23.663 1.00 110.36 412 SER A CA 1
ATOM 2839 C C . SER A 1 412 ? 19.086 50.529 22.304 1.00 94.81 412 SER A C 1
ATOM 2840 O O . SER A 1 412 ? 18.088 50.078 21.734 1.00 93.32 412 SER A O 1
ATOM 2843 N N . LEU A 1 413 ? 20.306 50.466 21.792 1.00 107.66 413 LEU A N 1
ATOM 2844 C CA . LEU A 1 413 ? 20.602 49.838 20.513 1.00 112.61 413 LEU A CA 1
ATOM 2845 C C . LEU A 1 413 ? 21.622 48.732 20.741 1.00 111.95 413 LEU A C 1
ATOM 2846 O O . LEU A 1 413 ? 22.728 48.992 21.229 1.00 103.52 413 LEU A O 1
ATOM 2851 N N . ASP A 1 414 ? 21.234 47.498 20.431 1.00 107.52 414 ASP A N 1
ATOM 2852 C CA . ASP A 1 414 ? 22.133 46.354 20.454 1.00 98.83 414 ASP A CA 1
ATOM 2853 C C . ASP A 1 414 ? 22.524 46.047 19.015 1.00 98.71 414 ASP A C 1
ATOM 2854 O O . ASP A 1 414 ? 21.666 46.017 18.131 1.00 103.53 414 ASP A O 1
ATOM 2859 N N . ALA A 1 415 ? 23.814 45.838 18.779 1.00 112.32 415 ALA A N 1
ATOM 2860 C CA . ALA A 1 415 ? 24.289 45.561 17.429 1.00 101.68 415 ALA A CA 1
ATOM 2861 C C . ALA A 1 415 ? 25.510 44.657 17.484 1.00 93.57 415 ALA A C 1
ATOM 2862 O O . ALA A 1 415 ? 26.406 44.872 18.298 1.00 89.52 415 ALA A O 1
ATOM 2864 N N . GLY A 1 416 ? 25.544 43.646 16.611 1.00 98.73 416 GLY A N 1
ATOM 2865 C CA . GLY A 1 416 ? 26.666 42.733 16.561 1.00 99.54 416 GLY A CA 1
ATOM 2866 C C . GLY A 1 416 ? 26.975 42.293 15.142 1.00 101.23 416 GLY A C 1
ATOM 2867 O O . GLY A 1 416 ? 26.121 42.317 14.252 1.00 103.03 416 GLY A O 1
ATOM 2868 N N . VAL A 1 417 ? 28.230 41.882 14.949 1.00 98.30 417 VAL A N 1
ATOM 2869 C CA . VAL A 1 417 ? 28.688 41.358 13.665 1.00 93.67 417 VAL A CA 1
ATOM 2870 C C . VAL A 1 417 ? 29.591 40.156 13.901 1.00 95.23 417 VAL A C 1
ATOM 2871 O O . VAL A 1 417 ? 30.104 39.940 15.004 1.00 97.37 417 VAL A O 1
ATOM 2875 N N . ARG A 1 418 ? 29.779 39.372 12.835 1.00 84.74 418 ARG A N 1
ATOM 2876 C CA . ARG A 1 418 ? 30.654 38.206 12.859 1.00 85.26 418 ARG A CA 1
ATOM 2877 C C . ARG A 1 418 ? 31.104 37.908 11.436 1.00 73.52 418 ARG A C 1
ATOM 2878 O O . ARG A 1 418 ? 30.353 38.124 10.483 1.00 80.39 418 ARG A O 1
ATOM 2886 N N . TYR A 1 419 ? 32.348 37.438 11.291 1.00 86.64 419 TYR A N 1
ATOM 2887 C CA . TYR A 1 419 ? 32.890 37.085 9.971 1.00 83.11 419 TYR A CA 1
ATOM 2888 C C . TYR A 1 419 ? 33.192 35.589 9.963 1.00 72.34 419 TYR A C 1
ATOM 2889 O O . TYR A 1 419 ? 34.274 35.165 10.387 1.00 84.39 419 TYR A O 1
ATOM 2898 N N . SER A 1 420 ? 32.256 34.791 9.459 1.00 72.83 420 SER A N 1
ATOM 2899 C CA . SER A 1 420 ? 32.414 33.343 9.485 1.00 76.31 420 SER A CA 1
ATOM 2900 C C . SER A 1 4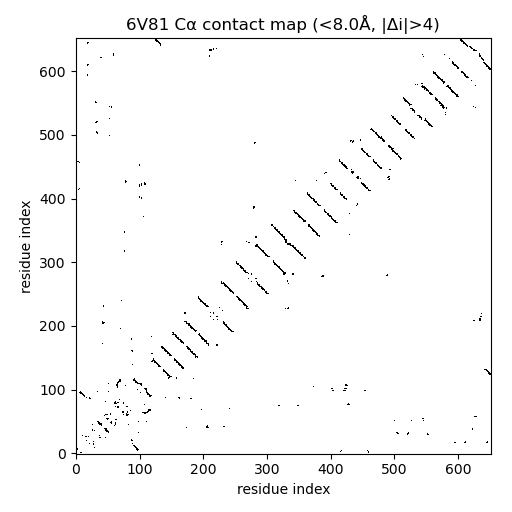20 ? 33.361 32.909 8.376 1.00 72.47 420 SER A C 1
ATOM 2901 O O . SER A 1 420 ? 33.208 33.335 7.221 1.00 69.99 420 SER A O 1
ATOM 2904 N N . SER A 1 421 ? 34.328 32.052 8.721 1.00 75.80 421 SER A N 1
ATOM 2905 C CA . SER A 1 421 ? 35.215 31.437 7.744 1.00 78.27 421 SER A CA 1
ATOM 2906 C C . SER A 1 421 ? 35.277 29.948 8.055 1.00 75.96 421 SER A C 1
ATOM 2907 O O . SER A 1 421 ? 35.642 29.557 9.174 1.00 81.19 421 SER A O 1
ATOM 2910 N N . VAL A 1 422 ? 34.911 29.122 7.075 1.00 67.77 422 VAL A N 1
ATOM 2911 C CA . VAL A 1 422 ? 34.833 27.674 7.243 1.00 82.60 422 VAL A CA 1
ATOM 2912 C C . VAL A 1 422 ? 35.702 27.011 6.183 1.00 73.84 422 VAL A C 1
ATOM 2913 O O . VAL A 1 422 ? 35.710 27.437 5.021 1.00 69.55 422 VAL A O 1
ATOM 2917 N N . TRP A 1 423 ? 36.444 25.973 6.590 1.00 70.73 423 TRP A N 1
ATOM 2918 C CA . TRP A 1 423 ? 37.306 25.217 5.688 1.00 70.17 423 TRP A CA 1
ATOM 2919 C C . TRP A 1 423 ? 36.939 23.740 5.763 1.00 57.81 423 TRP A C 1
ATOM 2920 O O . TRP A 1 423 ? 36.765 23.194 6.865 1.00 52.37 423 TRP A O 1
ATOM 2931 N N . PHE A 1 424 ? 36.816 23.114 4.585 1.00 54.93 424 PHE A N 1
ATOM 2932 C CA . PHE A 1 424 ? 36.607 21.683 4.423 1.00 59.34 424 PHE A CA 1
ATOM 2933 C C . PHE A 1 424 ? 37.776 21.088 3.647 1.00 65.32 424 PHE A C 1
ATOM 2934 O O . PHE A 1 424 ? 38.195 21.645 2.622 1.00 75.05 424 PHE A O 1
ATOM 2942 N N . ASP A 1 425 ? 38.280 19.942 4.108 1.00 56.37 425 ASP A N 1
ATOM 2943 C CA . ASP A 1 425 ? 39.228 19.145 3.338 1.00 65.37 425 ASP A CA 1
ATOM 2944 C C . ASP A 1 425 ? 38.826 17.684 3.480 1.00 61.19 425 ASP A C 1
ATOM 2945 O O . ASP A 1 425 ? 38.419 17.242 4.556 1.00 51.39 425 ASP A O 1
ATOM 2950 N N . SER A 1 426 ? 38.894 16.952 2.374 1.00 65.55 426 SER A N 1
ATOM 2951 C CA . SER A 1 426 ? 38.647 15.518 2.361 1.00 67.78 426 SER A CA 1
ATOM 2952 C C . SER A 1 426 ? 39.825 14.867 1.657 1.00 70.06 426 SER A C 1
ATOM 2953 O O . SER A 1 426 ? 40.116 15.186 0.496 1.00 63.08 426 SER A O 1
ATOM 2956 N N . ASN A 1 427 ? 40.515 13.990 2.371 1.00 76.12 427 ASN A N 1
ATOM 2957 C CA . ASN A 1 427 ? 41.580 13.169 1.816 1.00 69.83 427 ASN A CA 1
ATOM 2958 C C . ASN A 1 427 ? 41.003 11.768 1.675 1.00 67.49 427 ASN A C 1
ATOM 2959 O O . ASN A 1 427 ? 40.737 11.094 2.677 1.00 58.12 427 ASN A O 1
ATOM 2964 N N . ASP A 1 428 ? 40.768 11.358 0.432 1.00 66.65 428 ASP A N 1
ATOM 2965 C CA . ASP A 1 428 ? 40.092 10.104 0.130 1.00 62.11 428 ASP A CA 1
ATOM 2966 C C . ASP A 1 428 ? 41.110 8.990 -0.065 1.00 64.68 428 ASP A C 1
ATOM 2967 O O . ASP A 1 428 ? 42.098 9.158 -0.787 1.00 75.52 428 ASP A O 1
ATOM 2972 N N . HIS A 1 429 ? 40.866 7.855 0.585 1.00 64.78 429 HIS A N 1
ATOM 2973 C CA . HIS A 1 429 ? 41.782 6.725 0.553 1.00 64.03 429 HIS A CA 1
ATOM 2974 C C . HIS A 1 429 ? 41.267 5.566 -0.296 1.00 62.69 429 HIS A C 1
ATOM 2975 O O . HIS A 1 429 ? 41.968 4.556 -0.428 1.00 57.76 429 HIS A O 1
ATOM 2982 N N . TYR A 1 430 ? 40.077 5.686 -0.889 1.00 79.09 430 TYR A N 1
ATOM 2983 C CA . TYR A 1 430 ? 39.444 4.590 -1.623 1.00 76.63 430 TYR A CA 1
ATOM 2984 C C . TYR A 1 430 ? 39.401 4.930 -3.106 1.00 85.27 430 TYR A C 1
ATOM 2985 O O . TYR A 1 430 ? 38.520 5.672 -3.555 1.00 81.85 430 TYR A O 1
ATOM 2994 N N . VAL A 1 431 ? 40.312 4.350 -3.880 1.00 74.36 431 VAL A N 1
ATOM 2995 C CA . VAL A 1 431 ? 40.387 4.577 -5.327 1.00 62.74 431 VAL A CA 1
ATOM 2996 C C . VAL A 1 431 ? 40.448 3.202 -6.004 1.00 63.16 431 VAL A C 1
ATOM 2997 O O . VAL A 1 431 ? 41.525 2.716 -6.355 1.00 75.37 431 VAL A O 1
ATOM 3001 N N . THR A 1 432 ? 39.291 2.591 -6.237 1.00 75.10 432 THR A N 1
ATOM 3002 C CA . THR A 1 432 ? 39.162 1.286 -6.887 1.00 67.66 432 THR A CA 1
ATOM 3003 C C . THR A 1 432 ? 38.818 1.475 -8.356 1.00 72.11 432 THR A C 1
ATOM 3004 O O . THR A 1 432 ? 38.424 2.562 -8.785 1.00 64.51 432 THR A O 1
ATOM 3008 N N . PRO A 1 433 ? 38.954 0.421 -9.174 1.00 79.83 433 PRO A N 1
ATOM 3009 C CA . PRO A 1 433 ? 38.601 0.562 -10.598 1.00 76.71 433 PRO A CA 1
ATOM 3010 C C . PRO A 1 433 ? 37.115 0.838 -10.786 1.00 75.10 433 PRO A C 1
ATOM 3011 O O . PRO A 1 433 ? 36.314 -0.083 -10.979 1.00 77.70 433 PRO A O 1
ATOM 3015 N N . GLY A 1 434 ? 36.740 2.113 -10.728 1.00 73.46 434 GLY A N 1
ATOM 3016 C CA . GLY A 1 434 ? 35.345 2.502 -10.796 1.00 62.00 434 GLY A CA 1
ATOM 3017 C C . GLY A 1 434 ? 35.031 3.633 -9.840 1.00 68.74 434 GLY A C 1
ATOM 3018 O O . GLY A 1 434 ? 34.197 4.495 -10.133 1.00 68.31 434 GLY A O 1
ATOM 3019 N N . ASN A 1 435 ? 35.708 3.635 -8.691 1.00 83.35 435 ASN A N 1
ATOM 3020 C CA . ASN A 1 435 ? 35.589 4.676 -7.672 1.00 80.24 435 ASN A CA 1
ATOM 3021 C C . ASN A 1 435 ? 36.843 5.542 -7.733 1.00 72.76 435 ASN A C 1
ATOM 3022 O O . ASN A 1 435 ? 37.919 5.114 -7.306 1.00 63.06 435 ASN A O 1
ATOM 3027 N N . GLY A 1 436 ? 36.712 6.756 -8.263 1.00 74.83 436 GLY A N 1
ATOM 3028 C CA . GLY A 1 436 ? 37.854 7.626 -8.450 1.00 90.63 436 GLY A CA 1
ATOM 3029 C C . GLY A 1 436 ? 38.325 8.277 -7.163 1.00 81.06 436 GLY A C 1
ATOM 3030 O O . GLY A 1 436 ? 37.738 8.124 -6.094 1.00 88.43 436 GLY A O 1
ATOM 3031 N N . ASP A 1 437 ? 39.423 9.035 -7.281 1.00 66.60 437 ASP A N 1
ATOM 3032 C CA . ASP A 1 437 ? 39.989 9.771 -6.151 1.00 65.98 437 ASP A CA 1
ATOM 3033 C C . ASP A 1 437 ? 39.142 11.010 -5.873 1.00 72.75 437 ASP A C 1
ATOM 3034 O O . ASP A 1 437 ? 39.221 12.011 -6.600 1.00 69.49 437 ASP A O 1
ATOM 3039 N N . ASP A 1 438 ? 38.368 10.953 -4.796 1.00 73.18 438 ASP A N 1
ATOM 3040 C CA . ASP A 1 438 ? 37.371 11.962 -4.495 1.00 74.70 438 ASP A CA 1
ATOM 3041 C C . ASP A 1 438 ? 37.892 13.044 -3.572 1.00 68.45 438 ASP A C 1
ATOM 3042 O O . ASP A 1 438 ? 37.102 13.860 -3.088 1.00 83.39 438 ASP A O 1
ATOM 3047 N N . SER A 1 439 ? 39.194 13.072 -3.314 1.00 60.24 439 SER A N 1
ATOM 3048 C CA . SER A 1 439 ? 39.731 14.102 -2.445 1.00 55.59 439 SER A CA 1
ATOM 3049 C C . SER A 1 439 ? 39.352 15.474 -2.984 1.00 48.99 439 SER A C 1
ATOM 3050 O O . SER A 1 439 ? 39.073 15.654 -4.175 1.00 48.12 439 SER A O 1
ATOM 3053 N N . GLY A 1 440 ? 39.308 16.441 -2.084 1.00 48.57 440 GLY A N 1
ATOM 3054 C CA . GLY A 1 440 ? 38.935 17.784 -2.483 1.00 50.30 440 GLY A CA 1
ATOM 3055 C C . GLY A 1 440 ? 39.003 18.708 -1.292 1.00 60.55 440 GLY A C 1
ATOM 3056 O O . GLY A 1 440 ? 39.200 18.284 -0.148 1.00 64.50 440 GLY A O 1
ATOM 3057 N N . ASP A 1 441 ? 38.833 19.992 -1.578 1.00 58.14 441 ASP A N 1
ATOM 3058 C CA . ASP A 1 441 ? 39.030 21.010 -0.557 1.00 75.06 441 ASP A CA 1
ATOM 3059 C C . ASP A 1 441 ? 38.261 22.251 -0.976 1.00 75.66 441 ASP A C 1
ATOM 3060 O O . ASP A 1 441 ? 38.198 22.569 -2.169 1.00 62.36 441 ASP A O 1
ATOM 3065 N N . ALA A 1 442 ? 37.667 22.932 0.008 1.00 72.19 442 ALA A N 1
ATOM 3066 C CA . ALA A 1 442 ? 36.868 24.122 -0.268 1.00 66.71 442 ALA A CA 1
ATOM 3067 C C . ALA A 1 442 ? 36.791 24.999 0.976 1.00 65.19 442 ALA A C 1
ATOM 3068 O O . ALA A 1 442 ? 37.104 24.566 2.087 1.00 68.90 442 ALA A O 1
ATOM 3070 N N . SER A 1 443 ? 36.341 26.242 0.773 1.00 66.70 443 SER A N 1
ATOM 3071 C CA . SER A 1 443 ? 36.241 27.209 1.862 1.00 73.75 443 SER A CA 1
ATOM 3072 C C . SER A 1 443 ? 35.107 28.195 1.595 1.00 72.20 443 SER A C 1
ATOM 3073 O O . SER A 1 443 ? 34.665 28.373 0.457 1.00 64.63 443 SER A O 1
ATOM 3076 N N . TYR A 1 444 ? 34.637 28.837 2.670 1.00 79.26 444 TYR A N 1
ATOM 3077 C CA . TYR A 1 444 ? 33.519 29.773 2.586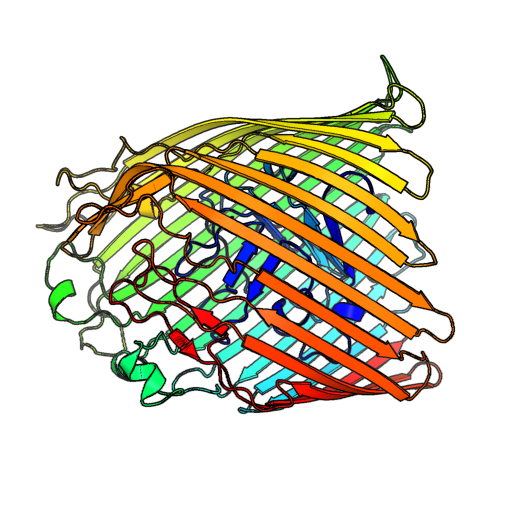 1.00 74.32 444 TYR A CA 1
ATOM 3078 C C . TYR A 1 444 ? 33.695 30.909 3.590 1.00 75.35 444 TYR A C 1
ATOM 3079 O O . TYR A 1 444 ? 34.148 30.687 4.720 1.00 72.51 444 TYR A O 1
ATOM 3088 N N . HIS A 1 445 ? 33.325 32.124 3.171 1.00 70.41 445 HIS A N 1
ATOM 3089 C CA . HIS A 1 445 ? 33.405 33.306 4.021 1.00 73.24 445 HIS A CA 1
ATOM 3090 C C . HIS A 1 445 ? 32.131 34.120 3.896 1.00 80.27 445 HIS A C 1
ATOM 3091 O O . HIS A 1 445 ? 31.606 34.297 2.793 1.00 93.90 445 HIS A O 1
ATOM 3098 N N . LYS A 1 446 ? 31.646 34.638 5.020 1.00 75.35 446 LYS A N 1
ATOM 3099 C CA . LYS A 1 446 ? 30.535 35.570 4.927 1.00 72.25 446 LYS A CA 1
ATOM 3100 C C . LYS A 1 446 ? 30.495 36.509 6.119 1.00 69.57 446 LYS A C 1
ATOM 3101 O O . LYS A 1 446 ? 30.887 36.154 7.236 1.00 71.56 446 LYS A O 1
ATOM 3107 N N . TRP A 1 447 ? 30.002 37.719 5.855 1.00 66.81 447 TRP A N 1
ATOM 3108 C CA . TRP A 1 447 ? 29.744 38.717 6.885 1.00 70.06 447 TRP A CA 1
ATOM 3109 C C . TRP A 1 447 ? 28.309 38.540 7.373 1.00 76.67 447 TRP A C 1
ATOM 3110 O O . TRP A 1 447 ? 27.356 38.769 6.621 1.00 85.16 447 TRP A O 1
ATOM 3121 N N . LEU A 1 448 ? 28.155 38.108 8.627 1.00 77.10 448 LEU A N 1
ATOM 3122 C CA . LEU A 1 448 ? 26.846 37.976 9.244 1.00 82.07 448 LEU A CA 1
ATOM 3123 C C . LEU A 1 448 ? 26.628 39.138 10.201 1.00 83.04 448 LEU A C 1
ATOM 3124 O O . LEU A 1 448 ? 27.320 39.218 11.232 1.00 81.73 448 LEU A O 1
ATOM 3129 N N . PRO A 1 449 ? 25.718 40.083 9.892 1.00 90.69 449 PRO A N 1
ATOM 3130 C CA . PRO A 1 449 ? 25.397 41.148 10.852 1.00 90.71 449 PRO A CA 1
ATOM 3131 C C . PRO A 1 449 ? 24.006 41.010 11.463 1.00 86.69 449 PRO A C 1
ATOM 3132 O O . PRO A 1 449 ? 23.113 40.431 10.836 1.00 87.38 449 PRO A O 1
ATOM 3136 N N . ALA A 1 450 ? 23.810 41.528 12.681 1.00 89.22 450 ALA A N 1
ATOM 3137 C CA . ALA A 1 450 ? 22.509 41.489 13.341 1.00 95.29 450 ALA A CA 1
ATOM 3138 C C . ALA A 1 450 ? 22.355 42.708 14.243 1.00 98.36 450 ALA A C 1
ATOM 3139 O O . ALA A 1 450 ? 23.337 43.229 14.777 1.00 100.40 450 ALA A O 1
ATOM 3141 N N . GLY A 1 451 ? 21.113 43.160 14.417 1.00 109.73 451 GLY A N 1
ATOM 3142 C CA . GLY A 1 451 ? 20.872 44.338 15.230 1.00 113.23 451 GLY A CA 1
ATOM 3143 C C . GLY A 1 451 ? 19.447 44.426 15.721 1.00 118.21 451 GLY A C 1
ATOM 3144 O O . GLY A 1 451 ? 18.514 43.978 15.046 1.00 111.79 451 GLY A O 1
ATOM 3145 N N . SER A 1 452 ? 19.275 45.035 16.902 1.00 123.89 452 SER A N 1
ATOM 3146 C CA . SER A 1 452 ? 17.961 45.211 17.514 1.00 111.55 452 SER A CA 1
ATOM 3147 C C . SER A 1 452 ? 17.863 46.540 18.253 1.00 100.64 452 SER A C 1
ATOM 3148 O O . SER A 1 452 ? 18.741 46.896 19.046 1.00 100.65 452 SER A O 1
ATOM 3151 N N . LEU A 1 453 ? 16.775 47.261 17.992 1.00 110.12 453 LEU A N 1
ATOM 3152 C CA . LEU A 1 453 ? 16.402 48.459 18.734 1.00 116.34 453 LEU A CA 1
ATOM 3153 C C . LEU A 1 453 ? 15.410 48.078 19.826 1.00 106.31 453 LEU A C 1
ATOM 3154 O O . LEU A 1 453 ? 14.387 47.446 19.540 1.00 86.05 453 LEU A O 1
ATOM 3159 N N . LYS A 1 454 ? 15.710 48.464 21.070 1.00 110.07 454 LYS A N 1
ATOM 3160 C CA . LYS A 1 454 ? 14.883 48.119 22.221 1.00 99.22 454 LYS A CA 1
ATOM 3161 C C . LYS A 1 454 ? 14.388 49.399 22.877 1.00 100.92 454 LYS A C 1
ATOM 3162 O O . LYS A 1 454 ? 15.192 50.243 23.289 1.00 92.03 454 LYS A O 1
ATOM 3168 N N . TYR A 1 455 ? 13.068 49.534 22.980 1.00 117.12 455 TYR A N 1
ATOM 3169 C CA . TYR A 1 455 ? 12.428 50.693 23.589 1.00 121.78 455 TYR A CA 1
ATOM 3170 C C . TYR A 1 455 ? 11.571 50.231 24.758 1.00 113.61 455 TYR A C 1
ATOM 3171 O O . TYR A 1 455 ? 10.743 49.326 24.610 1.00 102.08 455 TYR A O 1
ATOM 3180 N N . ALA A 1 456 ? 11.762 50.861 25.913 1.00 117.99 456 ALA A N 1
ATOM 3181 C CA . ALA A 1 456 ? 11.095 50.461 27.149 1.00 114.79 456 ALA A CA 1
ATOM 3182 C C . ALA A 1 456 ? 9.899 51.378 27.388 1.00 125.66 456 ALA A C 1
ATOM 3183 O O . ALA A 1 456 ? 10.055 52.511 27.853 1.00 126.04 456 ALA A O 1
ATOM 3185 N N . MET A 1 457 ? 8.698 50.883 27.064 1.00 121.71 457 MET A N 1
ATOM 3186 C CA . MET A 1 457 ? 7.479 51.613 27.403 1.00 110.87 457 MET A CA 1
ATOM 3187 C C . MET A 1 457 ? 7.376 51.820 28.910 1.00 110.54 457 MET A C 1
ATOM 3188 O O . MET A 1 457 ? 6.889 52.857 29.374 1.00 110.64 457 MET A O 1
ATOM 3193 N N . THR A 1 458 ? 7.807 50.828 29.683 1.00 113.18 458 THR A N 1
ATOM 3194 C CA . THR A 1 458 ? 7.966 50.918 31.130 1.00 109.11 458 THR A CA 1
ATOM 3195 C C . THR A 1 458 ? 9.181 50.065 31.496 1.00 106.05 458 THR A C 1
ATOM 3196 O O . THR A 1 458 ? 9.972 49.692 30.625 1.00 104.10 458 THR A O 1
ATOM 3200 N N . ASP A 1 459 ? 9.345 49.752 32.782 1.00 102.23 459 ASP A N 1
ATOM 3201 C CA . ASP A 1 459 ? 10.307 48.707 33.118 1.00 114.18 459 ASP A CA 1
ATOM 3202 C C . ASP A 1 459 ? 9.692 47.321 32.980 1.00 114.72 459 ASP A C 1
ATOM 3203 O O . ASP A 1 459 ? 10.422 46.344 32.775 1.00 127.88 459 ASP A O 1
ATOM 3208 N N . ALA A 1 460 ? 8.366 47.221 33.068 1.00 100.14 460 ALA A N 1
ATOM 3209 C CA . ALA A 1 460 ? 7.684 45.944 32.925 1.00 99.22 460 ALA A CA 1
ATOM 3210 C C . ALA A 1 460 ? 7.393 45.583 31.475 1.00 109.43 460 ALA A C 1
ATOM 3211 O O . ALA A 1 460 ? 7.125 44.409 31.192 1.00 102.43 460 ALA A O 1
ATOM 3213 N N . TRP A 1 461 ? 7.447 46.548 30.556 1.00 110.78 461 TRP A N 1
ATOM 3214 C CA . TRP A 1 461 ? 7.185 46.298 29.142 1.00 106.00 461 TRP A CA 1
ATOM 3215 C C . TRP A 1 461 ? 8.299 46.900 28.297 1.00 97.42 461 TRP A C 1
ATOM 3216 O O . TRP A 1 461 ? 8.519 48.114 28.325 1.00 95.95 461 TRP A O 1
ATOM 3227 N N . ASN A 1 462 ? 8.985 46.050 27.537 1.00 101.20 462 ASN A N 1
ATOM 3228 C CA . ASN A 1 462 ? 9.978 46.483 26.562 1.00 110.46 462 ASN A CA 1
ATOM 3229 C C . ASN A 1 462 ? 9.619 45.883 25.212 1.00 106.22 462 ASN A C 1
ATOM 3230 O O . ASN A 1 462 ? 9.321 44.688 25.116 1.00 105.84 462 ASN A O 1
ATOM 3235 N N . ILE A 1 463 ? 9.625 46.715 24.179 1.00 104.16 463 ILE A N 1
ATOM 3236 C CA . ILE A 1 463 ? 9.431 46.265 22.811 1.00 97.42 463 ILE A CA 1
ATOM 3237 C C . ILE A 1 463 ? 10.779 46.317 22.108 1.00 95.32 463 ILE A C 1
ATOM 3238 O O . ILE A 1 463 ? 11.705 47.018 22.528 1.00 106.91 463 ILE A O 1
ATOM 3243 N N . TYR A 1 464 ? 10.886 45.561 21.019 1.00 93.90 464 TYR A N 1
ATOM 3244 C CA . TYR A 1 464 ? 12.133 45.477 20.276 1.00 93.21 464 TYR A CA 1
ATOM 3245 C C . TYR A 1 464 ? 11.850 45.162 18.814 1.00 94.57 464 TYR A C 1
ATOM 3246 O O . TYR A 1 464 ? 10.825 44.566 18.474 1.00 99.52 464 TYR A O 1
ATOM 3255 N N . LEU A 1 465 ? 12.781 45.571 17.958 1.00 97.45 465 LEU A N 1
ATOM 3256 C CA . LEU A 1 465 ? 12.745 45.262 16.532 1.00 103.02 465 LEU A CA 1
ATOM 3257 C C . LEU A 1 465 ? 14.155 44.916 16.081 1.00 113.38 465 LEU A C 1
ATOM 3258 O O . LEU A 1 465 ? 15.077 45.710 16.281 1.00 113.17 465 LEU A O 1
ATOM 3263 N N . ALA A 1 466 ? 14.321 43.752 15.453 1.00 112.19 466 ALA A N 1
ATOM 3264 C CA . ALA A 1 466 ? 15.636 43.252 15.078 1.00 108.93 466 ALA A CA 1
ATOM 3265 C C . ALA A 1 466 ? 15.635 42.760 13.635 1.00 112.53 466 ALA A C 1
ATOM 3266 O O . ALA A 1 466 ? 14.585 42.520 13.030 1.00 114.08 466 ALA A O 1
ATOM 3268 N N . ALA A 1 467 ? 16.846 42.615 13.092 1.00 109.60 467 ALA A N 1
ATOM 3269 C CA . ALA A 1 467 ? 17.041 42.144 11.724 1.00 107.02 467 ALA A CA 1
ATOM 3270 C C . ALA A 1 467 ? 18.456 41.602 11.571 1.00 101.84 467 ALA A C 1
ATOM 3271 O O . ALA A 1 467 ? 19.369 41.969 12.319 1.00 103.25 467 ALA A O 1
ATOM 3273 N N . GLY A 1 468 ? 18.631 40.719 10.583 1.00 86.70 468 GLY A N 1
ATOM 3274 C CA . GLY A 1 468 ? 19.944 40.129 10.353 1.00 88.45 468 GLY A CA 1
ATOM 3275 C C . GLY A 1 468 ? 20.026 39.344 9.061 1.00 86.49 468 GLY A C 1
ATOM 3276 O O . GLY A 1 468 ? 19.016 39.057 8.414 1.00 95.21 468 GLY A O 1
ATOM 3277 N N . ARG A 1 469 ? 21.262 39.008 8.687 1.00 80.11 469 ARG A N 1
ATOM 3278 C CA . ARG A 1 469 ? 21.533 38.102 7.582 1.00 74.84 469 ARG A CA 1
ATOM 3279 C C . ARG A 1 469 ? 22.137 36.809 8.111 1.00 64.77 469 ARG A C 1
ATOM 3280 O O . ARG A 1 469 ? 22.855 36.802 9.115 1.00 54.29 469 ARG A O 1
ATOM 3288 N N . GLY A 1 470 ? 21.873 35.725 7.397 1.00 66.53 470 GLY A N 1
ATOM 3289 C CA . GLY A 1 470 ? 22.247 34.406 7.865 1.00 68.02 470 GLY A CA 1
ATOM 3290 C C . GLY A 1 470 ? 23.060 33.655 6.842 1.00 64.83 470 GLY A C 1
ATOM 3291 O O . GLY A 1 470 ? 23.431 34.202 5.800 1.00 69.26 470 GLY A O 1
ATOM 3292 N N . PHE A 1 471 ? 23.325 32.384 7.116 1.00 65.98 471 PHE A N 1
ATOM 3293 C CA . PHE A 1 471 ? 24.382 31.700 6.390 1.00 67.65 471 PHE A CA 1
ATOM 3294 C C . PHE A 1 471 ? 24.246 30.212 6.628 1.00 68.47 471 PHE A C 1
ATOM 3295 O O . PHE A 1 471 ? 23.996 29.781 7.755 1.00 68.74 471 PHE A O 1
ATOM 3303 N N . GLU A 1 472 ? 24.420 29.439 5.564 1.00 73.39 472 GLU A N 1
ATOM 3304 C CA . GLU A 1 472 ? 24.283 27.990 5.654 1.00 74.30 472 GLU A CA 1
ATOM 3305 C C . GLU A 1 472 ? 25.298 27.385 4.692 1.00 70.14 472 GLU A C 1
ATOM 3306 O O . GLU A 1 472 ? 25.040 27.288 3.490 1.00 72.01 472 GLU A O 1
ATOM 3312 N N . THR A 1 473 ? 26.444 27.002 5.221 1.00 81.25 473 THR A N 1
ATOM 3313 C CA . THR A 1 473 ? 27.438 26.347 4.398 1.00 80.77 473 THR A CA 1
ATOM 3314 C C . THR A 1 473 ? 26.925 24.973 3.965 1.00 73.29 473 THR A C 1
ATOM 3315 O O . THR A 1 473 ? 26.099 24.359 4.650 1.00 69.26 473 THR A O 1
ATOM 3319 N N . PRO A 1 474 ? 27.357 24.491 2.805 1.00 63.93 474 PRO A N 1
ATOM 3320 C CA . PRO A 1 474 ? 27.074 23.097 2.447 1.00 67.31 474 PRO A CA 1
ATOM 3321 C C . PRO A 1 474 ? 27.820 22.154 3.372 1.00 73.62 474 PRO A C 1
ATOM 3322 O O . PRO A 1 474 ? 28.959 22.417 3.767 1.00 71.78 474 PRO A O 1
ATOM 3326 N N . THR A 1 475 ? 27.162 21.059 3.738 1.00 72.08 475 THR A N 1
ATOM 3327 C CA . THR A 1 475 ? 27.835 20.066 4.555 1.00 76.08 475 THR A CA 1
ATOM 3328 C C . THR A 1 475 ? 28.895 19.345 3.729 1.00 77.70 475 THR A C 1
ATOM 3329 O O . THR A 1 475 ? 28.856 19.321 2.495 1.00 75.26 475 THR A O 1
ATOM 3333 N N . ILE A 1 476 ? 29.862 18.754 4.432 1.00 76.85 476 ILE A N 1
ATOM 3334 C CA . ILE A 1 476 ? 30.925 18.030 3.745 1.00 86.46 476 ILE A CA 1
ATOM 3335 C C . ILE A 1 476 ? 30.338 16.902 2.909 1.00 83.63 476 ILE A C 1
ATOM 3336 O O . ILE A 1 476 ? 30.838 16.603 1.816 1.00 78.08 476 ILE A O 1
ATOM 3341 N N . ASN A 1 477 ? 29.261 16.275 3.391 1.00 89.68 477 ASN A N 1
ATOM 3342 C CA . ASN A 1 477 ? 28.591 15.229 2.630 1.00 80.49 477 ASN A CA 1
ATOM 3343 C C . ASN A 1 477 ? 27.944 15.763 1.357 1.00 72.89 477 ASN A C 1
ATOM 3344 O O . ASN A 1 477 ? 27.740 14.992 0.413 1.00 75.99 477 ASN A O 1
ATOM 3349 N N . GLU A 1 478 ? 27.634 17.062 1.302 1.00 68.26 478 GLU A N 1
ATOM 3350 C CA . GLU A 1 478 ? 26.960 17.622 0.134 1.00 61.22 478 GLU A CA 1
ATOM 3351 C C . GLU A 1 478 ? 27.927 17.902 -1.014 1.00 68.13 478 GLU A C 1
ATOM 3352 O O . GLU A 1 478 ? 27.555 17.756 -2.185 1.00 54.67 478 GLU A O 1
ATOM 3358 N N . LEU A 1 479 ? 29.165 18.311 -0.705 1.00 93.57 479 LEU A N 1
ATOM 3359 C CA . LEU A 1 479 ? 30.165 18.558 -1.738 1.00 76.95 479 LEU A CA 1
ATOM 3360 C C . LEU A 1 479 ? 30.809 17.281 -2.258 1.00 54.67 479 LEU A C 1
ATOM 3361 O O . LEU A 1 479 ? 31.365 17.290 -3.364 1.00 54.68 479 LEU A O 1
ATOM 3366 N N . SER A 1 480 ? 30.714 16.186 -1.499 1.00 62.47 480 SER A N 1
ATOM 3367 C CA . SER A 1 480 ? 31.481 14.978 -1.779 1.00 70.32 480 SER A CA 1
ATOM 3368 C C . SER A 1 480 ? 31.528 14.634 -3.260 1.00 69.61 480 SER A C 1
ATOM 3369 O O . SER A 1 480 ? 32.599 14.357 -3.812 1.00 75.76 480 SER A O 1
ATOM 3372 N N . TYR A 1 481 ? 30.373 14.658 -3.923 1.00 67.38 481 TYR A N 1
ATOM 3373 C CA . TYR A 1 481 ? 30.270 14.183 -5.289 1.00 71.35 481 TYR A CA 1
ATOM 3374 C C . TYR A 1 481 ? 29.614 15.216 -6.190 1.00 74.51 481 TYR A C 1
ATOM 3375 O O . TYR A 1 481 ? 28.950 16.152 -5.735 1.00 70.08 481 TYR A O 1
ATOM 3384 N N . ARG A 1 482 ? 29.797 15.005 -7.490 1.00 77.42 482 ARG A N 1
ATOM 3385 C CA . ARG A 1 482 ? 29.285 15.881 -8.529 1.00 75.33 482 ARG A CA 1
ATOM 3386 C C . ARG A 1 482 ? 28.620 15.021 -9.595 1.00 74.53 482 ARG A C 1
ATOM 3387 O O . ARG A 1 482 ? 29.039 13.889 -9.855 1.00 63.87 482 ARG A O 1
ATOM 3395 N N . ALA A 1 483 ? 27.548 15.556 -10.182 1.00 90.44 483 ALA A N 1
ATOM 3396 C CA . ALA A 1 483 ? 26.874 14.880 -11.283 1.00 85.00 483 ALA A CA 1
ATOM 3397 C C . ALA A 1 483 ? 27.694 14.929 -12.559 1.00 88.84 483 ALA A C 1
ATOM 3398 O O . ALA A 1 483 ? 27.329 14.280 -13.545 1.00 77.98 483 ALA A O 1
ATOM 3400 N N . ASP A 1 484 ? 28.787 15.690 -12.548 1.00 96.68 484 ASP A N 1
ATOM 3401 C CA . ASP A 1 484 ? 29.673 15.769 -13.700 1.00 89.15 484 ASP A CA 1
ATOM 3402 C C . ASP A 1 484 ? 30.211 14.397 -14.083 1.00 85.16 484 ASP A C 1
ATOM 3403 O O . ASP A 1 484 ? 30.375 14.095 -15.270 1.00 75.92 484 ASP A O 1
ATOM 3408 N N . GLY A 1 485 ? 30.484 13.550 -13.092 1.00 93.36 485 GLY A N 1
ATOM 3409 C CA . GLY A 1 485 ? 31.224 12.330 -13.308 1.00 100.64 485 GLY A CA 1
ATOM 3410 C C . GLY A 1 485 ? 32.722 12.463 -13.127 1.00 103.79 485 GLY A C 1
ATOM 3411 O O . GLY A 1 485 ? 33.414 11.438 -13.032 1.00 95.70 485 GLY A O 1
ATOM 3412 N N . GLN A 1 486 ? 33.246 13.687 -13.085 1.00 96.55 486 GLN A N 1
ATOM 3413 C CA . GLN A 1 486 ? 34.669 13.880 -12.858 1.00 103.06 486 GLN A CA 1
ATOM 3414 C C . GLN A 1 486 ? 35.005 13.607 -11.398 1.00 105.59 486 GLN A C 1
ATOM 3415 O O . GLN A 1 486 ? 34.186 13.815 -10.498 1.00 103.08 486 GLN A O 1
ATOM 3421 N N . SER A 1 487 ? 36.223 13.129 -11.168 1.00 111.91 487 SER A N 1
ATOM 3422 C CA . SER A 1 487 ? 36.685 12.908 -9.807 1.00 97.11 487 SER A CA 1
ATOM 3423 C C . SER A 1 487 ? 36.995 14.245 -9.151 1.00 100.61 487 SER A C 1
ATOM 3424 O O . SER A 1 487 ? 37.601 15.132 -9.760 1.00 113.01 487 SER A O 1
ATOM 3427 N N . GLY A 1 488 ? 36.562 14.392 -7.908 1.00 84.82 488 GLY A N 1
ATOM 3428 C CA . GLY A 1 488 ? 36.832 15.589 -7.140 1.00 98.32 488 GLY A CA 1
ATOM 3429 C C . GLY A 1 488 ? 35.554 16.157 -6.541 1.00 85.74 488 GLY A C 1
ATOM 3430 O O . GLY A 1 488 ? 34.452 15.745 -6.842 1.00 81.37 488 GLY A O 1
ATOM 3431 N N . MET A 1 489 ? 35.772 17.130 -5.660 1.00 84.06 489 MET A N 1
ATOM 3432 C CA . MET A 1 489 ? 34.641 17.773 -5.017 1.00 65.84 489 MET A CA 1
ATOM 3433 C C . MET A 1 489 ? 33.885 18.635 -6.018 1.00 77.01 489 MET A C 1
ATOM 3434 O O . MET A 1 489 ? 34.424 19.075 -7.039 1.00 85.06 489 MET A O 1
ATOM 3439 N N . ASN A 1 490 ? 32.614 18.872 -5.706 1.00 82.67 490 ASN A N 1
ATOM 3440 C CA . ASN A 1 490 ? 31.751 19.749 -6.493 1.00 86.97 490 ASN A CA 1
ATOM 3441 C C . ASN A 1 490 ? 31.969 21.178 -6.010 1.00 82.06 490 ASN A C 1
ATOM 3442 O O . ASN A 1 490 ? 31.294 21.662 -5.102 1.00 72.72 490 ASN A O 1
ATOM 3447 N N . LEU A 1 491 ? 32.929 21.862 -6.629 1.00 88.27 491 LEU A N 1
ATOM 3448 C CA . LEU A 1 491 ? 33.371 23.166 -6.152 1.00 86.97 491 LEU A CA 1
ATOM 3449 C C . LEU A 1 491 ? 32.461 24.301 -6.604 1.00 77.18 491 LEU A C 1
ATOM 3450 O O . LEU A 1 491 ? 32.707 25.456 -6.235 1.00 74.92 491 LEU A O 1
ATOM 3455 N N . GLY A 1 492 ? 31.416 24.000 -7.378 1.00 79.38 492 GLY A N 1
ATOM 3456 C CA . GLY A 1 492 ? 30.497 25.038 -7.806 1.00 88.96 492 GLY A CA 1
ATOM 3457 C C . GLY A 1 492 ? 29.472 25.415 -6.762 1.00 67.57 492 GLY A C 1
ATOM 3458 O O . GLY A 1 492 ? 29.061 26.577 -6.691 1.00 67.96 492 GLY A O 1
ATOM 3459 N N . LEU A 1 493 ? 29.064 24.457 -5.932 1.00 80.97 493 LEU A N 1
ATOM 3460 C CA . LEU A 1 493 ? 28.028 24.690 -4.930 1.00 77.23 493 LEU A CA 1
ATOM 3461 C C . LEU A 1 493 ? 28.410 25.807 -3.965 1.00 73.09 493 LEU A C 1
ATOM 3462 O O . LEU A 1 493 ? 29.507 25.805 -3.396 1.00 78.57 493 LEU A O 1
ATOM 3467 N N . LYS A 1 494 ? 27.493 26.751 -3.768 1.00 65.61 494 LYS A N 1
ATOM 3468 C CA . LYS A 1 494 ? 27.666 27.855 -2.838 1.00 74.03 494 LYS A CA 1
ATOM 3469 C C . LYS A 1 494 ? 26.585 27.807 -1.762 1.00 74.79 494 LYS A C 1
ATOM 3470 O O . LYS A 1 494 ? 25.585 27.099 -1.904 1.00 91.07 494 LYS A O 1
ATOM 3476 N N . PRO A 1 495 ? 26.763 28.540 -0.672 1.00 66.81 495 PRO A N 1
ATOM 3477 C CA . PRO A 1 495 ? 25.881 28.366 0.490 1.00 80.07 495 PRO A CA 1
ATOM 3478 C C . PRO A 1 495 ? 24.590 29.172 0.382 1.00 83.24 495 PRO A C 1
ATOM 3479 O O . PRO A 1 495 ? 24.391 29.985 -0.524 1.00 78.15 495 PRO A O 1
ATOM 3483 N N . SER A 1 496 ? 23.703 28.925 1.343 1.00 69.25 496 SER A N 1
ATOM 3484 C CA . SER A 1 496 ? 22.445 29.647 1.401 1.00 67.21 496 SER A CA 1
ATOM 3485 C C . SER A 1 496 ? 22.633 31.000 2.070 1.00 68.43 496 SER A C 1
ATOM 3486 O O . SER A 1 496 ? 23.445 31.164 2.987 1.00 64.73 496 SER A O 1
ATOM 3489 N N . THR A 1 497 ? 21.858 31.969 1.609 1.00 82.62 497 THR A N 1
ATOM 3490 C CA . THR A 1 497 ? 21.809 33.287 2.213 1.00 80.16 497 THR A CA 1
ATOM 3491 C C . THR A 1 497 ? 20.462 33.466 2.896 1.00 63.75 497 THR A C 1
ATOM 3492 O O . THR A 1 497 ? 19.450 32.896 2.479 1.00 58.70 497 THR A O 1
ATOM 3496 N N . ASN A 1 498 ? 20.463 34.247 3.960 1.00 63.75 498 ASN A N 1
ATOM 3497 C CA . ASN A 1 498 ? 19.246 34.544 4.695 1.00 63.68 498 ASN A CA 1
ATOM 3498 C C . ASN A 1 498 ? 18.987 36.044 4.663 1.00 79.90 498 ASN A C 1
ATOM 3499 O O . ASN A 1 498 ? 19.764 36.823 4.107 1.00 87.52 498 ASN A O 1
ATOM 3504 N N . ASP A 1 499 ? 17.873 36.433 5.279 1.00 84.25 499 ASP A N 1
ATOM 3505 C CA . ASP A 1 499 ? 17.431 37.823 5.357 1.00 88.53 499 ASP A CA 1
ATOM 3506 C C . ASP A 1 499 ? 16.211 37.835 6.278 1.00 96.46 499 ASP A C 1
ATOM 3507 O O . ASP A 1 499 ? 15.086 37.578 5.834 1.00 107.33 499 ASP A O 1
ATOM 3512 N N . THR A 1 500 ? 16.435 38.108 7.565 1.00 92.32 500 THR A N 1
ATOM 3513 C CA . THR A 1 500 ? 15.450 37.907 8.619 1.00 93.74 500 THR A CA 1
ATOM 3514 C C . THR A 1 500 ? 15.073 39.229 9.272 1.00 93.36 500 THR A C 1
ATOM 3515 O O . THR A 1 500 ? 15.946 40.040 9.595 1.00 97.56 500 THR A O 1
ATOM 3519 N N . ILE A 1 501 ? 13.770 39.418 9.502 1.00 103.31 501 ILE A N 1
ATOM 3520 C CA . ILE A 1 501 ? 13.239 40.608 10.166 1.00 99.97 501 ILE A CA 1
ATOM 3521 C C . ILE A 1 501 ? 12.244 40.169 11.237 1.00 100.55 501 ILE A C 1
ATOM 3522 O O . ILE A 1 501 ? 11.467 39.229 11.021 1.00 97.30 501 ILE A O 1
ATOM 3527 N N . GLU A 1 502 ? 12.263 40.853 12.393 1.00 100.47 502 GLU A N 1
ATOM 3528 C CA . GLU A 1 502 ? 11.463 40.436 13.541 1.00 94.52 502 GLU A CA 1
ATOM 3529 C C . GLU A 1 502 ? 11.100 41.624 14.426 1.00 92.08 502 GLU A C 1
ATOM 3530 O O . GLU A 1 502 ? 11.857 42.591 14.533 1.00 90.91 502 GLU A O 1
ATOM 3536 N N . ILE A 1 503 ? 9.926 41.527 15.073 1.00 105.14 503 ILE A N 1
ATOM 3537 C CA . ILE A 1 503 ? 9.484 42.468 16.099 1.00 98.13 503 ILE A CA 1
ATOM 3538 C C . ILE A 1 503 ? 8.964 41.685 17.301 1.00 91.12 503 ILE A C 1
ATOM 3539 O O . ILE A 1 503 ? 8.449 40.573 17.157 1.00 85.57 503 ILE A O 1
ATOM 3544 N N . GLY A 1 504 ? 9.065 42.284 18.491 1.00 94.79 504 GLY A N 1
ATOM 3545 C CA . GLY A 1 504 ? 8.586 41.624 19.693 1.00 89.61 504 GLY A CA 1
ATOM 3546 C C . GLY A 1 504 ? 8.218 42.586 20.797 1.00 82.29 504 GLY A C 1
ATOM 3547 O O . GLY A 1 504 ? 8.687 43.726 20.843 1.00 88.08 504 GLY A O 1
ATOM 3548 N N . SER A 1 505 ? 7.383 42.091 21.709 1.00 82.64 505 SER A N 1
ATOM 3549 C CA . SER A 1 505 ? 6.877 42.864 22.838 1.00 88.40 505 SER A CA 1
ATOM 3550 C C . SER A 1 505 ? 6.871 41.968 24.065 1.00 87.51 505 SER A C 1
ATOM 3551 O O . SER A 1 505 ? 6.175 40.952 24.086 1.00 95.89 505 SER A O 1
ATOM 3554 N N . LYS A 1 506 ? 7.646 42.328 25.078 1.00 82.95 506 LYS A N 1
ATOM 3555 C CA . LYS A 1 506 ? 7.793 41.520 26.279 1.00 83.50 506 LYS A CA 1
ATOM 3556 C C . LYS A 1 506 ? 7.265 42.343 27.441 1.00 83.17 506 LYS A C 1
ATOM 3557 O O . LYS A 1 506 ? 7.738 43.459 27.675 1.00 83.20 506 LYS A O 1
ATOM 3563 N N . THR A 1 507 ? 6.274 41.810 28.151 1.00 88.89 507 THR A N 1
ATOM 3564 C CA . THR A 1 507 ? 5.600 42.544 29.210 1.00 87.49 507 THR A CA 1
ATOM 3565 C C . THR A 1 507 ? 5.511 41.680 30.454 1.00 87.98 507 THR A C 1
ATOM 3566 O O . THR A 1 507 ? 4.977 40.571 30.403 1.00 82.68 507 THR A O 1
ATOM 3570 N N . ARG A 1 508 ? 6.002 42.196 31.573 1.00 99.15 508 ARG A N 1
ATOM 3571 C CA . ARG A 1 508 ? 5.835 41.514 32.852 1.00 99.04 508 ARG A CA 1
ATOM 3572 C C . ARG A 1 508 ? 4.464 41.889 33.405 1.00 95.54 508 ARG A C 1
ATOM 3573 O O . ARG A 1 508 ? 4.221 43.054 33.738 1.00 91.19 508 ARG A O 1
ATOM 3581 N N . ILE A 1 509 ? 3.555 40.916 33.491 1.00 94.94 509 ILE A N 1
ATOM 3582 C CA . ILE A 1 509 ? 2.232 41.121 34.072 1.00 93.13 509 ILE A CA 1
ATOM 3583 C C . ILE A 1 509 ? 2.066 40.176 35.254 1.00 101.49 509 ILE A C 1
ATOM 3584 O O . ILE A 1 509 ? 2.354 38.977 35.144 1.00 96.35 509 ILE A O 1
ATOM 3589 N N . GLY A 1 510 ? 1.582 40.709 36.372 1.00 100.04 510 GLY A N 1
ATOM 3590 C CA . GLY A 1 510 ? 1.467 39.895 37.570 1.00 93.61 510 GLY A CA 1
ATOM 3591 C C . GLY A 1 510 ? 2.840 39.433 38.004 1.00 111.88 510 GLY A C 1
ATOM 3592 O O . GLY A 1 510 ? 3.796 40.217 38.047 1.00 106.93 510 GLY A O 1
ATOM 3593 N N . ASP A 1 511 ? 2.952 38.143 38.328 1.00 118.83 511 ASP A N 1
ATOM 3594 C CA . ASP A 1 511 ? 4.239 37.515 38.594 1.00 124.11 511 ASP A CA 1
ATOM 3595 C C . ASP A 1 511 ? 4.724 36.684 37.412 1.00 117.95 511 ASP A C 1
ATOM 3596 O O . ASP A 1 511 ? 5.621 35.848 37.569 1.00 120.75 511 ASP A O 1
ATOM 3601 N N . GLY A 1 512 ? 4.141 36.891 36.236 1.00 111.92 512 GLY A N 1
ATOM 3602 C CA . GLY A 1 512 ? 4.560 36.178 35.049 1.00 103.98 512 GLY A CA 1
ATOM 3603 C C . GLY A 1 512 ? 4.911 37.131 33.930 1.00 96.92 512 GLY A C 1
ATOM 3604 O O . GLY A 1 512 ? 5.023 38.342 34.147 1.00 98.03 512 GLY A O 1
ATOM 3605 N N . LEU A 1 513 ? 5.081 36.599 32.725 1.00 90.22 513 LEU A N 1
ATOM 3606 C CA . LEU A 1 513 ? 5.496 37.405 31.589 1.00 87.79 513 LEU A CA 1
ATOM 3607 C C . LEU A 1 513 ? 4.727 36.969 30.357 1.00 85.52 513 LEU A C 1
ATOM 3608 O O . LEU A 1 513 ? 4.493 35.776 30.144 1.00 83.14 513 LEU A O 1
ATOM 3613 N N . LEU A 1 514 ? 4.332 37.950 29.557 1.00 82.02 514 LEU A N 1
ATOM 3614 C CA . LEU A 1 514 ? 3.649 37.745 28.291 1.00 75.44 514 LEU A CA 1
ATOM 3615 C C . LEU A 1 514 ? 4.557 38.280 27.202 1.00 76.95 514 LEU A C 1
ATOM 3616 O O . LEU A 1 514 ? 4.869 39.476 27.182 1.00 80.94 514 LEU A O 1
ATOM 3621 N N . SER A 1 515 ? 4.977 37.403 26.303 1.00 89.41 515 SER A N 1
ATOM 3622 C CA . SER A 1 515 ? 5.876 37.767 25.222 1.00 86.85 515 SER A CA 1
ATOM 3623 C C . SER A 1 515 ? 5.196 37.529 23.883 1.00 87.97 515 SER A C 1
ATOM 3624 O O . SER A 1 515 ? 4.417 36.581 23.717 1.00 81.51 515 SER A O 1
ATOM 3627 N N . LEU A 1 516 ? 5.497 38.408 22.937 1.00 94.22 516 LEU A N 1
ATOM 3628 C CA . LEU A 1 516 ? 4.981 38.345 21.580 1.00 84.36 516 LEU A CA 1
ATOM 3629 C C . LEU A 1 516 ? 6.136 38.549 20.615 1.00 89.94 516 LEU A C 1
ATOM 3630 O O . LEU A 1 516 ? 7.046 39.337 20.894 1.00 82.56 516 LEU A O 1
ATOM 3635 N N . ALA A 1 517 ? 6.087 37.855 19.477 1.00 91.80 517 ALA A N 1
ATOM 3636 C CA . ALA A 1 517 ? 7.099 38.009 18.440 1.00 91.04 517 ALA A CA 1
ATOM 3637 C C . ALA A 1 517 ? 6.498 37.680 17.079 1.00 94.69 517 ALA A C 1
ATOM 3638 O O . ALA A 1 517 ? 5.652 36.790 16.966 1.00 90.38 517 ALA A O 1
ATOM 3640 N N . LEU A 1 518 ? 6.943 38.410 16.050 1.00 105.75 518 LEU A N 1
ATOM 3641 C CA . LEU A 1 518 ? 6.528 38.213 14.666 1.00 103.20 518 LEU A CA 1
ATOM 3642 C C . LEU A 1 518 ? 7.757 38.286 13.766 1.00 100.63 518 LEU A C 1
ATOM 3643 O O . LEU A 1 518 ? 8.593 39.178 13.938 1.00 100.57 518 LEU A O 1
ATOM 3648 N N . PHE A 1 519 ? 7.865 37.368 12.797 1.00 91.57 519 PHE A N 1
ATOM 3649 C CA . PHE A 1 519 ? 9.100 37.280 12.023 1.00 89.66 519 PHE A CA 1
ATOM 3650 C C . PHE A 1 519 ? 8.847 36.820 10.591 1.00 91.68 519 PHE A C 1
ATOM 3651 O O . PHE A 1 519 ? 7.852 36.151 10.291 1.00 87.24 519 PHE A O 1
ATOM 3659 N N . GLN A 1 520 ? 9.783 37.193 9.707 1.00 99.36 520 GLN A N 1
ATOM 3660 C CA . GLN A 1 520 ? 9.861 36.632 8.360 1.00 95.13 520 GLN A CA 1
ATOM 3661 C C . GLN A 1 520 ? 11.325 36.415 7.987 1.00 96.64 520 GLN A C 1
ATOM 3662 O O . GLN A 1 520 ? 12.227 37.092 8.498 1.00 101.64 520 GLN A O 1
ATOM 3668 N N . THR A 1 521 ? 11.543 35.463 7.077 1.00 95.77 521 THR A N 1
ATOM 3669 C CA . THR A 1 521 ? 12.875 35.061 6.647 1.00 90.72 521 THR A CA 1
ATOM 3670 C C . THR A 1 521 ? 12.902 34.859 5.139 1.00 87.54 521 THR A C 1
ATOM 3671 O O . THR A 1 521 ? 12.068 34.127 4.591 1.00 86.03 521 THR A O 1
ATOM 3675 N N . ASP A 1 522 ? 13.880 35.494 4.486 1.00 90.93 522 ASP A N 1
ATOM 3676 C CA . ASP A 1 522 ? 14.116 35.363 3.047 1.00 100.47 522 ASP A CA 1
ATOM 3677 C C . ASP A 1 522 ? 15.300 34.422 2.841 1.00 82.95 522 ASP A C 1
ATOM 3678 O O . ASP A 1 522 ? 16.457 34.800 3.043 1.00 70.44 522 ASP A O 1
ATOM 3683 N N . THR A 1 523 ? 15.011 33.195 2.432 1.00 74.37 523 THR A N 1
ATOM 3684 C CA . THR A 1 523 ? 16.058 32.252 2.087 1.00 63.43 523 THR A CA 1
ATOM 3685 C C . THR A 1 523 ? 16.361 32.372 0.603 1.00 74.36 523 THR A C 1
ATOM 3686 O O . THR A 1 523 ? 15.481 32.662 -0.210 1.00 77.80 523 THR A O 1
ATOM 3690 N N . ASP A 1 524 ? 17.623 32.162 0.255 1.00 79.58 524 ASP A N 1
ATOM 3691 C CA . ASP A 1 524 ? 18.033 32.219 -1.136 1.00 71.45 524 ASP A CA 1
ATOM 3692 C C . ASP A 1 524 ? 19.160 31.224 -1.336 1.00 74.13 524 ASP A C 1
ATOM 3693 O O . ASP A 1 524 ? 19.857 30.848 -0.390 1.00 77.05 524 ASP A O 1
ATOM 3698 N N . ASP A 1 525 ? 19.332 30.792 -2.584 1.00 85.71 525 ASP A N 1
ATOM 3699 C CA . ASP A 1 525 ? 20.383 29.837 -2.914 1.00 82.09 525 ASP A CA 1
ATOM 3700 C C . ASP A 1 525 ? 20.229 28.566 -2.091 1.00 66.43 525 ASP A C 1
ATOM 3701 O O . ASP A 1 525 ? 21.212 27.951 -1.677 1.00 71.32 525 ASP A O 1
ATOM 3706 N N . GLU A 1 526 ? 18.983 28.191 -1.819 1.00 78.87 526 GLU A N 1
ATOM 3707 C CA . GLU A 1 526 ? 18.699 26.970 -1.081 1.00 84.47 526 GLU A CA 1
ATOM 3708 C C . GLU A 1 526 ? 19.424 25.794 -1.722 1.00 71.93 526 GLU A C 1
ATOM 3709 O O . GLU A 1 526 ? 19.334 25.581 -2.933 1.00 78.62 526 GLU A O 1
ATOM 3715 N N . ILE A 1 527 ? 20.153 25.038 -0.905 1.00 70.60 527 ILE A N 1
ATOM 3716 C CA . ILE A 1 527 ? 20.893 23.874 -1.388 1.00 74.11 527 ILE A CA 1
ATOM 3717 C C . ILE A 1 527 ? 19.954 22.673 -1.442 1.00 78.22 527 ILE A C 1
ATOM 3718 O O . ILE A 1 527 ? 19.414 22.244 -0.415 1.00 77.23 527 ILE A O 1
ATOM 3723 N N . VAL A 1 528 ? 19.780 22.111 -2.641 1.00 71.73 528 VAL A N 1
ATOM 3724 C CA . VAL A 1 528 ? 18.857 21.012 -2.891 1.00 77.85 528 VAL A CA 1
ATOM 3725 C C . VAL A 1 528 ? 19.591 19.916 -3.663 1.00 68.74 528 VAL A C 1
ATOM 3726 O O . VAL A 1 528 ? 20.757 20.061 -4.016 1.00 75.76 528 VAL A O 1
ATOM 3730 N N . VAL A 1 529 ? 18.895 18.801 -3.908 1.00 66.96 529 VAL A N 1
ATOM 3731 C CA . VAL A 1 529 ? 19.440 17.681 -4.672 1.00 57.71 529 VAL A CA 1
ATOM 3732 C C . VAL A 1 529 ? 19.220 17.944 -6.155 1.00 72.87 529 VAL A C 1
ATOM 3733 O O . VAL A 1 529 ? 18.149 18.411 -6.568 1.00 84.86 529 VAL A O 1
ATOM 3737 N N . ASP A 1 530 ? 20.234 17.632 -6.965 1.00 76.58 530 ASP A N 1
ATOM 3738 C CA . ASP A 1 530 ? 20.162 17.795 -8.411 1.00 73.90 530 ASP A CA 1
ATOM 3739 C C . ASP A 1 530 ? 20.083 16.427 -9.101 1.00 66.85 530 ASP A C 1
ATOM 3740 O O . ASP A 1 530 ? 19.069 16.101 -9.718 1.00 77.04 530 ASP A O 1
ATOM 3745 N N . SER A 1 531 ? 21.151 15.651 -9.036 1.00 63.82 531 SER A N 1
ATOM 3746 C CA . SER A 1 531 ? 21.173 14.303 -9.569 1.00 76.22 531 SER A CA 1
ATOM 3747 C C . SER A 1 531 ? 21.381 13.328 -8.419 1.00 66.32 531 SER A C 1
ATOM 3748 O O . SER A 1 531 ? 21.795 13.704 -7.321 1.00 64.32 531 SER A O 1
ATOM 3751 N N . SER A 1 532 ? 21.072 12.065 -8.676 1.00 67.38 532 SER A N 1
ATOM 3752 C CA . SER A 1 532 ? 21.331 11.029 -7.689 1.00 55.58 532 SER A CA 1
ATOM 3753 C C . SER A 1 532 ? 21.174 9.663 -8.333 1.00 55.60 532 SER A C 1
ATOM 3754 O O . SER A 1 532 ? 20.066 9.267 -8.714 1.00 76.53 532 SER A O 1
ATOM 3757 N N . SER A 1 533 ? 22.282 8.944 -8.464 1.00 62.06 533 SER A N 1
ATOM 3758 C CA . SER A 1 533 ? 22.278 7.626 -9.075 1.00 75.59 533 SER A CA 1
ATOM 3759 C C . SER A 1 533 ? 23.544 6.902 -8.654 1.00 72.57 533 SER A C 1
ATOM 3760 O O . SER A 1 533 ? 24.586 7.526 -8.437 1.00 71.72 533 SER A O 1
ATOM 3763 N N . GLY A 1 534 ? 23.443 5.581 -8.547 1.00 83.90 534 GLY A N 1
ATOM 3764 C CA . GLY A 1 534 ? 24.594 4.785 -8.170 1.00 84.71 534 GLY A CA 1
ATOM 3765 C C . GLY A 1 534 ? 25.104 5.040 -6.771 1.00 68.28 534 GLY A C 1
ATOM 3766 O O . GLY A 1 534 ? 26.302 4.892 -6.520 1.00 73.59 534 GLY A O 1
ATOM 3767 N N . GLY A 1 535 ? 24.228 5.422 -5.848 1.00 88.93 535 GLY A N 1
ATOM 3768 C CA . GLY A 1 535 ? 24.614 5.597 -4.468 1.00 92.15 535 GLY A CA 1
ATOM 3769 C C . GLY A 1 535 ? 25.306 6.899 -4.145 1.00 74.93 535 GLY A C 1
ATOM 3770 O O . GLY A 1 535 ? 25.643 7.126 -2.973 1.00 66.04 535 GLY A O 1
ATOM 3771 N N . ARG A 1 536 ? 25.524 7.766 -5.134 1.00 52.98 536 ARG A N 1
ATOM 3772 C CA . ARG A 1 536 ? 26.180 9.050 -4.922 1.00 62.89 536 ARG A CA 1
ATOM 3773 C C . ARG A 1 536 ? 25.208 10.174 -5.244 1.00 67.01 536 ARG A C 1
ATOM 3774 O O . ARG A 1 536 ? 24.774 10.314 -6.393 1.00 70.75 536 ARG A O 1
ATOM 3782 N N . THR A 1 537 ? 24.890 10.983 -4.235 1.00 66.81 537 THR A N 1
ATOM 3783 C CA . THR A 1 537 ? 23.964 12.095 -4.398 1.00 75.41 537 THR A CA 1
ATOM 3784 C C . THR A 1 537 ? 24.730 13.371 -4.720 1.00 62.33 537 THR A C 1
ATOM 3785 O O . THR A 1 537 ? 25.757 13.671 -4.105 1.00 72.13 537 THR A O 1
ATOM 3789 N N . THR A 1 538 ? 24.222 14.118 -5.693 1.00 62.66 538 THR A N 1
ATOM 3790 C CA . THR A 1 538 ? 24.805 15.378 -6.123 1.00 60.51 538 THR A CA 1
ATOM 3791 C C . THR A 1 538 ? 23.836 16.511 -5.815 1.00 58.80 538 THR A C 1
ATOM 3792 O O . THR A 1 538 ? 22.614 16.340 -5.866 1.00 72.20 538 THR A O 1
ATOM 3796 N N . TYR A 1 539 ? 24.384 17.678 -5.508 1.00 53.06 539 TYR A N 1
ATOM 3797 C CA . TYR A 1 539 ? 23.593 18.787 -5.000 1.00 65.06 539 TYR A CA 1
ATOM 3798 C C . TYR A 1 539 ? 23.794 20.028 -5.861 1.00 64.36 539 TYR A C 1
ATOM 3799 O O . TYR A 1 539 ? 24.679 20.088 -6.719 1.00 61.23 539 TYR A O 1
ATOM 3808 N N . LYS A 1 540 ? 22.938 21.022 -5.618 1.00 66.72 540 LYS A N 1
ATOM 3809 C CA . LYS A 1 540 ? 22.768 22.158 -6.515 1.00 65.52 540 LYS A CA 1
ATOM 3810 C C . LYS A 1 540 ? 22.190 23.322 -5.721 1.00 60.45 540 LYS A C 1
ATOM 3811 O O . LYS A 1 540 ? 21.685 23.152 -4.607 1.00 59.04 540 LYS A O 1
ATOM 3817 N N . ASN A 1 541 ? 22.317 24.516 -6.298 1.00 78.50 541 ASN A N 1
ATOM 3818 C CA . ASN A 1 541 ? 21.738 25.742 -5.758 1.00 77.81 541 ASN A CA 1
ATOM 3819 C C . ASN A 1 541 ? 20.603 26.187 -6.669 1.00 83.63 541 ASN A C 1
ATOM 3820 O O . ASN A 1 541 ? 20.824 26.445 -7.859 1.00 81.70 541 ASN A O 1
ATOM 3825 N N . ALA A 1 542 ? 19.399 26.294 -6.110 1.00 94.62 542 ALA A N 1
ATOM 3826 C CA . ALA A 1 542 ? 18.236 26.677 -6.904 1.00 101.74 542 ALA A CA 1
ATOM 3827 C C . ALA A 1 542 ? 17.133 27.151 -5.976 1.00 91.00 542 ALA A C 1
ATOM 3828 O O . ALA A 1 542 ? 16.639 26.372 -5.155 1.00 88.27 542 ALA A O 1
ATOM 3830 N N . GLY A 1 543 ? 16.775 28.413 -6.092 1.00 86.75 543 GLY A N 1
ATOM 3831 C CA . GLY A 1 543 ? 15.497 28.865 -5.588 1.00 76.14 543 GLY A CA 1
ATOM 3832 C C . GLY A 1 543 ? 15.606 29.683 -4.326 1.00 80.67 543 GLY A C 1
ATOM 3833 O O . GLY A 1 543 ? 16.562 29.564 -3.542 1.00 77.23 543 GLY A O 1
ATOM 3834 N N . LYS A 1 544 ? 14.611 30.541 -4.114 1.00 76.59 544 LYS A N 1
ATOM 3835 C CA . LYS A 1 544 ? 14.429 31.295 -2.891 1.00 73.78 544 LYS A CA 1
ATOM 3836 C C . LYS A 1 544 ? 13.259 30.707 -2.121 1.00 73.93 544 LYS A C 1
ATOM 3837 O O . LYS A 1 544 ? 12.496 29.878 -2.627 1.00 82.51 544 LYS A O 1
ATOM 3843 N N . THR A 1 545 ? 13.120 31.154 -0.881 1.00 77.69 545 THR A N 1
ATOM 3844 C CA . THR A 1 545 ? 11.970 30.787 -0.077 1.00 76.96 545 THR A CA 1
ATOM 3845 C C . THR A 1 545 ? 11.627 31.957 0.828 1.00 72.18 545 THR A C 1
ATOM 3846 O O . THR A 1 545 ? 12.449 32.847 1.072 1.00 70.31 545 THR A O 1
ATOM 3850 N N . ARG A 1 546 ? 10.405 31.941 1.339 1.00 77.39 546 ARG A N 1
ATOM 3851 C CA . ARG A 1 546 ? 10.015 32.931 2.328 1.00 79.26 546 ARG A CA 1
ATOM 3852 C C . ARG A 1 546 ? 9.241 32.222 3.420 1.00 81.24 546 ARG A C 1
ATOM 3853 O O . ARG A 1 546 ? 8.378 31.385 3.137 1.00 75.86 546 ARG A O 1
ATOM 3861 N N . ARG A 1 547 ? 9.566 32.550 4.665 1.00 88.18 547 ARG A N 1
ATOM 3862 C CA . ARG A 1 547 ? 8.964 31.900 5.824 1.00 83.08 547 ARG A CA 1
ATOM 3863 C C . ARG A 1 547 ? 8.500 32.977 6.790 1.00 80.39 547 ARG A C 1
ATOM 3864 O O . ARG A 1 547 ? 9.324 33.697 7.355 1.00 85.31 547 ARG A O 1
ATOM 3872 N N . GLN A 1 548 ? 7.188 33.093 6.970 1.00 86.64 548 GLN A N 1
ATOM 3873 C CA . GLN A 1 548 ? 6.584 34.043 7.893 1.00 84.92 548 GLN A CA 1
ATOM 3874 C C . GLN A 1 548 ? 5.999 33.286 9.077 1.00 82.58 548 GLN A C 1
ATOM 3875 O O . GLN A 1 548 ? 5.619 32.121 8.954 1.00 74.04 548 GLN A O 1
ATOM 3881 N N . GLY A 1 549 ? 5.923 33.944 10.228 1.00 80.36 549 GLY A N 1
ATOM 3882 C CA . GLY A 1 549 ? 5.340 33.276 11.378 1.00 66.66 549 GLY A CA 1
ATOM 3883 C C . GLY A 1 549 ? 5.241 34.191 12.578 1.00 75.52 549 GLY A C 1
ATOM 3884 O O . GLY A 1 549 ? 5.696 35.343 12.563 1.00 76.51 549 GLY A O 1
ATOM 3885 N N . ALA A 1 550 ? 4.646 33.638 13.635 1.00 72.63 550 ALA A N 1
ATOM 3886 C CA . ALA A 1 550 ? 4.442 34.379 14.870 1.00 74.06 550 ALA A CA 1
ATOM 3887 C C . ALA A 1 550 ? 4.514 33.442 16.067 1.00 80.69 550 ALA A C 1
ATOM 3888 O O . ALA A 1 550 ? 4.196 32.250 15.968 1.00 74.15 550 ALA A O 1
ATOM 3890 N N . GLU A 1 551 ? 4.946 34.016 17.196 1.00 84.81 551 GLU A N 1
ATOM 3891 C CA . GLU A 1 551 ? 5.112 33.337 18.473 1.00 81.01 551 GLU A CA 1
ATOM 3892 C C . GLU A 1 551 ? 4.377 34.142 19.537 1.00 83.58 551 GLU A C 1
ATOM 3893 O O . GLU A 1 551 ? 4.540 35.367 19.611 1.00 83.87 551 GLU A O 1
ATOM 3899 N N . LEU A 1 552 ? 3.603 33.464 20.378 1.00 78.43 552 LEU A N 1
ATOM 3900 C CA . LEU A 1 552 ? 2.972 34.119 21.516 1.00 79.47 552 LEU A CA 1
ATOM 3901 C C . LEU A 1 552 ? 3.110 33.226 22.734 1.00 75.20 552 LEU A C 1
ATOM 3902 O O . LEU A 1 552 ? 2.856 32.023 22.643 1.00 67.02 552 LEU A O 1
ATOM 3907 N N . ALA A 1 553 ? 3.507 33.809 23.865 1.00 76.08 553 ALA A N 1
ATOM 3908 C CA . ALA A 1 553 ? 3.688 33.047 25.090 1.00 80.64 553 ALA A CA 1
ATOM 3909 C C . ALA A 1 553 ? 3.205 33.853 26.285 1.00 90.37 553 ALA A C 1
ATOM 3910 O O . ALA A 1 553 ? 3.260 35.085 26.293 1.00 85.73 553 ALA A O 1
ATOM 3912 N N . TRP A 1 554 ? 2.740 33.136 27.303 1.00 90.91 554 TRP A N 1
ATOM 3913 C CA . TRP A 1 554 ? 2.292 33.770 28.533 1.00 98.99 554 TRP A CA 1
ATOM 3914 C C . TRP A 1 554 ? 2.484 32.792 29.680 1.00 90.93 554 TRP A C 1
ATOM 3915 O O . TRP A 1 554 ? 2.028 31.645 29.615 1.00 81.53 554 TRP A O 1
ATOM 3926 N N . ASP A 1 555 ? 3.172 33.254 30.716 1.00 87.80 555 ASP A N 1
ATOM 3927 C CA . ASP A 1 555 ? 3.434 32.487 31.921 1.00 87.27 555 ASP A CA 1
ATOM 3928 C C . ASP A 1 555 ? 2.945 33.287 33.117 1.00 93.90 555 ASP A C 1
ATOM 3929 O O . ASP A 1 555 ? 3.092 34.513 33.149 1.00 95.27 555 ASP A O 1
ATOM 3934 N N . GLN A 1 556 ? 2.347 32.601 34.090 1.00 89.74 556 GLN A N 1
ATOM 3935 C CA . GLN A 1 556 ? 1.861 33.284 35.279 1.00 102.05 556 GLN A CA 1
ATOM 3936 C C . GLN A 1 556 ? 1.896 32.331 36.464 1.00 103.89 556 GLN A C 1
ATOM 3937 O O . GLN A 1 556 ? 1.675 31.124 36.319 1.00 102.61 556 GLN A O 1
ATOM 3943 N N . ARG A 1 557 ? 2.188 32.881 37.643 1.00 106.60 557 ARG A N 1
ATOM 3944 C CA . ARG A 1 557 ? 2.254 32.128 38.919 1.00 104.63 557 ARG A CA 1
ATOM 3945 C C . ARG A 1 557 ? 1.440 32.896 39.964 1.00 110.90 557 ARG A C 1
ATOM 3946 O O . ARG A 1 557 ? 1.437 34.120 39.903 1.00 115.82 557 ARG A O 1
ATOM 3954 N N . PHE A 1 558 ? 0.759 32.196 40.871 1.00 115.56 558 PHE A N 1
ATOM 3955 C CA . PHE A 1 558 ? -0.096 32.760 41.904 1.00 123.36 558 PHE A CA 1
ATOM 3956 C C . PHE A 1 558 ? 0.191 32.088 43.241 1.00 131.47 558 PHE A C 1
ATOM 3957 O O . PHE A 1 558 ? 0.543 30.906 43.289 1.00 145.92 558 PHE A O 1
ATOM 3965 N N . ALA A 1 559 ? -0.022 32.843 44.326 1.00 132.12 559 ALA A N 1
ATOM 3966 C CA . ALA A 1 559 ? 0.148 32.318 45.679 1.00 135.48 559 ALA A CA 1
ATOM 3967 C C . ALA A 1 559 ? -0.530 30.959 45.815 1.00 130.93 559 ALA A C 1
ATOM 3968 O O . ALA A 1 559 ? -1.527 30.662 45.155 1.00 132.98 559 ALA A O 1
ATOM 3970 N N . GLY A 1 560 ? 0.018 30.128 46.707 1.00 138.14 560 GLY A N 1
ATOM 3971 C CA . GLY A 1 560 ? -0.321 28.716 46.694 1.00 142.33 560 GLY A CA 1
ATOM 3972 C C . GLY A 1 560 ? 0.280 27.986 45.518 1.00 136.34 560 GLY A C 1
ATOM 3973 O O . GLY A 1 560 ? -0.158 26.881 45.185 1.00 120.64 560 GLY A O 1
ATOM 3974 N N . ASP A 1 561 ? 1.291 28.587 44.891 1.00 131.61 561 ASP A N 1
ATOM 3975 C CA . ASP A 1 561 ? 1.872 28.136 43.635 1.00 129.85 561 ASP A CA 1
ATOM 3976 C C . ASP A 1 561 ? 0.852 27.452 42.734 1.00 119.26 561 ASP A C 1
ATOM 3977 O O . ASP A 1 561 ? 0.896 26.235 42.501 1.00 111.28 561 ASP A O 1
ATOM 3982 N N . PHE A 1 562 ? -0.085 28.255 42.243 1.00 118.49 562 PHE A N 1
ATOM 3983 C CA . PHE A 1 562 ? -0.906 27.911 41.089 1.00 108.69 562 PHE A CA 1
ATOM 3984 C C . PHE A 1 562 ? -0.215 28.484 39.856 1.00 105.82 562 PHE A C 1
ATOM 3985 O O . PHE A 1 562 ? -0.059 29.704 39.752 1.00 110.44 562 PHE A O 1
ATOM 3993 N N . ARG A 1 563 ? 0.210 27.627 38.930 1.00 108.57 563 ARG A N 1
ATOM 3994 C CA . ARG A 1 563 ? 0.963 28.088 37.772 1.00 107.65 563 ARG A CA 1
ATOM 3995 C C . ARG A 1 563 ? 0.250 27.732 36.476 1.00 99.12 563 ARG A C 1
ATOM 3996 O O . ARG A 1 563 ? -0.283 26.626 36.328 1.00 92.41 563 ARG A O 1
ATOM 4004 N N . VAL A 1 564 ? 0.245 28.685 35.542 1.00 102.76 564 VAL A N 1
ATOM 4005 C CA . VAL A 1 564 ? -0.362 28.506 34.229 1.00 100.43 564 VAL A CA 1
ATOM 4006 C C . VAL A 1 564 ? 0.640 28.930 33.162 1.00 100.15 564 VAL A C 1
ATOM 4007 O O . VAL A 1 564 ? 1.388 29.901 33.344 1.00 96.16 564 VAL A O 1
ATOM 4011 N N . ASN A 1 565 ? 0.651 28.196 32.045 1.00 95.88 565 ASN A N 1
ATOM 4012 C CA . ASN A 1 565 ? 1.544 28.474 30.929 1.00 94.25 565 ASN A CA 1
ATOM 4013 C C . ASN A 1 565 ? 0.829 28.201 29.618 1.00 89.47 565 ASN A C 1
ATOM 4014 O O . ASN A 1 565 ? 0.097 27.218 29.496 1.00 72.96 565 ASN A O 1
ATOM 4019 N N . ALA A 1 566 ? 1.048 29.069 28.635 1.00 96.48 566 ALA A N 1
ATOM 4020 C CA . ALA A 1 566 ? 0.415 28.903 27.337 1.00 76.34 566 ALA A CA 1
ATOM 4021 C C . ALA A 1 566 ? 1.310 29.509 26.270 1.00 85.03 566 ALA A C 1
ATOM 4022 O O . ALA A 1 566 ? 2.104 30.414 26.544 1.00 86.19 566 ALA A O 1
ATOM 4024 N N . SER A 1 567 ? 1.182 28.988 25.053 1.00 78.42 567 SER A N 1
ATOM 4025 C CA . SER A 1 567 ? 1.926 29.521 23.921 1.00 72.49 567 SER A CA 1
ATOM 4026 C C . SER A 1 567 ? 1.348 28.946 22.637 1.00 65.21 567 SER A C 1
ATOM 4027 O O . SER A 1 567 ? 0.794 27.845 22.625 1.00 56.26 567 SER A O 1
ATOM 4030 N N . TRP A 1 568 ? 1.476 29.719 21.564 1.00 76.10 568 TRP A N 1
ATOM 4031 C CA . TRP A 1 568 ? 1.049 29.301 20.236 1.00 75.24 568 TRP A CA 1
ATOM 4032 C C . TRP A 1 568 ? 2.045 29.836 19.215 1.00 79.42 568 TRP A C 1
ATOM 4033 O O . TRP A 1 568 ? 2.783 30.796 19.471 1.00 70.11 568 TRP A O 1
ATOM 4044 N N . THR A 1 569 ? 2.065 29.191 18.049 1.00 74.87 569 THR A N 1
ATOM 4045 C CA . THR A 1 569 ? 3.052 29.491 17.023 1.00 75.64 569 THR A CA 1
ATOM 4046 C C . THR A 1 569 ? 2.485 29.167 15.648 1.00 77.01 569 THR A C 1
ATOM 4047 O O . THR A 1 569 ? 2.041 28.040 15.402 1.00 70.02 569 THR A O 1
ATOM 4051 N N . TRP A 1 570 ? 2.512 30.159 14.762 1.00 81.87 570 TRP A N 1
ATOM 4052 C CA . TRP A 1 570 ? 2.114 29.996 13.369 1.00 82.51 570 TRP A CA 1
ATOM 4053 C C . TRP A 1 570 ? 3.359 30.086 12.493 1.00 79.37 570 TRP A C 1
ATOM 4054 O O . TRP A 1 570 ? 4.266 30.875 12.784 1.00 66.18 570 TRP A O 1
ATOM 4065 N N . LEU A 1 571 ? 3.397 29.303 11.408 1.00 71.58 571 LEU A N 1
ATOM 4066 C CA . LEU A 1 571 ? 4.521 29.373 10.472 1.00 66.44 571 LEU A CA 1
ATOM 4067 C C . LEU A 1 571 ? 4.079 28.971 9.070 1.00 65.70 571 LEU A C 1
ATOM 4068 O O . LEU A 1 571 ? 3.867 27.787 8.793 1.00 69.65 571 LEU A O 1
ATOM 4073 N N . ASP A 1 572 ? 3.979 29.956 8.182 1.00 54.75 572 ASP A N 1
ATOM 4074 C CA . ASP A 1 572 ? 3.758 29.724 6.759 1.00 74.15 572 ASP A CA 1
ATOM 4075 C C . ASP A 1 572 ? 5.114 29.847 6.071 1.00 80.48 572 ASP A C 1
ATOM 4076 O O . ASP A 1 572 ? 5.599 30.955 5.823 1.00 77.64 572 ASP A O 1
ATOM 4081 N N . ALA A 1 573 ? 5.736 28.709 5.784 1.00 67.77 573 ALA A N 1
ATOM 4082 C CA . ALA A 1 573 ? 7.044 28.659 5.138 1.00 59.82 573 ALA A CA 1
ATOM 4083 C C . ALA A 1 573 ? 6.860 28.054 3.753 1.00 78.70 573 ALA A C 1
ATOM 4084 O O . ALA A 1 573 ? 6.687 26.839 3.615 1.00 71.40 573 ALA A O 1
ATOM 4086 N N . THR A 1 574 ? 6.915 28.902 2.729 1.00 87.02 574 THR A N 1
ATOM 4087 C CA . THR A 1 574 ? 6.671 28.488 1.359 1.00 75.01 574 THR A CA 1
ATOM 4088 C C . THR A 1 574 ? 7.923 28.699 0.519 1.00 72.64 574 THR A C 1
ATOM 4089 O O . THR A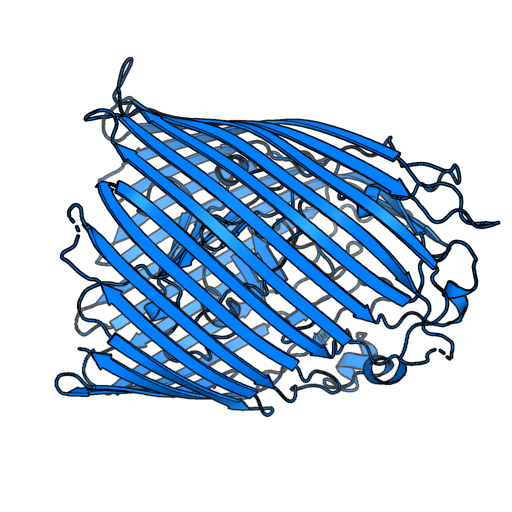 1 574 ? 8.818 29.481 0.867 1.00 70.30 574 THR A O 1
ATOM 4093 N N . TYR A 1 575 ? 7.977 27.966 -0.588 1.00 71.72 575 TYR A N 1
ATOM 4094 C CA . TYR A 1 575 ? 9.006 28.167 -1.593 1.00 63.42 575 TYR A CA 1
ATOM 4095 C C . TYR A 1 575 ? 8.605 29.312 -2.513 1.00 71.63 575 TYR A C 1
ATOM 4096 O O . TYR A 1 575 ? 7.417 29.573 -2.739 1.00 76.66 575 TYR A O 1
ATOM 4105 N N . ARG A 1 576 ? 9.612 30.009 -3.036 1.00 69.24 576 ARG A N 1
ATOM 4106 C CA . ARG A 1 576 ? 9.393 31.044 -4.039 1.00 69.77 576 ARG A CA 1
ATOM 4107 C C . ARG A 1 576 ? 10.063 30.693 -5.365 1.00 64.60 576 ARG A C 1
ATOM 4108 O O . ARG A 1 576 ? 10.209 31.558 -6.234 1.00 53.11 576 ARG A O 1
ATOM 4116 N N . SER A 1 577 ? 10.459 29.431 -5.539 1.00 63.32 577 SER A N 1
ATOM 4117 C CA . SER A 1 577 ? 11.202 29.019 -6.721 1.00 65.05 577 SER A CA 1
ATOM 4118 C C . SER A 1 577 ? 11.174 27.503 -6.822 1.00 65.06 577 SER A C 1
ATOM 4119 O O . SER A 1 577 ? 11.081 26.803 -5.812 1.00 52.86 577 SER A O 1
ATOM 4122 N N . ASN A 1 578 ? 11.248 27.009 -8.054 1.00 81.08 578 ASN A N 1
ATOM 4123 C CA . ASN A 1 578 ? 11.199 25.572 -8.284 1.00 78.40 578 ASN A CA 1
ATOM 4124 C C . ASN A 1 578 ? 12.470 24.926 -7.751 1.00 79.40 578 ASN A C 1
ATOM 4125 O O . ASN A 1 578 ? 13.581 25.334 -8.106 1.00 86.14 578 ASN A O 1
ATOM 4130 N N . VAL A 1 579 ? 12.306 23.923 -6.884 1.00 70.70 579 VAL A N 1
ATOM 4131 C CA . VAL A 1 579 ? 13.449 23.208 -6.326 1.00 80.07 579 VAL A CA 1
ATOM 4132 C C . VAL A 1 579 ? 13.328 21.712 -6.607 1.00 78.74 579 VAL A C 1
ATOM 4133 O O . VAL A 1 579 ? 13.749 20.880 -5.795 1.00 84.70 579 VAL A O 1
ATOM 4137 N N . CYS A 1 580 ? 12.776 21.356 -7.763 1.00 71.51 580 CYS A N 1
ATOM 4138 C CA . CYS A 1 580 ? 12.559 19.960 -8.125 1.00 60.12 580 CYS A CA 1
ATOM 4139 C C . CYS A 1 580 ? 12.804 19.814 -9.617 1.00 79.51 580 CYS A C 1
ATOM 4140 O O . CYS A 1 580 ? 12.319 20.631 -10.405 1.00 87.23 580 CYS A O 1
ATOM 4143 N N . ASN A 1 581 ? 13.553 18.779 -10.006 1.00 86.34 581 ASN A N 1
ATOM 4144 C CA . ASN A 1 581 ? 13.982 18.666 -11.398 1.00 92.13 581 ASN A CA 1
ATOM 4145 C C . ASN A 1 581 ? 12.812 18.362 -12.323 1.00 91.85 581 ASN A C 1
ATOM 4146 O O . ASN A 1 581 ? 12.736 18.898 -13.436 1.00 89.93 581 ASN A O 1
ATOM 4151 N N . GLU A 1 582 ? 11.888 17.513 -11.875 1.00 99.83 582 GLU A N 1
ATOM 4152 C CA . GLU A 1 582 ? 10.798 17.027 -12.705 1.00 87.23 582 GLU A CA 1
ATOM 4153 C C . GLU A 1 582 ? 9.448 17.586 -12.296 1.00 75.75 582 GLU A C 1
ATOM 4154 O O . GLU A 1 582 ? 8.441 17.266 -12.934 1.00 80.98 582 GLU A O 1
ATOM 4160 N N . GLN A 1 583 ? 9.391 18.400 -11.248 1.00 60.24 583 GLN A N 1
ATOM 4161 C CA . GLN A 1 583 ? 8.136 18.995 -10.826 1.00 72.82 583 GLN A CA 1
ATOM 4162 C C . GLN A 1 583 ? 8.359 20.442 -10.429 1.00 64.47 583 GLN A C 1
ATOM 4163 O O . GLN A 1 583 ? 9.427 20.810 -9.942 1.00 70.75 583 GLN A O 1
ATOM 4169 N N . ASP A 1 584 ? 7.343 21.267 -10.659 1.00 79.55 584 ASP A N 1
ATOM 4170 C CA . ASP A 1 584 ? 7.358 22.648 -10.179 1.00 73.41 584 ASP A CA 1
ATOM 4171 C C . ASP A 1 584 ? 6.912 22.618 -8.724 1.00 71.09 584 ASP A C 1
ATOM 4172 O O . ASP A 1 584 ? 5.736 22.425 -8.421 1.00 73.65 584 ASP A O 1
ATOM 4177 N N . CYS A 1 585 ? 7.868 22.782 -7.808 1.00 71.80 585 CYS A N 1
ATOM 4178 C CA . CYS A 1 585 ? 7.596 22.801 -6.374 1.00 65.04 585 CYS A CA 1
ATOM 4179 C C . CYS A 1 585 ? 7.493 24.226 -5.833 1.00 64.51 585 CYS A C 1
ATOM 4180 O O . CYS A 1 585 ? 7.732 24.453 -4.643 1.00 67.46 585 CYS A O 1
ATOM 4183 N N . ASN A 1 586 ? 7.128 25.194 -6.684 1.00 62.48 586 ASN A N 1
ATOM 4184 C CA . ASN A 1 586 ? 7.316 26.599 -6.331 1.00 59.26 586 ASN A CA 1
ATOM 4185 C C . ASN A 1 586 ? 6.417 27.018 -5.177 1.00 66.30 586 ASN A C 1
ATOM 4186 O O . ASN A 1 586 ? 6.884 27.571 -4.176 1.00 78.69 586 ASN A O 1
ATOM 4191 N N . GLY A 1 587 ? 5.119 26.808 -5.315 1.00 67.10 587 GLY A N 1
ATOM 4192 C CA . GLY A 1 587 ? 4.224 27.238 -4.267 1.00 79.88 587 GLY A CA 1
ATOM 4193 C C . GLY A 1 587 ? 4.171 26.339 -3.060 1.00 68.54 587 GLY A C 1
ATOM 4194 O O . GLY A 1 587 ? 3.425 26.626 -2.122 1.00 76.93 587 GLY A O 1
ATOM 4195 N N . ASN A 1 588 ? 4.955 25.268 -3.043 1.00 53.37 588 ASN A N 1
ATOM 4196 C CA . ASN A 1 588 ? 4.736 24.212 -2.070 1.00 53.40 588 ASN A CA 1
ATOM 4197 C C . ASN A 1 588 ? 5.175 24.634 -0.673 1.00 63.92 588 ASN A C 1
ATOM 4198 O O . ASN A 1 588 ? 5.897 25.618 -0.479 1.00 65.20 588 ASN A O 1
ATOM 4203 N N . ARG A 1 589 ? 4.702 23.867 0.309 1.00 82.36 589 ARG A N 1
ATOM 4204 C CA . ARG A 1 589 ? 5.041 24.082 1.703 1.00 88.26 589 ARG A CA 1
ATOM 4205 C C . ARG A 1 589 ? 6.501 23.714 1.956 1.00 78.56 589 ARG A C 1
ATOM 4206 O O . ARG A 1 589 ? 7.195 23.158 1.098 1.00 73.92 589 ARG A O 1
ATOM 4214 N N . MET A 1 590 ? 6.960 24.023 3.150 1.00 77.81 590 MET A N 1
ATOM 4215 C CA . MET A 1 590 ? 8.221 23.448 3.603 1.00 80.45 590 MET A CA 1
ATOM 4216 C C . MET A 1 590 ? 7.931 22.203 4.431 1.00 78.53 590 MET A C 1
ATOM 4217 O O . MET A 1 590 ? 7.057 22.241 5.307 1.00 82.18 590 MET A O 1
ATOM 4222 N N . PRO A 1 591 ? 8.596 21.079 4.163 1.00 65.10 591 PRO A N 1
ATOM 4223 C CA . PRO A 1 591 ? 8.325 19.872 4.953 1.00 76.84 591 PRO A CA 1
ATOM 4224 C C . PRO A 1 591 ? 8.932 19.983 6.343 1.00 79.54 591 PRO A C 1
ATOM 4225 O O . PRO A 1 591 ? 10.046 20.482 6.518 1.00 79.25 591 PRO A O 1
ATOM 4229 N N . GLY A 1 592 ? 8.171 19.527 7.339 1.00 82.02 592 GLY A N 1
ATOM 4230 C CA . GLY A 1 592 ? 8.572 19.564 8.720 1.00 71.52 592 GLY A CA 1
ATOM 4231 C C . GLY A 1 592 ? 7.927 20.670 9.532 1.00 67.57 592 GLY A C 1
ATOM 4232 O O . GLY A 1 592 ? 7.673 20.483 10.725 1.00 76.79 592 GLY A O 1
ATOM 4233 N N . ILE A 1 593 ? 7.651 21.811 8.918 1.00 76.18 593 ILE A N 1
ATOM 4234 C CA . ILE A 1 593 ? 7.054 22.933 9.632 1.00 74.49 593 ILE A CA 1
ATOM 4235 C C . ILE A 1 593 ? 5.566 22.680 9.823 1.00 71.21 593 ILE A C 1
ATOM 4236 O O . ILE A 1 593 ? 4.875 22.201 8.913 1.00 76.48 593 ILE A O 1
ATOM 4241 N N . ALA A 1 594 ? 5.068 23.008 11.017 1.00 58.32 594 ALA A N 1
ATOM 4242 C CA . ALA A 1 594 ? 3.652 22.895 11.349 1.00 68.34 594 ALA A CA 1
ATOM 4243 C C . ALA A 1 594 ? 3.022 24.279 11.236 1.00 71.78 594 ALA A C 1
ATOM 4244 O O . ALA A 1 594 ? 3.333 25.175 12.028 1.00 67.03 594 ALA A O 1
ATOM 4246 N N . ARG A 1 595 ? 2.114 24.445 10.275 1.00 72.47 595 ARG A N 1
ATOM 4247 C CA . ARG A 1 595 ? 1.441 25.745 10.008 1.00 78.75 595 ARG A CA 1
ATOM 4248 C C . ARG A 1 595 ? 0.908 26.354 11.311 1.00 79.82 595 ARG A C 1
ATOM 4249 O O . ARG A 1 595 ? 0.973 27.582 11.465 1.00 64.05 595 ARG A O 1
ATOM 4257 N N . ASN A 1 596 ? 0.515 25.490 12.246 1.00 86.83 596 ASN A N 1
ATOM 4258 C CA . ASN A 1 596 ? 0.017 25.890 13.553 1.00 71.44 596 ASN A CA 1
ATOM 4259 C C . ASN A 1 596 ? 0.504 24.899 14.598 1.00 63.18 596 ASN A C 1
ATOM 4260 O O . ASN A 1 596 ? 0.524 23.691 14.351 1.00 57.04 596 ASN A O 1
ATOM 4265 N N . MET A 1 597 ? 0.884 25.407 15.767 1.00 68.33 597 MET A N 1
ATOM 4266 C CA . MET A 1 597 ? 1.126 24.541 16.913 1.00 73.66 597 MET A CA 1
ATOM 4267 C C . MET A 1 597 ? 0.921 25.343 18.190 1.00 69.14 597 MET A C 1
ATOM 4268 O O . MET A 1 597 ? 0.982 26.573 18.193 1.00 69.35 597 MET A O 1
ATOM 4273 N N . GLY A 1 598 ? 0.655 24.632 19.277 1.00 59.58 598 GLY A N 1
ATOM 4274 C CA . GLY A 1 598 ? 0.346 25.295 20.527 1.00 59.59 598 GLY A CA 1
ATOM 4275 C C . GLY A 1 598 ? 0.510 24.385 21.718 1.00 58.99 598 GLY A C 1
ATOM 4276 O O . GLY A 1 598 ? 0.538 23.158 21.589 1.00 56.72 598 GLY A O 1
ATOM 4277 N N . PHE A 1 599 ? 0.597 25.003 22.890 1.00 58.68 599 PHE A N 1
ATOM 4278 C CA . PHE A 1 599 ? 0.866 24.294 24.130 1.00 60.04 599 PHE A CA 1
ATOM 4279 C C . PHE A 1 599 ? 0.196 25.049 25.266 1.00 67.50 599 PHE A C 1
ATOM 4280 O O . PHE A 1 599 ? 0.157 26.284 25.265 1.00 68.85 599 PHE A O 1
ATOM 4288 N N . ALA A 1 600 ? -0.344 24.299 26.226 1.00 66.46 600 ALA A N 1
ATOM 4289 C CA . ALA A 1 600 ? -0.960 24.905 27.400 1.00 67.83 600 ALA A CA 1
ATOM 4290 C C . ALA A 1 600 ? -0.903 23.936 28.570 1.00 74.25 600 ALA A C 1
ATOM 4291 O O . ALA A 1 600 ? -1.284 22.772 28.430 1.00 60.90 600 ALA A O 1
ATOM 4293 N N . SER A 1 601 ? -0.444 24.425 29.725 1.00 77.95 601 SER A N 1
ATOM 4294 C CA . SER A 1 601 ? -0.305 23.601 30.916 1.00 72.29 601 SER A CA 1
ATOM 4295 C C . SER A 1 601 ? -0.788 24.357 32.144 1.00 77.10 601 SER A C 1
ATOM 4296 O O . SER A 1 601 ? -0.643 25.580 32.239 1.00 74.97 601 SER A O 1
ATOM 4299 N N . ILE A 1 602 ? -1.347 23.606 33.096 1.00 83.08 602 ILE A N 1
ATOM 4300 C CA . ILE A 1 602 ? -1.770 24.161 34.380 1.00 84.88 602 ILE A CA 1
ATOM 4301 C C . ILE A 1 602 ? -1.353 23.209 35.493 1.00 85.07 602 ILE A C 1
ATOM 4302 O O . ILE A 1 602 ? -1.601 22.001 35.405 1.00 73.11 602 ILE A O 1
ATOM 4307 N N . GLY A 1 603 ? -0.748 23.759 36.554 1.00 94.42 603 GLY A N 1
ATOM 4308 C CA . GLY A 1 603 ? -0.224 22.952 37.641 1.00 94.50 603 GLY A CA 1
ATOM 4309 C C . GLY A 1 603 ? -0.397 23.535 39.034 1.00 93.50 603 GLY A C 1
ATOM 4310 O O . GLY A 1 603 ? -0.206 24.737 39.252 1.00 96.74 603 GLY A O 1
ATOM 4311 N N . TYR A 1 604 ? -0.767 22.674 39.989 1.00 83.34 604 TYR A N 1
ATOM 4312 C CA . TYR A 1 604 ? -0.859 23.020 41.407 1.00 99.76 604 TYR A CA 1
ATOM 4313 C C . TYR A 1 604 ? 0.371 22.427 42.080 1.00 107.35 604 TYR A C 1
ATOM 4314 O O . TYR A 1 604 ? 0.510 21.199 42.156 1.00 99.82 604 TYR A O 1
ATOM 4323 N N . VAL A 1 605 ? 1.265 23.290 42.557 1.00 109.90 605 VAL A N 1
ATOM 4324 C CA . VAL A 1 605 ? 2.543 22.813 43.073 1.00 103.01 605 VAL A CA 1
ATOM 4325 C C . VAL A 1 605 ? 2.773 23.331 44.486 1.00 112.97 605 VAL A C 1
ATOM 4326 O O . VAL A 1 605 ? 3.548 24.278 44.681 1.00 116.36 605 VAL A O 1
ATOM 4330 N N . PRO A 1 606 ? 2.136 22.745 45.497 1.00 110.48 606 PRO A N 1
ATOM 4331 C CA . PRO A 1 606 ? 2.543 23.031 46.874 1.00 105.32 606 PRO A CA 1
ATOM 4332 C C . PRO A 1 606 ? 3.890 22.387 47.163 1.00 107.65 606 PRO A C 1
ATOM 4333 O O . PRO A 1 606 ? 4.264 21.371 46.571 1.00 103.30 606 PRO A O 1
ATOM 4337 N N . GLU A 1 607 ? 4.630 23.001 48.078 1.00 105.74 607 GLU A N 1
ATOM 4338 C CA . GLU A 1 607 ? 6.003 22.589 48.310 1.00 106.05 607 GLU A CA 1
ATOM 4339 C C . GLU A 1 607 ? 6.127 21.428 49.284 1.00 111.68 607 GLU A C 1
ATOM 4340 O O . GLU A 1 607 ? 7.189 20.798 49.336 1.00 112.86 607 GLU A O 1
ATOM 4346 N N . ASP A 1 608 ? 5.078 21.122 50.050 1.00 109.97 608 ASP A N 1
ATOM 4347 C CA . ASP A 1 608 ? 5.202 20.133 51.112 1.00 106.85 608 ASP A CA 1
ATOM 4348 C C . ASP A 1 608 ? 4.151 19.033 51.022 1.00 108.65 608 ASP A C 1
ATOM 4349 O O . ASP A 1 608 ? 3.914 18.339 52.016 1.00 128.29 608 ASP A O 1
ATOM 4354 N N . GLY A 1 609 ? 3.523 18.840 49.872 1.00 96.79 609 GLY A N 1
ATOM 4355 C CA . GLY A 1 609 ? 2.474 17.847 49.813 1.00 100.99 609 GLY A CA 1
ATOM 4356 C C . GLY A 1 609 ? 2.009 17.529 48.415 1.00 103.35 609 GLY A C 1
ATOM 4357 O O . GLY A 1 609 ? 2.737 17.715 47.439 1.00 95.86 609 GLY A O 1
ATOM 4358 N N . TRP A 1 610 ? 0.773 17.028 48.348 1.00 112.94 610 TRP A N 1
ATOM 4359 C CA . TRP A 1 610 ? 0.155 16.620 47.093 1.00 93.75 610 TRP A CA 1
ATOM 4360 C C . TRP A 1 610 ? 0.272 17.718 46.046 1.00 95.20 610 TRP A C 1
ATOM 4361 O O . TRP A 1 610 ? -0.230 18.829 46.242 1.00 101.09 610 TRP A O 1
ATOM 4372 N N . TYR A 1 611 ? 0.934 17.402 44.931 1.00 91.77 611 TYR A N 1
ATOM 4373 C CA . TYR A 1 611 ? 1.022 18.284 43.774 1.00 82.80 611 TYR A CA 1
ATOM 4374 C C . TYR A 1 611 ? 0.475 17.569 42.546 1.00 64.72 611 TYR A C 1
ATOM 4375 O O . TYR A 1 611 ? 0.375 16.339 42.510 1.00 63.23 611 TYR A O 1
ATOM 4384 N N . ALA A 1 612 ? 0.132 18.354 41.525 1.00 74.42 612 ALA A N 1
ATOM 4385 C CA . ALA A 1 612 ? -0.434 17.789 40.305 1.00 79.12 612 ALA A CA 1
ATOM 4386 C C . ALA A 1 612 ? -0.312 18.796 39.169 1.00 78.03 612 ALA A C 1
ATOM 4387 O O . ALA A 1 612 ? -0.020 19.974 39.382 1.00 73.80 612 ALA A O 1
ATOM 4389 N N . GLY A 1 613 ? -0.541 18.311 37.950 1.00 83.68 613 GLY A N 1
ATOM 4390 C CA . GLY A 1 613 ? -0.480 19.160 36.774 1.00 84.88 613 GLY A CA 1
ATOM 4391 C C . GLY A 1 613 ? -0.986 18.451 35.537 1.00 84.77 613 GLY A C 1
ATOM 4392 O O . GLY A 1 613 ? -1.112 17.219 35.511 1.00 77.40 613 GLY A O 1
ATOM 4393 N N . THR A 1 614 ? -1.278 19.249 34.507 1.00 83.59 614 THR A N 1
ATOM 4394 C CA . THR A 1 614 ? -1.736 18.688 33.243 1.00 79.85 614 THR A CA 1
ATOM 4395 C C . THR A 1 614 ? -1.376 19.585 32.064 1.00 80.53 614 THR A C 1
ATOM 4396 O O . THR A 1 614 ? -1.550 20.811 32.118 1.00 66.93 614 THR A O 1
ATOM 4400 N N . GLU A 1 615 ? -0.921 18.938 30.986 1.00 82.84 615 GLU A N 1
ATOM 4401 C CA . GLU A 1 615 ? -0.405 19.576 29.785 1.00 85.48 615 GLU A CA 1
ATOM 4402 C C . GLU A 1 615 ? -1.260 19.211 28.573 1.00 65.55 615 GLU A C 1
ATOM 4403 O O . GLU A 1 615 ? -1.912 18.163 28.537 1.00 67.09 615 GLU A O 1
ATOM 4409 N N . ALA A 1 616 ? -1.204 20.067 27.551 1.00 61.69 616 ALA A N 1
ATOM 4410 C CA . ALA A 1 616 ? -1.854 19.803 26.273 1.00 70.53 616 ALA A CA 1
ATOM 4411 C C . ALA A 1 616 ? -1.020 20.392 25.139 1.00 70.91 616 ALA A C 1
ATOM 4412 O O . ALA A 1 616 ? -0.554 21.534 25.231 1.00 63.00 616 ALA A O 1
ATOM 4414 N N . ARG A 1 617 ? -0.865 19.612 24.061 1.00 70.78 617 ARG A N 1
ATOM 4415 C CA . ARG A 1 617 ? 0.035 19.937 22.953 1.00 83.38 617 ARG A CA 1
ATOM 4416 C C . ARG A 1 617 ? -0.682 19.721 21.622 1.00 74.51 617 ARG A C 1
ATOM 4417 O O . ARG A 1 617 ? -1.155 18.612 21.345 1.00 69.03 617 ARG A O 1
ATOM 4425 N N . TYR A 1 618 ? -0.733 20.763 20.785 1.00 59.40 618 TYR A N 1
ATOM 4426 C CA . TYR A 1 618 ? -1.344 20.707 19.459 1.00 69.88 618 TYR A CA 1
ATOM 4427 C C . TYR A 1 618 ? -0.267 20.887 18.398 1.00 71.44 618 TYR A C 1
ATOM 4428 O O . TYR A 1 618 ? 0.480 21.873 18.432 1.00 64.71 618 TYR A O 1
ATOM 4437 N N . MET A 1 619 ? -0.210 19.949 17.447 1.00 77.24 619 MET A N 1
ATOM 4438 C CA . MET A 1 619 ? 0.757 19.973 16.359 1.00 76.73 619 MET A CA 1
ATOM 4439 C C . MET A 1 619 ? 0.019 19.987 15.029 1.00 70.96 619 MET A C 1
ATOM 4440 O O . MET A 1 619 ? -0.701 19.034 14.703 1.00 80.83 619 MET A O 1
ATOM 4445 N N . GLY A 1 620 ? 0.216 21.049 14.260 1.00 66.69 620 GLY A N 1
ATOM 4446 C CA . GLY A 1 620 ? -0.436 21.166 12.970 1.00 77.76 620 GLY A CA 1
ATOM 4447 C C . GLY A 1 620 ? -0.009 20.069 12.014 1.00 69.03 620 GLY A C 1
ATOM 4448 O O . GLY A 1 620 ? 0.928 19.308 12.244 1.00 70.76 620 GLY A O 1
ATOM 4449 N N . ASP A 1 621 ? -0.742 19.983 10.910 1.00 82.24 621 ASP A N 1
ATOM 4450 C CA . ASP A 1 621 ? -0.371 19.054 9.853 1.00 74.89 621 ASP A CA 1
ATOM 4451 C C . ASP A 1 621 ? 0.929 19.525 9.215 1.00 71.56 621 ASP A C 1
ATOM 4452 O O . ASP A 1 621 ? 1.060 20.690 8.822 1.00 76.98 621 ASP A O 1
ATOM 4457 N N . ILE A 1 622 ? 1.907 18.624 9.158 1.00 69.15 622 ILE A N 1
ATOM 4458 C CA . ILE A 1 622 ? 3.239 18.926 8.651 1.00 78.77 622 ILE A CA 1
ATOM 4459 C C . ILE A 1 622 ? 3.480 18.068 7.417 1.00 65.38 622 ILE A C 1
ATOM 4460 O O . ILE A 1 622 ? 3.222 16.857 7.434 1.00 52.26 622 ILE A O 1
ATOM 4465 N N . MET A 1 623 ? 3.964 18.696 6.348 1.00 73.02 623 MET A N 1
ATOM 4466 C CA . MET A 1 623 ? 4.289 17.975 5.126 1.00 72.40 623 MET A CA 1
ATOM 4467 C C . MET A 1 623 ? 5.633 17.276 5.267 1.00 70.71 623 MET A C 1
ATOM 4468 O O . MET A 1 623 ? 6.529 17.747 5.974 1.00 77.77 623 MET A O 1
ATOM 4473 N N . ALA A 1 624 ? 5.783 16.155 4.564 1.00 69.40 624 ALA A N 1
ATOM 4474 C CA . ALA A 1 624 ? 6.995 15.349 4.644 1.00 79.47 624 ALA A CA 1
ATOM 4475 C C . ALA A 1 624 ? 7.794 15.344 3.343 1.00 81.27 624 ALA A C 1
ATOM 4476 O O . ALA A 1 624 ? 8.787 14.613 3.237 1.00 58.45 624 ALA A O 1
ATOM 4478 N N . ASP A 1 625 ? 7.394 16.158 2.365 1.00 83.50 625 ASP A N 1
ATOM 4479 C CA . ASP A 1 625 ? 8.019 16.196 1.053 1.00 70.25 625 ASP A CA 1
ATOM 4480 C C . ASP A 1 625 ? 8.238 17.641 0.636 1.00 77.16 625 ASP A C 1
ATOM 4481 O O . ASP A 1 625 ? 7.537 18.548 1.093 1.00 84.92 625 ASP A O 1
ATOM 4486 N N . ASP A 1 626 ? 9.213 17.847 -0.244 1.00 81.23 626 ASP A N 1
ATOM 4487 C CA . ASP A 1 626 ? 9.306 19.128 -0.930 1.00 87.25 626 ASP A CA 1
ATOM 4488 C C . ASP A 1 626 ? 8.205 19.254 -1.968 1.00 73.71 626 ASP A C 1
ATOM 4489 O O . ASP A 1 626 ? 7.644 20.337 -2.164 1.00 75.58 626 ASP A O 1
ATOM 4494 N N . GLU A 1 627 ? 7.886 18.149 -2.642 1.00 84.22 627 GLU A N 1
ATOM 4495 C CA . GLU A 1 627 ? 6.770 18.144 -3.571 1.00 87.98 627 GLU A CA 1
ATOM 4496 C C . GLU A 1 627 ? 5.432 18.275 -2.849 1.00 81.71 627 GLU A C 1
ATOM 4497 O O . GLU A 1 627 ? 4.439 18.620 -3.490 1.00 80.12 627 GLU A O 1
ATOM 4503 N N . ASN A 1 628 ? 5.395 18.047 -1.532 1.00 78.36 628 ASN A N 1
ATOM 4504 C CA . ASN A 1 628 ? 4.154 18.035 -0.754 1.00 61.85 628 ASN A CA 1
ATOM 4505 C C . ASN A 1 628 ? 3.284 16.848 -1.167 1.00 71.19 628 ASN A C 1
ATOM 4506 O O . ASN A 1 628 ? 2.081 16.975 -1.393 1.00 79.51 628 ASN A O 1
ATOM 4511 N N . THR A 1 629 ? 3.915 15.686 -1.272 1.00 71.29 629 THR A N 1
ATOM 4512 C CA . THR A 1 629 ? 3.210 14.469 -1.644 1.00 68.71 629 THR A CA 1
ATOM 4513 C C . THR A 1 629 ? 2.581 13.772 -0.450 1.00 67.51 629 THR A C 1
ATOM 4514 O O . THR A 1 629 ? 1.590 13.055 -0.615 1.00 81.60 629 THR A O 1
ATOM 4518 N N . ALA A 1 630 ? 3.134 13.949 0.742 1.00 76.96 630 ALA A N 1
ATOM 4519 C CA . ALA A 1 630 ? 2.629 13.291 1.934 1.00 67.56 630 ALA A CA 1
ATOM 4520 C C . ALA A 1 630 ? 2.489 14.324 3.038 1.00 64.38 630 ALA A C 1
ATOM 4521 O O . ALA A 1 630 ? 3.155 15.362 3.044 1.00 60.12 630 ALA A O 1
ATOM 4523 N N . LYS A 1 631 ? 1.607 14.022 3.981 1.00 67.85 631 LYS A N 1
ATOM 4524 C CA . LYS A 1 631 ? 1.285 14.931 5.069 1.00 63.37 631 LYS A CA 1
ATOM 4525 C C . LYS A 1 631 ? 1.213 14.112 6.347 1.00 55.98 631 LYS A C 1
ATOM 4526 O O . LYS A 1 631 ? 0.856 12.933 6.330 1.00 52.96 631 LYS A O 1
ATOM 4532 N N . ALA A 1 632 ? 1.619 14.732 7.448 1.00 59.96 632 ALA A N 1
ATOM 4533 C CA . ALA A 1 632 ? 1.377 14.097 8.736 1.00 55.28 632 ALA A CA 1
ATOM 4534 C C . ALA A 1 632 ? 0.185 14.756 9.419 1.00 66.59 632 ALA A C 1
ATOM 4535 O O . ALA A 1 632 ? 0.057 15.989 9.396 1.00 67.83 632 ALA A O 1
ATOM 4537 N N . PRO A 1 633 ? -0.698 13.966 10.032 1.00 66.38 633 PRO A N 1
ATOM 4538 C CA . PRO A 1 633 ? -1.931 14.535 10.581 1.00 65.39 633 PRO A CA 1
ATOM 4539 C C . PRO A 1 633 ? -1.673 15.657 11.572 1.00 73.74 633 PRO A C 1
ATOM 4540 O O . PRO A 1 633 ? -0.657 15.691 12.268 1.00 76.36 633 PRO A O 1
ATOM 4544 N N . SER A 1 634 ? -2.612 16.594 11.608 1.00 86.26 634 SER A N 1
ATOM 4545 C CA . SER A 1 634 ? -2.719 17.515 12.728 1.00 79.53 634 SER A CA 1
ATOM 4546 C C . SER A 1 634 ? -3.288 16.741 13.909 1.00 78.34 634 SER A C 1
ATOM 4547 O O . SER A 1 634 ? -4.280 16.017 13.763 1.00 80.66 634 SER A O 1
ATOM 4550 N N . TYR A 1 635 ? -2.640 16.849 15.071 1.00 90.84 635 TYR A N 1
ATOM 4551 C CA . TYR A 1 635 ? -3.023 16.031 16.217 1.00 87.59 635 TYR A CA 1
ATOM 4552 C C . TYR A 1 635 ? -2.884 16.809 17.518 1.00 91.50 635 TYR A C 1
ATOM 4553 O O . TYR A 1 635 ? -1.989 17.649 17.671 1.00 91.18 635 TYR A O 1
ATOM 4562 N N . THR A 1 636 ? -3.776 16.497 18.467 1.00 86.24 636 THR A N 1
ATOM 4563 C CA . THR A 1 636 ? -3.774 17.089 19.801 1.00 75.96 636 THR A CA 1
ATOM 4564 C C . THR A 1 636 ? -3.640 16.005 20.865 1.00 86.14 636 THR A C 1
ATOM 4565 O O . THR A 1 636 ? -4.313 14.969 20.795 1.00 78.63 636 THR A O 1
ATOM 4569 N N . LEU A 1 637 ? -2.796 16.274 21.870 1.00 90.40 637 LEU A N 1
ATOM 4570 C CA . LEU A 1 637 ? -2.337 15.270 22.827 1.00 79.91 637 LEU A CA 1
ATOM 4571 C C . LEU A 1 637 ? -2.360 15.834 24.242 1.00 74.99 637 LEU A C 1
ATOM 4572 O O . LEU A 1 637 ? -1.855 16.934 24.481 1.00 71.12 637 LEU A O 1
ATOM 4577 N N . VAL A 1 638 ? -2.920 15.064 25.182 1.00 79.52 638 VAL A N 1
ATOM 4578 C CA . VAL A 1 638 ? -3.128 15.503 26.561 1.00 81.30 638 VAL A CA 1
ATOM 4579 C C . VAL A 1 638 ? -2.266 14.667 27.498 1.00 70.82 638 VAL A C 1
ATOM 4580 O O . VAL A 1 638 ? -1.906 13.523 27.195 1.00 72.35 638 VAL A O 1
ATOM 4584 N N . GLY A 1 639 ? -1.938 15.245 28.649 1.00 67.01 639 GLY A N 1
ATOM 4585 C CA . GLY A 1 639 ? -1.172 14.537 29.660 1.00 75.32 639 GLY A CA 1
ATOM 4586 C C . GLY A 1 639 ? -1.497 15.040 31.048 1.00 65.59 639 GLY A C 1
ATOM 4587 O O . GLY A 1 639 ? -1.806 16.218 31.244 1.00 63.45 639 GLY A O 1
ATOM 4588 N N . LEU A 1 640 ? -1.398 14.140 32.024 1.00 70.59 640 LEU A N 1
ATOM 4589 C CA . LEU A 1 640 ? -1.772 14.417 33.405 1.00 75.41 640 LEU A CA 1
ATOM 4590 C C . LEU A 1 640 ? -0.740 13.786 34.325 1.00 71.51 640 LEU A C 1
ATOM 4591 O O . LEU A 1 640 ? -0.098 12.797 33.968 1.00 82.20 640 LEU A O 1
ATOM 4596 N N . PHE A 1 641 ? -0.575 14.364 35.512 1.00 67.39 641 PHE A N 1
ATOM 4597 C CA . PHE A 1 641 ? 0.355 13.777 36.467 1.00 78.03 641 PHE A CA 1
ATOM 4598 C C . PHE A 1 641 ? 0.038 14.271 37.867 1.00 78.78 641 PHE A C 1
ATOM 4599 O O . PHE A 1 641 ? -0.427 15.399 38.053 1.00 78.85 641 PHE A O 1
ATOM 4607 N N . THR A 1 642 ? 0.323 13.416 38.849 1.00 84.10 642 THR A N 1
ATOM 4608 C CA . THR A 1 642 ? 0.185 13.794 40.252 1.00 89.34 642 THR A CA 1
ATOM 4609 C C . THR A 1 642 ? 1.352 13.220 41.046 1.00 85.79 642 THR A C 1
ATOM 4610 O O . THR A 1 642 ? 2.153 12.435 40.534 1.00 82.69 642 THR A O 1
ATOM 4614 N N . GLY A 1 643 ? 1.450 13.626 42.306 1.00 87.32 643 GLY A N 1
ATOM 4615 C CA . GLY A 1 643 ? 2.526 13.122 43.140 1.00 90.47 643 GLY A CA 1
ATOM 4616 C C . GLY A 1 643 ? 2.517 13.758 44.512 1.00 93.39 643 GLY A C 1
ATOM 4617 O O . GLY A 1 643 ? 1.686 14.614 44.828 1.00 97.75 643 GLY A O 1
ATOM 4618 N N . TYR A 1 644 ? 3.468 13.314 45.331 1.00 94.36 644 TYR A N 1
ATOM 4619 C CA . TYR A 1 644 ? 3.642 13.817 46.688 1.00 96.38 644 TYR A CA 1
ATOM 4620 C C . TYR A 1 644 ? 5.125 14.043 46.938 1.00 103.45 644 TYR A C 1
ATOM 4621 O O . TYR A 1 644 ? 5.972 13.235 46.534 1.00 99.42 644 TYR A O 1
ATOM 4630 N N . LYS A 1 645 ? 5.427 15.151 47.607 1.00 107.56 645 LYS A N 1
ATOM 4631 C CA . LYS A 1 645 ? 6.792 15.552 47.934 1.00 99.49 645 LYS A CA 1
ATOM 4632 C C . LYS A 1 645 ? 6.909 15.602 49.454 1.00 110.59 645 LYS A C 1
ATOM 4633 O O . LYS A 1 645 ? 6.559 16.611 50.076 1.00 109.32 645 LYS A O 1
ATOM 4639 N N . TYR A 1 646 ? 7.396 14.511 50.051 1.00 115.41 646 TYR A N 1
ATOM 4640 C CA . TYR A 1 646 ? 7.557 14.404 51.501 1.00 105.86 646 TYR A CA 1
ATOM 4641 C C . TYR A 1 646 ? 8.994 14.778 51.838 1.00 101.15 646 TYR A C 1
ATOM 4642 O O . TYR A 1 646 ? 9.914 13.983 51.645 1.00 104.93 646 TYR A O 1
ATOM 4651 N N . ASN A 1 647 ? 9.189 15.997 52.331 1.00 109.27 647 ASN A N 1
ATOM 4652 C CA . ASN A 1 647 ? 10.505 16.469 52.749 1.00 112.68 647 ASN A CA 1
ATOM 4653 C C . ASN A 1 647 ? 10.442 16.713 54.256 1.00 117.44 647 ASN A C 1
ATOM 4654 O O . ASN A 1 647 ? 10.009 17.773 54.712 1.00 122.54 647 ASN A O 1
ATOM 4659 N N . TYR A 1 648 ? 10.864 15.705 55.026 1.00 115.84 648 TYR A N 1
ATOM 4660 C CA . TYR A 1 648 ? 10.935 15.765 56.486 1.00 117.70 648 TYR A CA 1
ATOM 4661 C C . TYR A 1 648 ? 12.407 15.885 56.858 1.00 114.76 648 TYR A C 1
ATOM 4662 O O . TYR A 1 648 ? 13.167 14.921 56.720 1.00 112.45 648 TYR A O 1
ATOM 4671 N N . HIS A 1 649 ? 12.809 17.077 57.297 1.00 110.19 649 HIS A N 1
ATOM 4672 C CA . HIS A 1 649 ? 14.197 17.355 57.695 1.00 105.45 649 HIS A CA 1
ATOM 4673 C C . HIS A 1 649 ? 15.077 17.009 56.494 1.00 111.11 649 HIS A C 1
ATOM 4674 O O . HIS A 1 649 ? 14.762 17.452 55.377 1.00 117.76 649 HIS A O 1
ATOM 4681 N N . ASN A 1 650 ? 16.153 16.227 56.650 1.00 113.44 650 ASN A N 1
ATOM 4682 C CA . ASN A 1 650 ? 17.112 16.063 55.556 1.00 112.68 650 ASN A CA 1
ATOM 4683 C C . ASN A 1 650 ? 16.523 15.295 54.374 1.00 101.45 650 ASN A C 1
ATOM 4684 O O . ASN A 1 650 ? 16.784 15.637 53.214 1.00 93.33 650 ASN A O 1
ATOM 4689 N N . LEU A 1 651 ? 15.765 14.235 54.640 1.00 102.68 651 LEU A N 1
ATOM 4690 C CA . LEU A 1 651 ? 15.265 13.392 53.563 1.00 93.35 651 LEU A CA 1
ATOM 4691 C C . LEU A 1 651 ? 14.177 14.118 52.783 1.00 89.83 651 LEU A C 1
ATOM 4692 O O . LEU A 1 651 ? 13.311 14.782 53.360 1.00 91.83 651 LEU A O 1
ATOM 4697 N N . THR A 1 652 ? 14.238 13.999 51.459 1.00 88.48 652 THR A N 1
ATOM 4698 C CA . THR A 1 652 ? 13.189 14.485 50.568 1.00 86.00 652 THR A CA 1
ATOM 4699 C C . THR A 1 652 ? 12.860 13.363 49.594 1.00 75.89 652 THR A C 1
ATOM 4700 O O . THR A 1 652 ? 13.653 13.060 48.698 1.00 78.51 652 THR A O 1
ATOM 4704 N N . VAL A 1 653 ? 11.706 12.734 49.786 1.00 72.21 653 VAL A N 1
ATOM 4705 C CA . VAL A 1 653 ? 11.236 11.649 48.937 1.00 80.40 653 VAL A CA 1
ATOM 4706 C C . VAL A 1 653 ? 10.130 12.206 48.054 1.00 87.80 653 VAL A C 1
ATOM 4707 O O . VAL A 1 653 ? 9.088 12.653 48.550 1.00 95.16 653 VAL A O 1
ATOM 4711 N N . ASP A 1 654 ? 10.369 12.197 46.750 1.00 87.83 654 ASP A N 1
ATOM 4712 C CA . ASP A 1 654 ? 9.424 12.674 45.756 1.00 81.17 654 ASP A CA 1
ATOM 4713 C C . ASP A 1 654 ? 8.881 11.472 45.000 1.00 77.78 654 ASP A C 1
ATOM 4714 O O . ASP A 1 654 ? 9.651 10.617 44.556 1.00 71.05 654 ASP A O 1
ATOM 4719 N N . LEU A 1 655 ? 7.565 11.400 44.861 1.00 88.57 655 LEU A N 1
ATOM 4720 C CA . LEU A 1 655 ? 6.922 10.291 44.168 1.00 92.70 655 LEU A CA 1
ATOM 4721 C C . LEU A 1 655 ? 5.903 10.863 43.201 1.00 85.20 655 LEU A C 1
ATOM 4722 O O . LEU A 1 655 ? 5.197 11.819 43.536 1.00 89.94 655 LEU A O 1
ATOM 4727 N N . PHE A 1 656 ? 5.831 10.297 41.996 1.00 72.32 656 PHE A N 1
ATOM 4728 C CA . PHE A 1 656 ? 4.902 10.843 41.021 1.00 79.60 656 PHE A CA 1
ATOM 4729 C C . PHE A 1 656 ? 4.491 9.801 39.994 1.00 83.82 656 PHE A C 1
ATOM 4730 O O . PHE A 1 656 ? 5.238 8.868 39.691 1.00 77.86 656 PHE A O 1
ATOM 4738 N N . GLY A 1 657 ? 3.279 9.992 39.462 1.00 80.57 657 GLY A N 1
ATOM 4739 C CA . GLY A 1 657 ? 2.783 9.190 38.367 1.00 72.01 657 GLY A CA 1
ATOM 4740 C C . GLY A 1 657 ? 2.246 10.068 37.256 1.00 84.17 657 GLY A C 1
ATOM 4741 O O . GLY A 1 657 ? 1.820 11.212 37.473 1.00 86.62 657 GLY A O 1
ATOM 4742 N N . ARG A 1 658 ? 2.244 9.493 36.046 1.00 85.51 658 ARG A N 1
ATOM 4743 C CA . ARG A 1 658 ? 2.021 10.223 34.809 1.00 76.70 658 ARG A CA 1
ATOM 4744 C C . ARG A 1 658 ? 1.212 9.407 33.819 1.00 83.86 658 ARG A C 1
ATOM 4745 O O . ARG A 1 658 ? 1.547 8.249 33.546 1.00 72.55 658 ARG A O 1
ATOM 4753 N N . VAL A 1 659 ? 0.193 10.048 33.246 1.00 89.94 659 VAL A N 1
ATOM 4754 C CA . VAL A 1 659 ? -0.585 9.527 32.131 1.00 81.29 659 VAL A CA 1
ATOM 4755 C C . VAL A 1 659 ? -0.314 10.411 30.925 1.00 85.50 659 VAL A C 1
ATOM 4756 O O . VAL A 1 659 ? -0.674 11.594 30.927 1.00 74.97 659 VAL A O 1
ATOM 4760 N N . ASP A 1 660 ? 0.300 9.848 29.890 1.00 86.74 660 ASP A N 1
ATOM 4761 C CA . ASP A 1 660 ? 0.600 10.565 28.661 1.00 80.70 660 ASP A CA 1
ATOM 4762 C C . ASP A 1 660 ? -0.287 10.043 27.544 1.00 85.70 660 ASP A C 1
ATOM 4763 O O . ASP A 1 660 ? -0.498 8.833 27.421 1.00 86.67 660 ASP A O 1
ATOM 4768 N N . ASN A 1 661 ? -0.809 10.962 26.733 1.00 86.02 661 ASN A N 1
ATOM 4769 C CA . ASN A 1 661 ? -1.786 10.626 25.702 1.00 84.98 661 ASN A CA 1
ATOM 4770 C C . ASN A 1 661 ? -3.061 10.079 26.348 1.00 80.78 661 ASN A C 1
ATOM 4771 O O . ASN A 1 661 ? -3.492 8.954 26.094 1.00 86.67 661 ASN A O 1
ATOM 4776 N N . LEU A 1 662 ? -3.662 10.916 27.197 1.00 78.79 662 LEU A N 1
ATOM 4777 C CA . LEU A 1 662 ? -4.749 10.457 28.059 1.00 81.53 662 LEU A CA 1
ATOM 4778 C C . LEU A 1 662 ? -5.895 9.852 27.256 1.00 83.11 662 LEU A C 1
ATOM 4779 O O . LEU A 1 662 ? -6.445 8.815 27.642 1.00 72.55 662 LEU A O 1
ATOM 4784 N N . PHE A 1 663 ? -6.273 10.478 26.142 1.00 91.55 663 PHE A N 1
ATOM 4785 C CA . PHE A 1 663 ? -7.415 10.036 25.351 1.00 78.89 663 PHE A CA 1
ATOM 4786 C C . PHE A 1 663 ? -7.029 9.050 24.245 1.00 79.10 663 PHE A C 1
ATOM 4787 O O . PHE A 1 663 ? -7.791 8.875 23.286 1.00 64.23 663 PHE A O 1
ATOM 4795 N N . ASP A 1 664 ? -5.859 8.414 24.361 1.00 85.73 664 ASP A N 1
ATOM 4796 C CA . ASP A 1 664 ? -5.430 7.318 23.484 1.00 83.79 664 ASP A CA 1
ATOM 4797 C C . ASP A 1 664 ? -5.463 7.692 22.001 1.00 84.69 664 ASP A C 1
ATOM 4798 O O . ASP A 1 664 ? -5.588 6.824 21.131 1.00 78.36 664 ASP A O 1
ATOM 4803 N N . LYS A 1 665 ? -5.314 8.979 21.691 1.00 82.92 665 LYS A N 1
ATOM 4804 C CA . LYS A 1 665 ? -5.323 9.414 20.299 1.00 78.76 665 LYS A CA 1
ATOM 4805 C C . LYS A 1 665 ? -4.201 8.725 19.535 1.00 80.29 665 LYS A C 1
ATOM 4806 O O . LYS A 1 665 ? -3.063 8.658 20.006 1.00 97.48 665 LYS A O 1
ATOM 4812 N N . GLU A 1 666 ? -4.530 8.204 18.356 1.00 97.15 666 GLU A N 1
ATOM 4813 C CA . GLU A 1 666 ? -3.568 7.505 17.511 1.00 101.54 666 GLU A CA 1
ATOM 4814 C C . GLU A 1 666 ? -2.951 8.489 16.526 1.00 99.41 666 GLU A C 1
ATOM 4815 O O . GLU A 1 666 ? -3.676 9.186 15.806 1.00 88.11 666 GLU A O 1
ATOM 4821 N N . TYR A 1 667 ? -1.618 8.545 16.492 1.00 95.05 667 TYR A N 1
ATOM 4822 C CA . TYR A 1 667 ? -0.955 9.577 15.707 1.00 92.46 667 TYR A CA 1
ATOM 4823 C C . TYR A 1 667 ? 0.459 9.161 15.325 1.00 93.27 667 TYR A C 1
ATOM 4824 O O . TYR A 1 667 ? 0.978 8.129 15.762 1.00 101.64 667 TYR A O 1
ATOM 4833 N N . VAL A 1 668 ? 1.071 9.997 14.485 1.00 88.73 668 VAL A N 1
ATOM 4834 C CA . VAL A 1 668 ? 2.484 9.898 14.135 1.00 85.31 668 VAL A CA 1
ATOM 4835 C C . VAL A 1 668 ? 3.160 11.203 14.541 1.00 76.60 668 VAL A C 1
ATOM 4836 O O . VAL A 1 668 ? 2.858 12.268 13.984 1.00 61.15 668 VAL A O 1
ATOM 4840 N N . GLY A 1 669 ? 4.087 11.115 15.498 1.00 82.76 669 GLY A N 1
ATOM 4841 C CA . GLY A 1 669 ? 4.757 12.265 16.063 1.00 85.90 669 GLY A CA 1
ATOM 4842 C C . GLY A 1 669 ? 6.108 12.612 15.476 1.00 79.33 669 GLY A C 1
ATOM 4843 O O . GLY A 1 669 ? 6.757 13.543 15.964 1.00 61.36 669 GLY A O 1
ATOM 4844 N N . SER A 1 670 ? 6.554 11.899 14.445 1.00 83.04 670 SER A N 1
ATOM 4845 C CA . SER A 1 670 ? 7.810 12.197 13.778 1.00 63.51 670 SER A CA 1
ATOM 4846 C C . SER A 1 670 ? 7.705 11.771 12.323 1.00 72.58 670 SER A C 1
ATOM 4847 O O . SER A 1 670 ? 6.939 10.865 11.983 1.00 73.85 670 SER A O 1
ATOM 4850 N N . VAL A 1 671 ? 8.484 12.429 11.466 1.00 71.26 671 VAL A N 1
ATOM 4851 C CA . VAL A 1 671 ? 8.550 12.083 10.051 1.00 79.42 671 VAL A CA 1
ATOM 4852 C C . VAL A 1 671 ? 9.981 12.267 9.560 1.00 73.81 671 VAL A C 1
ATOM 4853 O O . VAL A 1 671 ? 10.660 13.230 9.927 1.00 77.15 671 VAL A O 1
ATOM 4857 N N . ILE A 1 672 ? 10.435 11.335 8.726 1.00 65.40 672 ILE A N 1
ATOM 4858 C CA . ILE A 1 672 ? 11.749 11.409 8.101 1.00 49.68 672 ILE A CA 1
ATOM 4859 C C . ILE A 1 672 ? 11.660 12.277 6.853 1.00 58.34 672 ILE A C 1
ATOM 4860 O O . ILE A 1 672 ? 11.373 11.780 5.757 1.00 60.28 672 ILE A O 1
ATOM 4865 N N . VAL A 1 673 ? 11.931 13.576 7.006 1.00 63.14 673 VAL A N 1
ATOM 4866 C CA . VAL A 1 673 ? 11.730 14.518 5.910 1.00 63.79 673 VAL A CA 1
ATOM 4867 C C . VAL A 1 673 ? 12.501 14.074 4.671 1.00 55.56 673 VAL A C 1
ATOM 4868 O O . VAL A 1 673 ? 13.712 13.824 4.719 1.00 47.47 673 VAL A O 1
ATOM 4872 N N . ASN A 1 674 ? 11.795 13.983 3.543 1.00 70.50 674 ASN A N 1
ATOM 4873 C CA . ASN A 1 674 ? 12.394 13.704 2.238 1.00 46.81 674 ASN A CA 1
ATOM 4874 C C . ASN A 1 674 ? 13.088 12.350 2.202 1.00 43.86 674 ASN A C 1
ATOM 4875 O O . ASN A 1 674 ? 14.065 12.163 1.480 1.00 57.60 674 ASN A O 1
ATOM 4880 N N . GLU A 1 675 ? 12.579 11.386 2.962 1.00 47.95 675 GLU A N 1
ATOM 4881 C CA . GLU A 1 675 ? 13.053 10.012 2.863 1.00 55.37 675 GLU A CA 1
ATOM 4882 C C . GLU A 1 675 ? 13.216 9.619 1.400 1.00 67.70 675 GLU A C 1
ATOM 4883 O O . GLU A 1 675 ? 12.447 10.049 0.537 1.00 73.93 675 GLU A O 1
ATOM 4889 N N . SER A 1 676 ? 14.237 8.804 1.135 1.00 89.33 676 SER A N 1
ATOM 4890 C CA . SER A 1 676 ? 14.602 8.490 -0.243 1.00 86.92 676 SER A CA 1
ATOM 4891 C C . SER A 1 676 ? 13.500 7.718 -0.952 1.00 80.31 676 SER A C 1
ATOM 4892 O O . SER A 1 676 ? 13.226 7.952 -2.137 1.00 88.46 676 SER A O 1
ATOM 4895 N N . ASN A 1 677 ? 12.869 6.781 -0.247 1.00 77.82 677 ASN A N 1
ATOM 4896 C CA . ASN A 1 677 ? 11.907 5.866 -0.838 1.00 81.85 677 ASN A CA 1
ATOM 4897 C C . ASN A 1 677 ? 10.492 6.104 -0.338 1.00 78.77 677 ASN A C 1
ATOM 4898 O O . ASN A 1 677 ? 9.630 5.239 -0.518 1.00 87.02 677 ASN A O 1
ATOM 4903 N N . GLY A 1 678 ? 10.238 7.240 0.307 1.00 81.27 678 GLY A N 1
ATOM 4904 C CA . GLY A 1 678 ? 8.895 7.597 0.717 1.00 82.61 678 GLY A CA 1
ATOM 4905 C C . GLY A 1 678 ? 8.430 7.031 2.039 1.00 72.23 678 GLY A C 1
ATOM 4906 O O . GLY A 1 678 ? 7.255 7.199 2.379 1.00 65.16 678 GLY A O 1
ATOM 4907 N N . ARG A 1 679 ? 9.304 6.368 2.798 1.00 81.81 679 ARG A N 1
ATOM 4908 C CA . ARG A 1 679 ? 8.946 5.817 4.108 1.00 81.14 679 ARG A CA 1
ATOM 4909 C C . ARG A 1 679 ? 9.148 6.897 5.170 1.00 74.21 679 ARG A C 1
ATOM 4910 O O . ARG A 1 679 ? 10.107 6.884 5.944 1.00 76.65 679 ARG A O 1
ATOM 4918 N N . TYR A 1 680 ? 8.201 7.840 5.215 1.00 71.97 680 TYR A N 1
ATOM 4919 C CA . TYR A 1 680 ? 8.343 9.014 6.069 1.00 72.81 680 TYR A CA 1
ATOM 4920 C C . TYR A 1 680 ? 7.819 8.820 7.491 1.00 78.61 680 TYR A C 1
ATOM 4921 O O . TYR A 1 680 ? 8.330 9.453 8.422 1.00 73.89 680 TYR A O 1
ATOM 4930 N N . TYR A 1 681 ? 6.822 7.964 7.687 1.00 94.94 681 TYR A N 1
ATOM 4931 C CA . TYR A 1 681 ? 6.019 8.000 8.903 1.00 86.00 681 TYR A CA 1
ATOM 4932 C C . TYR A 1 681 ? 6.657 7.227 10.053 1.00 69.88 681 TYR A C 1
ATOM 4933 O O . TYR A 1 681 ? 7.239 6.156 9.862 1.00 69.00 681 TYR A O 1
ATOM 4942 N N . GLU A 1 682 ? 6.530 7.784 11.260 1.00 58.70 682 GLU A N 1
ATOM 4943 C CA . GLU A 1 682 ? 7.114 7.222 12.478 1.00 74.70 682 GLU A CA 1
ATOM 4944 C C . GLU A 1 682 ? 6.038 7.252 13.557 1.00 80.29 682 GLU A C 1
ATOM 4945 O O . GLU A 1 682 ? 5.965 8.201 14.353 1.00 86.14 682 GLU A O 1
ATOM 4951 N N . PRO A 1 683 ? 5.181 6.230 13.613 1.00 88.33 683 PRO A N 1
ATOM 4952 C CA . PRO A 1 683 ? 4.013 6.279 14.507 1.00 97.15 683 PRO A CA 1
ATOM 4953 C C . PRO A 1 683 ? 4.400 6.374 15.976 1.00 88.43 683 PRO A C 1
ATOM 4954 O O . PRO A 1 683 ? 5.514 6.039 16.381 1.00 88.73 683 PRO A O 1
ATOM 4958 N N . SER A 1 684 ? 3.440 6.819 16.789 1.00 78.15 684 SER A N 1
ATOM 4959 C CA . SER A 1 684 ? 3.708 7.041 18.198 1.00 83.49 684 SER A CA 1
ATOM 4960 C C . SER A 1 684 ? 2.734 6.248 19.061 1.00 91.51 684 SER A C 1
ATOM 4961 O O . SER A 1 684 ? 1.607 5.968 18.635 1.00 99.02 684 SER A O 1
ATOM 4964 N N . PRO A 1 685 ? 3.132 5.862 20.271 1.00 83.77 685 PRO A N 1
ATOM 4965 C CA . PRO A 1 685 ? 2.274 5.004 21.095 1.00 84.76 685 PRO A CA 1
ATOM 4966 C C . PRO A 1 685 ? 1.025 5.740 21.564 1.00 87.88 685 PRO A C 1
ATOM 4967 O O . PRO A 1 685 ? 0.857 6.947 21.372 1.00 91.59 685 PRO A O 1
ATOM 4971 N N . GLY A 1 686 ? 0.134 4.979 22.187 1.00 73.65 686 GLY A N 1
ATOM 4972 C CA . GLY A 1 686 ? -1.143 5.500 22.651 1.00 81.69 686 GLY A CA 1
ATOM 4973 C C . GLY A 1 686 ? -1.327 5.290 24.142 1.00 89.65 686 GLY A C 1
ATOM 4974 O O . GLY A 1 686 ? -1.039 4.210 24.662 1.00 93.76 686 GLY A O 1
ATOM 4975 N N . ARG A 1 687 ? -1.825 6.328 24.815 1.00 88.34 687 ARG A N 1
ATOM 4976 C CA . ARG A 1 687 ? -2.037 6.327 26.259 1.00 77.42 687 ARG A CA 1
ATOM 4977 C C . ARG A 1 687 ? -1.010 5.482 26.999 1.00 87.97 687 ARG A C 1
ATOM 4978 O O . ARG A 1 687 ? -1.303 4.349 27.398 1.00 89.74 687 ARG A O 1
ATOM 4986 N N . ASN A 1 688 ? 0.189 6.018 27.184 1.00 91.08 688 ASN A N 1
ATOM 4987 C CA . ASN A 1 688 ? 1.227 5.370 27.970 1.00 78.03 688 ASN A CA 1
ATOM 4988 C C . ASN A 1 688 ? 1.290 5.999 29.360 1.00 80.02 688 ASN A C 1
ATOM 4989 O O . ASN A 1 688 ? 0.683 7.034 29.632 1.00 74.11 688 ASN A O 1
ATOM 4994 N N . TYR A 1 689 ? 2.028 5.352 30.254 1.00 91.80 689 TYR A N 1
ATOM 4995 C CA . TYR A 1 689 ? 2.122 5.805 31.632 1.00 87.66 689 TYR A CA 1
ATOM 4996 C C . TYR A 1 689 ? 3.575 5.787 32.087 1.00 89.75 689 TYR A C 1
ATOM 4997 O O . TYR A 1 689 ? 4.457 5.229 31.426 1.00 81.40 689 TYR A O 1
ATOM 5006 N N . GLY A 1 690 ? 3.806 6.428 33.230 1.00 89.57 690 GLY A N 1
ATOM 5007 C CA . GLY A 1 690 ? 5.116 6.441 33.853 1.00 77.16 690 GLY A CA 1
ATOM 5008 C C . GLY A 1 690 ? 4.991 6.723 35.331 1.00 76.59 690 GLY A C 1
ATOM 5009 O O . GLY A 1 690 ? 3.998 7.292 35.788 1.00 74.72 690 GLY A O 1
ATOM 5010 N N . VAL A 1 691 ? 6.001 6.297 36.083 1.00 88.95 691 VAL A N 1
ATOM 5011 C CA . VAL A 1 691 ? 6.044 6.535 37.525 1.00 81.84 691 VAL A CA 1
ATOM 5012 C C . VAL A 1 691 ? 7.492 6.732 37.940 1.00 85.33 691 VAL A C 1
ATOM 5013 O O . VAL A 1 691 ? 8.381 5.990 37.518 1.00 84.52 691 VAL A O 1
ATOM 5017 N N . GLY A 1 692 ? 7.731 7.725 38.782 1.00 79.11 692 GLY A N 1
ATOM 5018 C CA . GLY A 1 692 ? 9.071 8.051 39.208 1.00 76.51 692 GLY A CA 1
ATOM 5019 C C . GLY A 1 692 ? 9.153 8.247 40.705 1.00 86.34 692 GLY A C 1
ATOM 5020 O O . GLY A 1 692 ? 8.188 8.646 41.359 1.00 82.92 692 GLY A O 1
ATOM 5021 N N . MET A 1 693 ? 10.338 7.956 41.239 1.00 90.44 693 MET A N 1
ATOM 5022 C CA . MET A 1 693 ? 10.642 8.152 42.646 1.00 85.95 693 MET A CA 1
ATOM 5023 C C . MET A 1 693 ? 12.048 8.707 42.775 1.00 64.64 693 MET A C 1
ATOM 5024 O O . MET A 1 693 ? 13.001 8.132 42.245 1.00 74.86 693 MET A O 1
ATOM 5029 N N . ASN A 1 694 ? 12.171 9.809 43.495 1.00 72.69 694 ASN A N 1
ATOM 5030 C CA . ASN A 1 694 ? 13.436 10.489 43.709 1.00 87.29 694 ASN A CA 1
ATOM 5031 C C . ASN A 1 694 ? 13.680 10.592 45.202 1.00 84.69 694 ASN A C 1
ATOM 5032 O O . ASN A 1 694 ? 12.747 10.796 45.981 1.00 75.29 694 ASN A O 1
ATOM 5037 N N . ILE A 1 695 ? 14.930 10.416 45.597 1.00 88.20 695 ILE A N 1
ATOM 5038 C CA . ILE A 1 695 ? 15.341 10.529 46.986 1.00 74.30 695 ILE A CA 1
ATOM 5039 C C . ILE A 1 695 ? 16.468 11.542 47.027 1.00 64.05 695 ILE A C 1
ATOM 5040 O O . ILE A 1 695 ? 17.376 11.485 46.196 1.00 71.84 695 ILE A O 1
ATOM 5045 N N . ALA A 1 696 ? 16.391 12.482 47.958 1.00 68.92 696 ALA A N 1
ATOM 5046 C CA . ALA A 1 696 ? 17.434 13.474 48.156 1.00 75.02 696 ALA A CA 1
ATOM 5047 C C . ALA A 1 696 ? 17.812 13.468 49.628 1.00 84.28 696 ALA A C 1
ATOM 5048 O O . ALA A 1 696 ? 16.939 13.569 50.494 1.00 79.94 696 ALA A O 1
ATOM 5050 N N . TRP A 1 697 ? 19.103 13.314 49.906 1.00 95.29 697 TRP A N 1
ATOM 5051 C CA . TRP A 1 697 ? 19.638 13.407 51.255 1.00 87.62 697 TRP A CA 1
ATOM 5052 C C . TRP A 1 697 ? 20.664 14.530 51.300 1.00 78.85 697 TRP A C 1
ATOM 5053 O O . TRP A 1 697 ? 21.606 14.545 50.503 1.00 80.72 697 TRP A O 1
ATOM 5064 N N . ARG A 1 698 ? 20.489 15.458 52.236 1.00 81.12 698 ARG A N 1
ATOM 5065 C CA . ARG A 1 698 ? 21.361 16.617 52.372 1.00 90.82 698 ARG A CA 1
ATOM 5066 C C . ARG A 1 698 ? 22.312 16.423 53.550 1.00 95.00 698 ARG A C 1
ATOM 5067 O O . ARG A 1 698 ? 21.906 15.963 54.621 1.00 83.33 698 ARG A O 1
ATOM 5075 N N . PHE A 1 699 ? 23.580 16.782 53.345 1.00 97.89 699 PHE A N 1
ATOM 5076 C CA . PHE A 1 699 ? 24.615 16.575 54.357 1.00 91.67 699 PHE A CA 1
ATOM 5077 C C . PHE A 1 699 ? 24.938 17.861 55.118 1.00 95.61 699 PHE A C 1
ATOM 5078 O O . PHE A 1 699 ? 24.058 18.670 55.401 1.00 92.47 699 PHE A O 1
#

Foldseek 3Di:
DDDAPALKDKFFQVQLVPQDQQADSCSRPVFRFQWHWFDLLFVQAAICTDGLQAQLQAFGFGFLAWEEEQNHTQAAQQGTGGDRFDRSVWWGMKMKAAFQCLQQVHFRHNIYIYTYGDWAEPDFKKKWKKKAWPQTKIKIKIKTWHWDDPVFAFIKIWIKMKMWMWGNDPAPQWTKTKIKIWIKMKGPHGLKIKMKIKIKMWMKTQGLDFAFPVRCVVPPRDRPLSVVQVWIKIKIKMKMKMKIWDCDDPQKIKIKIKMKMKIKMKTQASDDDVLCVQLQAQARMKIKIKIKMKMKIKIWGQDDDPARKIKMKIKIKIKMKMWMWGFYCVCCNHDGDDTRWTKIKMKMKIKIKMWMWGCNDPQKIKIWMKMKIKMKIWIATDDDDPRHHGQTEIAMDIDIKIKIKIWGHPDVQKIKMKMKIKHHNARRPLAQRDAPVPDHYGPHPQGIKMKIKIKIKMWGHDAPKIKIKMWMKMKIAQDKAWDDDGSNRTYIGGWFIKMKIKMKIWIWYADPLGKIKIKMKMAMFIATCTARDDPDRLHGPGDASDARIKMKIKIWRDDPAWKIKIKMKIWGHKGAQESSSPDIFHTDMWMKIKIWTWHDDPFKTKTKMKMWTRVVFDWGFRFFSRPPPVNRTTSTDGGTMMMIMMMIMGRD

Radius of gyration: 24.63 Å; Cα contacts (8 Å, |Δi|>4): 2032; chains: 1; bounding box: 49×70×71 Å

InterPro domains:
  IPR000531 TonB-dependent receptor-like, beta-barrel [PF00593] (239-662)
  IPR010105 TonB-dependent siderophore receptor [TIGR01783] (42-694)
  IPR012910 TonB-dependent receptor, plug domain [PF07715] (41-151)
  IPR036942 TonB-dependent receptor-like, beta-barrel domain superfamily [G3DSA:2.40.170.20] (176-696)
  IPR037066 TonB-dependent receptor, plug domain superfamily [G3DSA:2.170.130.10] (22-162)
  IPR039426 TonB-dependent receptor-like [PS52016] (39-697)
  IPR039426 TonB-dependent receptor-like [PTHR30069] (13-697)
  IPR048212 Pyrroloquinoline quinone transporter [NF041535] (30-700)